Protein AF-A0A815VHN1-F1 (afdb_monomer)

Radius of gyration: 29.91 Å; Cα contacts (8 Å, |Δi|>4): 771; chains: 1; bounding box: 100×72×70 Å

Structure (mmCIF, N/CA/C/O backbone):
data_AF-A0A815VHN1-F1
#
_entry.id   AF-A0A815VHN1-F1
#
loop_
_atom_site.group_PDB
_atom_site.id
_atom_site.type_symbol
_atom_site.label_atom_id
_atom_site.label_alt_id
_atom_site.label_comp_id
_atom_site.label_asym_id
_atom_site.label_entity_id
_atom_site.label_seq_id
_atom_site.pdbx_PDB_ins_code
_atom_site.Cartn_x
_atom_site.Cartn_y
_atom_site.Cartn_z
_atom_site.occupancy
_atom_site.B_iso_or_equiv
_atom_site.auth_seq_id
_atom_site.auth_comp_id
_atom_site.auth_asym_id
_atom_site.auth_atom_id
_atom_site.pdbx_PDB_model_num
ATOM 1 N N . HIS A 1 1 ? -36.888 16.051 12.202 1.00 58.88 1 HIS A N 1
ATOM 2 C CA . HIS A 1 1 ? -35.631 15.634 12.868 1.00 58.88 1 HIS A CA 1
ATOM 3 C C . HIS A 1 1 ? -34.403 15.458 11.954 1.00 58.88 1 HIS A C 1
ATOM 5 O O . HIS A 1 1 ? -33.584 16.361 11.908 1.00 58.88 1 HIS A O 1
ATOM 11 N N . GLN A 1 2 ? -34.213 14.365 11.187 1.00 59.53 2 GLN A N 1
ATOM 12 C CA . GLN A 1 2 ? -32.977 14.200 10.370 1.00 59.53 2 GLN A CA 1
ATOM 13 C C . GLN A 1 2 ? -32.768 15.308 9.316 1.00 59.53 2 GLN A C 1
ATOM 15 O O . GLN A 1 2 ? -31.632 15.686 9.033 1.00 59.53 2 GLN A O 1
ATOM 20 N N . GLN A 1 3 ? -33.858 15.843 8.755 1.00 66.88 3 GLN A N 1
ATOM 21 C CA . GLN A 1 3 ? -33.819 16.989 7.839 1.00 66.88 3 GLN A CA 1
ATOM 22 C C . GLN A 1 3 ? -33.406 18.276 8.555 1.00 66.88 3 GLN A C 1
ATOM 24 O O . GLN A 1 3 ? -32.530 18.966 8.052 1.00 66.88 3 GLN A O 1
ATOM 29 N N . GLU A 1 4 ? -33.944 18.555 9.746 1.00 75.12 4 GLU A N 1
ATOM 30 C CA . GLU A 1 4 ? -33.524 19.701 10.568 1.00 75.12 4 GLU A CA 1
ATOM 31 C C . GLU A 1 4 ? -32.031 19.630 10.909 1.00 75.12 4 GLU A C 1
ATOM 33 O O . GLU A 1 4 ? -31.327 20.619 10.741 1.00 75.12 4 GLU A O 1
ATOM 38 N N . ILE A 1 5 ? -31.511 18.455 11.293 1.00 76.12 5 ILE A N 1
ATOM 39 C CA . ILE A 1 5 ? -30.071 18.265 11.555 1.00 76.12 5 ILE A CA 1
ATOM 40 C C . ILE A 1 5 ? -29.241 18.581 10.299 1.00 76.12 5 ILE A C 1
ATOM 42 O O . ILE A 1 5 ? -28.188 19.213 10.385 1.00 76.12 5 ILE A O 1
ATOM 46 N N . ALA A 1 6 ? -29.701 18.155 9.118 1.00 72.31 6 ALA A N 1
ATOM 47 C CA . ALA A 1 6 ? -29.016 18.433 7.857 1.00 72.31 6 ALA A CA 1
ATOM 48 C C . ALA A 1 6 ? -29.067 19.922 7.474 1.00 72.31 6 ALA A C 1
ATOM 50 O O . ALA A 1 6 ? -28.048 20.458 7.039 1.00 72.31 6 ALA A O 1
ATOM 51 N N . ILE A 1 7 ? -30.213 20.580 7.674 1.00 81.88 7 ILE A N 1
ATOM 52 C CA . ILE A 1 7 ? -30.399 22.020 7.458 1.00 81.88 7 ILE A CA 1
ATOM 53 C C . ILE A 1 7 ? -29.460 22.805 8.370 1.00 81.88 7 ILE A C 1
ATOM 55 O O . ILE A 1 7 ? -28.708 23.634 7.874 1.00 81.88 7 ILE A O 1
ATOM 59 N N . GLN A 1 8 ? -29.426 22.487 9.666 1.00 84.00 8 GLN A N 1
ATOM 60 C CA . GLN A 1 8 ? -28.540 23.133 10.639 1.00 84.00 8 GLN A CA 1
ATOM 61 C C . GLN A 1 8 ? -27.062 22.938 10.288 1.00 84.00 8 GLN A C 1
ATOM 63 O O . GLN A 1 8 ? -26.266 23.870 10.366 1.00 84.00 8 GLN A O 1
ATOM 68 N N . LYS A 1 9 ? -26.681 21.740 9.834 1.00 81.56 9 LYS A N 1
ATOM 69 C CA . LYS A 1 9 ? -25.306 21.455 9.409 1.00 81.56 9 LYS A CA 1
ATOM 70 C C . LYS A 1 9 ? -24.900 22.240 8.157 1.00 81.56 9 LYS A C 1
ATOM 72 O O . LYS A 1 9 ? -23.788 22.769 8.110 1.00 81.56 9 LYS A O 1
ATOM 77 N N . ASP A 1 10 ? -25.763 22.288 7.143 1.00 80.19 10 ASP A N 1
ATOM 78 C CA . ASP A 1 10 ? -25.504 23.037 5.909 1.00 80.19 10 ASP A CA 1
ATOM 79 C C . ASP A 1 10 ? -25.508 24.549 6.175 1.00 80.19 10 ASP A C 1
ATOM 81 O O . ASP A 1 10 ? -24.607 25.243 5.702 1.00 80.19 10 ASP A O 1
ATOM 85 N N . HIS A 1 11 ? -26.463 25.035 6.976 1.00 88.81 11 HIS A N 1
ATOM 86 C CA . HIS A 1 11 ? -26.541 26.421 7.435 1.00 88.81 11 HIS A CA 1
ATOM 87 C C . HIS A 1 11 ? -25.247 26.819 8.132 1.00 88.81 11 HIS A C 1
ATOM 89 O O . HIS A 1 11 ? -24.551 27.695 7.630 1.00 88.81 11 HIS A O 1
ATOM 95 N N . LYS A 1 12 ? -24.852 26.095 9.187 1.00 86.94 12 LYS A N 1
ATOM 96 C CA . LYS A 1 12 ? -23.610 26.343 9.926 1.00 86.94 12 LYS A CA 1
ATOM 97 C C . LYS A 1 12 ? -22.393 26.352 8.999 1.00 86.94 12 LYS A C 1
ATOM 99 O O . LYS A 1 12 ? -21.616 27.299 9.016 1.00 86.94 12 LYS A O 1
ATOM 104 N N . SER A 1 13 ? -22.265 25.356 8.116 1.00 83.81 13 SER A N 1
ATOM 105 C CA . SER A 1 13 ? -21.120 25.259 7.198 1.00 83.81 13 SER A CA 1
ATOM 106 C C . SER A 1 13 ? -21.028 26.404 6.184 1.00 83.81 13 SER A C 1
ATOM 108 O O . SER A 1 13 ? -19.924 26.669 5.700 1.00 83.81 13 SER A O 1
ATOM 110 N N . ILE A 1 14 ? -22.150 26.991 5.765 1.00 86.56 14 ILE A N 1
ATOM 111 C CA . ILE A 1 14 ? -22.176 28.110 4.815 1.00 86.56 14 ILE A CA 1
ATOM 112 C C . ILE A 1 14 ? -22.014 29.422 5.583 1.00 86.56 14 ILE A C 1
ATOM 114 O O . ILE A 1 14 ? -21.147 30.223 5.240 1.00 86.56 14 ILE A O 1
ATOM 118 N N . TYR A 1 15 ? -22.802 29.606 6.641 1.00 90.12 15 TYR A N 1
ATOM 119 C CA . TYR A 1 15 ? -22.818 30.799 7.475 1.00 90.12 15 TYR A CA 1
ATOM 120 C C . TYR A 1 15 ? -21.453 31.084 8.100 1.00 90.12 15 TYR A C 1
ATOM 122 O O . TYR A 1 15 ? -20.966 32.200 7.974 1.00 90.12 15 TYR A O 1
ATOM 130 N N . GLU A 1 16 ? -20.786 30.086 8.690 1.00 88.25 16 GLU A N 1
ATOM 131 C CA . GLU A 1 16 ? -19.471 30.286 9.316 1.00 88.25 16 GLU A CA 1
ATOM 132 C C . GLU A 1 16 ? -18.414 30.745 8.312 1.00 88.25 16 GLU A C 1
ATOM 134 O O . GLU A 1 16 ? -17.600 31.597 8.642 1.00 88.25 16 GLU A O 1
ATOM 139 N N . LYS A 1 17 ? -18.458 30.257 7.067 1.00 87.19 17 LYS A N 1
ATOM 140 C CA . LYS A 1 17 ? -17.520 30.687 6.020 1.00 87.19 17 LYS A CA 1
ATOM 141 C C . LYS A 1 17 ? -17.726 32.133 5.605 1.00 87.19 17 LYS A C 1
ATOM 143 O O . LYS A 1 17 ? -16.749 32.851 5.426 1.00 87.19 17 LYS A O 1
ATOM 148 N N . VAL A 1 18 ? -18.983 32.542 5.430 1.00 86.94 18 VAL A N 1
ATOM 149 C CA . VAL A 1 18 ? -19.309 33.941 5.130 1.00 86.94 18 VAL A CA 1
ATOM 150 C C . VAL A 1 18 ? -18.904 34.812 6.310 1.00 86.94 18 VAL A C 1
ATOM 152 O O . VAL A 1 18 ? -18.160 35.765 6.135 1.00 86.94 18 VAL A O 1
ATOM 155 N N . ARG A 1 19 ? -19.306 34.428 7.522 1.00 88.12 19 ARG A N 1
ATOM 156 C CA . ARG A 1 19 ? -19.002 35.148 8.756 1.00 88.12 19 ARG A CA 1
ATOM 157 C C . ARG A 1 19 ? -17.495 35.340 8.969 1.00 88.12 19 ARG A C 1
ATOM 159 O O . ARG A 1 19 ? -17.074 36.463 9.215 1.00 88.12 19 ARG A O 1
ATOM 166 N N . SER A 1 20 ? -16.689 34.283 8.846 1.00 86.31 20 SER A N 1
ATOM 167 C CA . SER A 1 20 ? -15.228 34.374 8.982 1.00 86.31 20 SER A CA 1
ATOM 168 C C . SER A 1 20 ? -14.611 35.262 7.905 1.00 86.31 20 SER A C 1
ATOM 170 O O . SER A 1 20 ? -13.836 36.149 8.235 1.00 86.31 20 SER A O 1
ATOM 172 N N . HIS A 1 21 ? -15.017 35.106 6.639 1.00 85.19 21 HIS A N 1
ATOM 173 C CA . HIS A 1 21 ? -14.498 35.935 5.550 1.00 85.19 21 HIS A CA 1
ATOM 174 C C . HIS A 1 21 ? -14.821 37.424 5.740 1.00 85.19 21 HIS A C 1
ATOM 176 O O . HIS A 1 21 ? -13.966 38.274 5.512 1.00 85.19 21 HIS A O 1
ATOM 182 N N . LEU A 1 22 ? -16.036 37.752 6.186 1.00 85.12 22 LEU A N 1
ATOM 183 C CA . LEU A 1 22 ? -16.437 39.140 6.422 1.00 85.12 22 LEU A CA 1
ATOM 184 C C . LEU A 1 22 ? -15.724 39.765 7.624 1.00 85.12 22 LEU A C 1
ATOM 186 O O . LEU A 1 22 ? -15.359 40.936 7.561 1.00 85.12 22 LEU A O 1
ATOM 190 N N . ASN A 1 23 ? -15.472 38.994 8.682 1.00 84.25 23 ASN A N 1
ATOM 191 C CA . ASN A 1 23 ? -14.666 39.467 9.804 1.00 84.25 23 ASN A CA 1
ATOM 192 C C . ASN A 1 23 ? -13.199 39.697 9.396 1.00 84.25 23 ASN A C 1
ATOM 194 O O . ASN A 1 23 ? -12.622 40.728 9.715 1.00 84.25 23 ASN A O 1
ATOM 198 N N . GLU A 1 24 ? -12.604 38.761 8.653 1.00 83.62 24 GLU A N 1
ATOM 199 C CA . GLU A 1 24 ? -11.186 38.808 8.268 1.00 83.62 24 GLU A CA 1
ATOM 200 C C . GLU A 1 24 ? -10.862 39.889 7.227 1.00 83.62 24 GLU A C 1
ATOM 202 O O . GLU A 1 24 ? -9.757 40.430 7.238 1.00 83.62 24 GLU A O 1
ATOM 207 N N . HIS A 1 25 ? -11.787 40.180 6.306 1.00 81.56 25 HIS A N 1
ATOM 208 C CA . HIS A 1 25 ? -11.520 41.053 5.154 1.00 81.56 25 HIS A CA 1
ATOM 209 C C . HIS A 1 25 ? -12.252 42.395 5.186 1.00 81.56 25 HIS A C 1
ATOM 211 O O . HIS A 1 25 ? -11.786 43.343 4.562 1.00 81.56 25 HIS A O 1
ATOM 217 N N . TYR A 1 26 ? -13.378 42.479 5.896 1.00 81.81 26 TYR A N 1
ATOM 218 C CA . TYR A 1 26 ? -14.218 43.679 5.956 1.00 81.81 26 TYR A CA 1
ATOM 219 C C . TYR A 1 26 ? -14.451 44.162 7.395 1.00 81.81 26 TYR A C 1
ATOM 221 O O . TYR A 1 26 ? -15.239 45.082 7.598 1.00 81.81 26 TYR A O 1
ATOM 229 N N . PHE A 1 27 ? -13.794 43.542 8.388 1.00 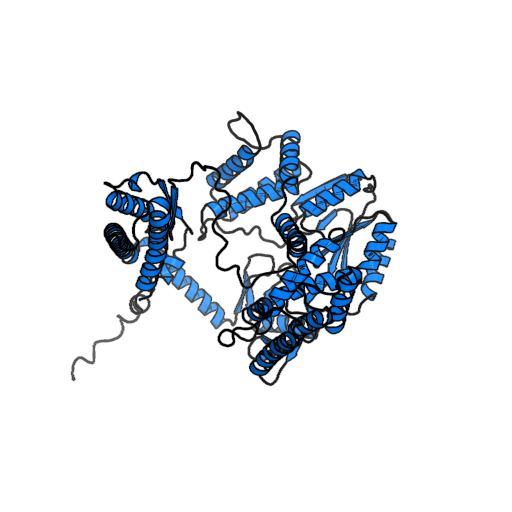82.88 27 PHE A N 1
ATOM 230 C CA . PHE A 1 27 ? -13.895 43.874 9.817 1.00 82.88 27 PHE A CA 1
ATOM 231 C C . PHE A 1 27 ? -15.341 43.958 10.334 1.00 82.88 27 PHE A C 1
ATOM 233 O O . PHE A 1 27 ? -15.645 44.706 11.263 1.00 82.88 27 PHE A O 1
ATOM 240 N N . VAL A 1 28 ? -16.255 43.192 9.727 1.00 80.62 28 VAL A N 1
ATOM 241 C CA . VAL A 1 28 ? -17.666 43.177 10.122 1.00 80.62 28 VAL A CA 1
ATOM 242 C C . VAL A 1 28 ? -17.780 42.520 11.501 1.00 80.62 28 VAL A C 1
ATOM 244 O O . VAL A 1 28 ? -17.425 41.343 11.627 1.00 80.62 28 VAL A O 1
ATOM 247 N N . PRO A 1 29 ? -18.318 43.212 12.528 1.00 80.25 29 PRO A N 1
ATOM 248 C CA . PRO A 1 29 ? -18.485 42.630 13.852 1.00 80.25 29 PRO A CA 1
ATOM 249 C C . PRO A 1 29 ? -19.324 41.353 13.800 1.00 80.25 29 PRO A C 1
ATOM 251 O O . PRO A 1 29 ? -20.357 41.300 13.133 1.00 80.25 29 PRO A O 1
ATOM 254 N N . MET A 1 30 ? -18.939 40.335 14.570 1.00 73.06 30 MET A N 1
ATOM 255 C CA . MET A 1 30 ? -19.634 39.036 14.596 1.00 73.06 30 MET A CA 1
ATOM 256 C C . MET A 1 30 ? -21.114 39.125 15.007 1.00 73.06 30 MET A C 1
ATOM 258 O O . MET A 1 30 ? -21.890 38.203 14.750 1.00 73.06 30 MET A O 1
ATOM 262 N N . THR A 1 31 ? -21.503 40.225 15.650 1.00 75.50 31 THR A N 1
ATOM 263 C CA . THR A 1 31 ? -22.861 40.530 16.110 1.00 75.50 31 THR A CA 1
ATOM 264 C C . THR A 1 31 ? -23.656 41.410 15.141 1.00 75.50 31 THR A C 1
ATOM 266 O O . THR A 1 31 ? -24.821 41.702 15.425 1.00 75.50 31 THR A O 1
ATOM 269 N N . ALA A 1 32 ? -23.066 41.811 14.008 1.00 83.94 32 ALA A N 1
ATOM 270 C CA . ALA A 1 32 ? -23.667 42.747 13.066 1.00 83.94 32 ALA A CA 1
ATOM 271 C C . ALA A 1 32 ? -25.039 42.271 12.566 1.00 83.94 32 ALA A C 1
ATOM 273 O O . ALA A 1 32 ? -25.232 41.110 12.191 1.00 83.94 32 ALA A O 1
ATOM 274 N N . THR A 1 33 ? -25.997 43.197 12.509 1.00 86.50 33 THR A N 1
ATOM 275 C CA . THR A 1 33 ? -27.381 42.930 12.087 1.00 86.50 33 THR A CA 1
ATOM 276 C C . THR A 1 33 ? -27.452 42.331 10.679 1.00 86.50 33 THR A C 1
ATOM 278 O O . THR A 1 33 ? -28.247 41.427 10.434 1.00 86.50 33 THR A O 1
ATOM 281 N N . ILE A 1 34 ? -26.545 42.737 9.786 1.00 84.31 34 ILE A N 1
ATOM 282 C CA . ILE A 1 34 ? -26.449 42.215 8.416 1.00 84.31 34 ILE A CA 1
ATOM 283 C C . ILE A 1 34 ? -26.103 40.713 8.366 1.00 84.31 34 ILE A C 1
ATOM 285 O O . ILE A 1 34 ? -26.635 39.976 7.537 1.00 84.31 34 ILE A O 1
ATOM 289 N N . LEU A 1 35 ? -25.292 40.209 9.309 1.00 86.44 35 LEU A N 1
ATOM 290 C CA . LEU A 1 35 ? -25.000 38.774 9.433 1.00 86.44 35 LEU A CA 1
ATOM 291 C C . LEU A 1 35 ? -26.220 37.996 9.941 1.00 86.44 35 LEU A C 1
ATOM 293 O O . LEU A 1 35 ? -26.473 36.879 9.484 1.00 86.44 35 LEU A O 1
ATOM 297 N N . LYS A 1 36 ? -27.012 38.587 10.847 1.00 86.94 36 LYS A N 1
ATOM 298 C CA . LYS A 1 36 ? -28.279 37.995 11.312 1.00 86.94 36 LYS A CA 1
ATOM 299 C C . LYS A 1 36 ? -29.303 37.908 10.177 1.00 86.94 36 LYS A C 1
ATOM 301 O O . LYS A 1 36 ? -29.982 36.886 10.053 1.00 86.94 36 LYS A O 1
ATOM 306 N N . GLN A 1 37 ? -29.369 38.930 9.323 1.00 89.50 37 GLN A N 1
ATOM 307 C CA . GLN A 1 37 ? -30.216 38.941 8.129 1.00 89.50 37 GLN A CA 1
ATOM 308 C C . GLN A 1 37 ? -29.797 37.850 7.135 1.00 89.50 37 GLN A C 1
ATOM 310 O O . GLN A 1 37 ? -30.628 37.014 6.775 1.00 89.50 37 GLN A O 1
ATOM 315 N N . TYR A 1 38 ? -28.504 37.777 6.792 1.00 90.25 38 TYR A N 1
ATOM 316 C CA . TYR A 1 38 ? -27.964 36.727 5.918 1.00 90.25 38 TYR A CA 1
ATOM 317 C C . TYR A 1 38 ? -28.259 35.323 6.468 1.00 90.25 38 TYR A C 1
ATOM 319 O O . TYR A 1 38 ? -28.728 34.442 5.748 1.00 90.25 38 TYR A O 1
ATOM 327 N N . SER A 1 39 ? -28.027 35.116 7.770 1.00 91.69 39 SER A N 1
ATOM 328 C CA . SER A 1 39 ? -28.299 33.849 8.459 1.00 91.69 39 SER A CA 1
ATOM 329 C C . SER A 1 39 ? -29.766 33.429 8.344 1.00 91.69 39 SER A C 1
ATOM 331 O O . SER A 1 39 ? -30.050 32.258 8.088 1.00 91.69 39 SER A O 1
ATOM 333 N N . SER A 1 40 ? -30.690 34.379 8.507 1.00 91.19 40 SER A N 1
ATOM 334 C CA . SER A 1 40 ? -32.134 34.127 8.483 1.00 91.19 40 SER A CA 1
ATOM 335 C C . SER A 1 40 ? -32.630 33.800 7.075 1.00 91.19 40 SER A C 1
ATOM 337 O O . SER A 1 40 ? -33.345 32.813 6.897 1.00 91.19 40 SER A O 1
ATOM 339 N N . GLN A 1 41 ? -32.194 34.561 6.065 1.00 91.00 41 GLN A N 1
ATOM 340 C CA . GLN A 1 41 ? -32.525 34.297 4.659 1.00 91.00 41 GLN A CA 1
ATOM 341 C C . GLN A 1 41 ? -31.961 32.950 4.195 1.00 91.00 41 GLN A C 1
ATOM 343 O O . GLN A 1 41 ? -32.683 32.139 3.616 1.00 91.00 41 GLN A O 1
ATOM 348 N N . LEU A 1 42 ? -30.704 32.651 4.539 1.00 89.44 42 LEU A N 1
ATOM 349 C CA . LEU A 1 42 ? -30.087 31.356 4.258 1.00 89.44 42 LEU A CA 1
ATOM 350 C C . LEU A 1 42 ? -30.865 30.201 4.901 1.00 89.44 42 LEU A C 1
ATOM 352 O O . LEU A 1 42 ? -31.078 29.169 4.267 1.00 89.44 42 LEU A O 1
ATOM 356 N N . LEU A 1 43 ? -31.284 30.349 6.161 1.00 90.19 43 LEU A N 1
ATOM 357 C CA . LEU A 1 43 ? -32.044 29.316 6.859 1.00 90.19 43 LEU A CA 1
ATOM 358 C C . LEU A 1 43 ? -33.428 29.113 6.228 1.00 90.19 43 LEU A C 1
ATOM 360 O O . LEU A 1 43 ? -33.858 27.970 6.070 1.00 90.19 43 LEU A O 1
ATOM 364 N N . HIS A 1 44 ? -34.112 30.192 5.846 1.00 88.88 44 HIS A N 1
ATOM 365 C CA . HIS A 1 44 ? -35.397 30.131 5.152 1.00 88.88 44 HIS A CA 1
ATOM 366 C C . HIS A 1 44 ? -35.284 29.363 3.828 1.00 88.88 44 HIS A C 1
ATOM 368 O O . HIS A 1 44 ? -36.018 28.402 3.595 1.00 88.88 44 HIS A O 1
ATOM 374 N N . ASP A 1 45 ? -34.293 29.710 3.013 1.00 86.12 45 ASP A N 1
ATOM 375 C CA . ASP A 1 45 ? -34.087 29.112 1.697 1.00 86.12 45 ASP A CA 1
ATOM 376 C C . ASP A 1 45 ? -33.662 27.634 1.783 1.00 86.12 45 ASP A C 1
ATOM 378 O O . ASP A 1 45 ? -34.133 26.766 1.033 1.00 86.12 45 ASP A O 1
ATOM 382 N N . LEU A 1 46 ? -32.834 27.300 2.784 1.00 83.19 46 LEU A N 1
ATOM 383 C CA . LEU A 1 46 ? -32.511 25.914 3.117 1.00 83.19 46 LEU A CA 1
ATOM 384 C C . LEU A 1 46 ? -33.760 25.137 3.539 1.00 83.19 46 LEU A C 1
ATOM 386 O O . LEU A 1 46 ? -33.934 24.013 3.070 1.00 83.19 46 LEU A O 1
ATOM 390 N N . ASN A 1 47 ? -34.642 25.707 4.362 1.00 84.12 47 ASN A N 1
ATOM 391 C CA . ASN A 1 47 ? -35.903 25.061 4.726 1.00 84.12 47 ASN A CA 1
ATOM 392 C C . ASN A 1 47 ? -36.773 24.805 3.486 1.00 84.12 47 ASN A C 1
ATOM 394 O O . ASN A 1 47 ? -37.144 23.655 3.244 1.00 84.12 47 ASN A O 1
ATOM 398 N N . LEU A 1 48 ? -37.028 25.816 2.651 1.00 82.56 48 LEU A N 1
ATOM 399 C CA . LEU A 1 48 ? -37.822 25.662 1.423 1.00 82.56 48 LEU A CA 1
ATOM 400 C C . LEU A 1 48 ? -37.265 24.563 0.514 1.00 82.56 48 LEU A C 1
ATOM 402 O O . LEU A 1 48 ? -37.979 23.645 0.098 1.00 82.56 48 LEU A O 1
ATOM 406 N N . SER A 1 49 ? -35.955 24.606 0.279 1.00 76.25 49 SER A N 1
ATOM 407 C CA . SER A 1 49 ? -35.240 23.586 -0.473 1.00 76.25 49 SER A CA 1
ATOM 408 C C . SER A 1 49 ? -35.445 22.191 0.132 1.00 76.25 49 SER A C 1
ATOM 410 O O . SER A 1 49 ? -35.906 21.262 -0.537 1.00 76.25 49 SER A O 1
ATOM 412 N N . TYR A 1 50 ? -35.098 22.011 1.408 1.00 75.06 50 TYR A N 1
ATOM 413 C CA . TYR A 1 50 ? -35.116 20.702 2.054 1.00 75.06 50 TYR A CA 1
ATOM 414 C C . TYR A 1 50 ? -36.526 20.145 2.223 1.00 75.06 50 TYR A C 1
ATOM 416 O O . TYR A 1 50 ? -36.674 18.925 2.165 1.00 75.06 50 TYR A O 1
ATOM 424 N N . PHE A 1 51 ? -37.558 20.972 2.372 1.00 77.75 51 PHE A N 1
ATOM 425 C CA . PHE A 1 51 ? -38.940 20.514 2.509 1.00 77.75 51 PHE A CA 1
ATOM 426 C C . PHE A 1 51 ? -39.663 20.322 1.170 1.00 77.75 51 PHE A C 1
ATOM 428 O O . PHE A 1 51 ? -40.613 19.541 1.131 1.00 77.75 51 PHE A O 1
ATOM 435 N N . SER A 1 52 ? -39.130 20.841 0.058 1.00 74.62 52 SER A N 1
ATOM 436 C CA . SER A 1 52 ? -39.660 20.586 -1.288 1.00 74.62 52 SER A CA 1
ATOM 437 C C . SER A 1 52 ? -39.822 19.075 -1.586 1.00 74.62 52 SER A C 1
ATOM 439 O O . SER A 1 52 ? -38.903 18.275 -1.305 1.00 74.62 52 SER A O 1
ATOM 441 N N . PRO A 1 53 ? -40.991 18.633 -2.092 1.00 70.00 53 PRO A N 1
ATOM 442 C CA . PRO A 1 53 ? -41.245 17.230 -2.409 1.00 70.00 53 PRO A CA 1
ATOM 443 C C . PRO A 1 53 ? -40.339 16.739 -3.549 1.00 70.00 53 PRO A C 1
ATOM 445 O O . PRO A 1 53 ? -39.878 17.507 -4.388 1.00 70.00 53 PRO A O 1
ATOM 448 N N . LEU A 1 54 ? -40.045 15.436 -3.568 1.00 68.38 54 LEU A N 1
ATOM 449 C CA . LEU A 1 54 ? -39.314 14.824 -4.685 1.00 68.38 54 LEU A CA 1
ATOM 450 C C . LEU A 1 54 ? -40.191 14.827 -5.946 1.00 68.38 54 LEU A C 1
ATOM 452 O O . LEU A 1 54 ? -41.411 14.711 -5.836 1.00 68.38 54 LEU A O 1
ATOM 456 N N . SER A 1 55 ? -39.589 14.891 -7.136 1.00 73.12 55 SER A N 1
ATOM 457 C CA . SER A 1 55 ? -40.349 14.731 -8.383 1.00 73.12 55 SER A CA 1
ATOM 458 C C . SER A 1 55 ? -40.976 13.333 -8.461 1.00 73.12 55 SER A C 1
ATOM 460 O O . SER A 1 55 ? -40.420 12.372 -7.923 1.00 73.12 55 SER A O 1
ATOM 462 N N . TYR A 1 56 ? -42.108 13.187 -9.155 1.00 75.62 56 TYR A N 1
ATOM 463 C CA . TYR A 1 56 ? -42.763 11.884 -9.340 1.00 75.62 56 TYR A CA 1
ATOM 464 C C . TYR A 1 56 ? -41.815 10.821 -9.932 1.00 75.62 56 TYR A C 1
ATOM 466 O O . TYR A 1 56 ? -41.795 9.668 -9.493 1.00 75.62 56 TYR A O 1
ATOM 474 N N . ASN A 1 57 ? -40.962 11.227 -10.876 1.00 71.12 57 ASN A N 1
ATOM 475 C CA . ASN A 1 57 ? -39.975 10.349 -11.506 1.00 71.12 57 ASN A CA 1
ATOM 476 C C . ASN A 1 57 ? -38.909 9.870 -10.512 1.00 71.12 57 ASN A C 1
ATOM 478 O O . ASN A 1 57 ? -38.602 8.676 -10.468 1.00 71.12 57 ASN A O 1
ATOM 482 N N . ASP A 1 58 ? -38.369 10.771 -9.685 1.00 68.44 58 ASP A N 1
ATOM 483 C CA . ASP A 1 58 ? -37.355 10.405 -8.690 1.00 68.44 58 ASP A CA 1
ATOM 484 C C . ASP A 1 58 ? -37.968 9.534 -7.574 1.00 68.44 58 ASP A C 1
ATOM 486 O O . ASP A 1 58 ? -37.339 8.570 -7.134 1.00 68.44 58 ASP A O 1
ATOM 490 N N . GLN A 1 59 ? -39.223 9.793 -7.175 1.00 71.50 59 GLN A N 1
ATOM 491 C CA . GLN A 1 59 ? -39.969 8.935 -6.242 1.00 71.50 59 GLN A CA 1
ATOM 492 C C . GLN A 1 59 ? -40.162 7.519 -6.801 1.00 71.50 59 GLN A C 1
ATOM 494 O O . GLN A 1 59 ? -39.906 6.529 -6.113 1.00 71.50 59 GLN A O 1
ATOM 499 N N . THR A 1 60 ? -40.572 7.406 -8.064 1.00 76.69 60 THR A N 1
ATOM 500 C CA . THR A 1 60 ? -40.792 6.113 -8.726 1.00 76.69 60 THR A CA 1
ATOM 501 C C . THR A 1 60 ? -39.488 5.326 -8.861 1.00 76.69 60 THR A C 1
ATOM 503 O O . THR A 1 60 ? -39.441 4.132 -8.545 1.00 76.69 60 THR A O 1
ATOM 506 N N . LEU A 1 61 ? -38.400 5.993 -9.263 1.00 73.19 61 LEU A N 1
ATOM 507 C CA . LEU A 1 61 ? -37.070 5.391 -9.348 1.00 73.19 61 LEU A CA 1
ATOM 508 C C . LEU A 1 61 ? -36.592 4.890 -7.981 1.00 73.19 61 LEU A C 1
ATOM 510 O O . LEU A 1 61 ? -36.140 3.748 -7.868 1.00 73.19 61 LEU A O 1
ATOM 514 N N . ALA A 1 62 ? -36.739 5.714 -6.945 1.00 70.56 62 ALA A N 1
ATOM 515 C CA . ALA A 1 62 ? -36.402 5.359 -5.575 1.00 70.56 62 ALA A CA 1
ATOM 516 C C . ALA A 1 62 ? -37.162 4.118 -5.090 1.00 70.56 62 ALA A C 1
ATOM 518 O O . ALA A 1 62 ? -36.557 3.189 -4.551 1.00 70.56 62 ALA A O 1
ATOM 519 N N . LEU A 1 63 ? -38.475 4.061 -5.328 1.00 77.75 63 LEU A N 1
ATOM 520 C CA . LEU A 1 63 ? -39.302 2.905 -4.977 1.00 77.75 63 LEU A CA 1
ATOM 521 C C . LEU A 1 63 ? -38.858 1.645 -5.728 1.00 77.75 63 LEU A C 1
ATOM 523 O O . LEU A 1 63 ? -38.766 0.572 -5.128 1.00 77.75 63 LEU A O 1
ATOM 527 N N . LYS A 1 64 ? -38.537 1.757 -7.022 1.00 78.94 64 LYS A N 1
ATOM 528 C CA . LYS A 1 64 ? -38.028 0.637 -7.829 1.00 78.94 64 LYS A CA 1
ATOM 529 C C . LYS A 1 64 ? -36.687 0.122 -7.296 1.00 78.94 64 LYS A C 1
ATOM 531 O O . LYS A 1 64 ? -36.514 -1.088 -7.144 1.00 78.94 64 LYS A O 1
ATOM 536 N N . GLN A 1 65 ? -35.761 1.023 -6.968 1.00 77.38 65 GLN A N 1
ATOM 537 C CA . GLN A 1 65 ? -34.465 0.676 -6.378 1.00 77.38 65 GLN A CA 1
ATOM 538 C C . GLN A 1 65 ? -34.632 0.019 -5.003 1.00 77.38 65 GLN A C 1
ATOM 540 O O . GLN A 1 65 ? -34.053 -1.039 -4.764 1.00 77.38 65 GLN A O 1
ATOM 545 N N . ALA A 1 66 ? -35.481 0.576 -4.136 1.00 78.94 66 ALA A N 1
ATOM 546 C CA . ALA A 1 66 ? -35.768 0.013 -2.820 1.00 78.94 66 ALA A CA 1
ATOM 547 C C . ALA A 1 66 ? -36.355 -1.404 -2.922 1.00 78.94 66 ALA A C 1
ATOM 549 O O . ALA A 1 66 ? -35.874 -2.318 -2.253 1.00 78.94 66 ALA A O 1
ATOM 550 N N . LYS A 1 67 ? -37.330 -1.623 -3.818 1.00 84.31 67 LYS A N 1
ATOM 551 C CA . LYS A 1 67 ? -37.888 -2.960 -4.091 1.00 84.31 67 LYS A CA 1
ATOM 552 C C . LYS A 1 67 ? -36.807 -3.945 -4.544 1.00 84.31 67 LYS A C 1
ATOM 554 O O . LYS A 1 67 ? -36.781 -5.077 -4.063 1.00 84.31 67 LYS A O 1
ATOM 559 N N . LYS A 1 68 ? -35.890 -3.516 -5.421 1.00 85.75 68 LYS A N 1
ATOM 560 C CA . LYS A 1 68 ? -34.773 -4.350 -5.893 1.00 85.75 68 LYS A CA 1
ATOM 561 C C . LYS A 1 68 ? -33.816 -4.715 -4.754 1.00 85.75 68 LYS A C 1
ATOM 563 O O . LYS A 1 68 ? -33.485 -5.888 -4.609 1.00 85.75 68 LYS A O 1
ATOM 568 N N . VAL A 1 69 ? -33.434 -3.753 -3.911 1.00 86.19 69 VAL A N 1
ATOM 569 C CA . VAL A 1 69 ? -32.569 -3.990 -2.740 1.00 86.19 69 VAL A CA 1
ATOM 570 C C . VAL A 1 69 ? -33.221 -4.968 -1.764 1.00 86.19 69 VAL A C 1
ATOM 572 O O . VAL A 1 69 ? -32.585 -5.941 -1.370 1.00 86.19 69 VAL A O 1
ATOM 575 N N . VAL A 1 70 ? -34.503 -4.777 -1.439 1.00 88.56 70 VAL A N 1
ATOM 576 C CA . VAL A 1 70 ? -35.251 -5.694 -0.564 1.00 88.56 70 VAL A CA 1
ATOM 577 C C . VAL A 1 70 ? -35.317 -7.097 -1.168 1.00 88.56 70 VAL A C 1
ATOM 579 O O . VAL A 1 70 ? -35.124 -8.082 -0.459 1.00 88.56 70 VAL A O 1
ATOM 582 N N . SER A 1 71 ? -35.547 -7.214 -2.479 1.00 92.88 71 SER A N 1
ATOM 583 C CA . SER A 1 71 ? -35.528 -8.512 -3.157 1.00 92.88 71 SER A CA 1
ATOM 584 C C . SER A 1 71 ? -34.159 -9.189 -3.075 1.00 92.88 71 SER A C 1
ATOM 586 O O . SER A 1 71 ? -34.113 -10.398 -2.856 1.00 92.88 71 SER A O 1
ATOM 588 N N . ILE A 1 72 ? -33.065 -8.444 -3.252 1.00 90.44 72 ILE A N 1
ATOM 589 C CA . ILE A 1 72 ? -31.699 -8.974 -3.140 1.00 90.44 72 ILE A CA 1
ATOM 590 C C . ILE A 1 72 ? -31.445 -9.448 -1.707 1.00 90.44 72 ILE A C 1
ATOM 592 O O . ILE A 1 72 ? -31.049 -10.590 -1.512 1.00 90.44 72 ILE A O 1
ATOM 596 N N . GLN A 1 73 ? -31.763 -8.629 -0.701 1.00 90.69 73 GLN A N 1
ATOM 597 C CA . GLN A 1 73 ? -31.606 -8.986 0.713 1.00 90.69 73 GLN A CA 1
ATOM 598 C C . GLN A 1 73 ? -32.408 -10.236 1.093 1.00 90.69 73 GLN A C 1
ATOM 600 O O . GLN A 1 73 ? -31.897 -11.106 1.796 1.00 90.69 73 GLN A O 1
ATOM 605 N N . ARG A 1 74 ? -33.646 -10.364 0.595 1.00 93.38 74 ARG A N 1
ATOM 606 C CA . ARG A 1 74 ? -34.461 -11.570 0.799 1.00 93.38 74 ARG A CA 1
ATOM 607 C C . ARG A 1 74 ? -33.813 -12.804 0.183 1.00 93.38 74 ARG A C 1
ATOM 609 O O . ARG A 1 74 ? -33.793 -13.835 0.841 1.00 93.38 74 ARG A O 1
ATOM 616 N N . LYS A 1 75 ? -33.282 -12.708 -1.041 1.00 93.50 75 LYS A N 1
ATOM 617 C CA . LYS A 1 75 ? -32.580 -13.826 -1.694 1.00 93.50 75 LYS A CA 1
ATOM 618 C C . LYS A 1 75 ? -31.313 -14.211 -0.932 1.00 93.50 75 LYS A C 1
ATOM 620 O O . LYS A 1 75 ? -31.131 -15.388 -0.655 1.00 93.50 75 LYS A O 1
ATOM 625 N N . ILE A 1 76 ? -30.504 -13.230 -0.531 1.00 93.19 76 ILE A N 1
ATOM 626 C CA . ILE A 1 76 ? -29.295 -13.441 0.277 1.00 93.19 76 ILE A CA 1
ATOM 627 C C . ILE A 1 76 ? -29.639 -14.201 1.561 1.00 93.19 76 ILE A C 1
ATOM 629 O O . ILE A 1 76 ? -29.047 -15.240 1.828 1.00 93.19 76 ILE A O 1
ATOM 633 N N . LYS A 1 77 ? -30.654 -13.741 2.305 1.00 91.88 77 LYS A N 1
ATOM 634 C CA . LYS A 1 77 ? -31.082 -14.387 3.552 1.00 91.88 77 LYS A CA 1
ATOM 635 C C . LYS A 1 77 ? -31.692 -15.774 3.323 1.00 91.88 77 LYS A C 1
ATOM 637 O O . LYS A 1 77 ? -31.378 -16.694 4.061 1.00 91.88 77 LYS A O 1
ATOM 642 N N . LYS A 1 78 ? -32.561 -15.929 2.316 1.00 94.00 78 LYS A N 1
ATOM 643 C CA . LYS A 1 78 ? -33.238 -17.202 2.004 1.00 94.00 78 LYS A CA 1
ATOM 644 C C . LYS A 1 78 ? -32.244 -18.300 1.623 1.00 94.00 78 LYS A C 1
ATOM 646 O O . LYS A 1 78 ? -32.472 -19.457 1.946 1.00 94.00 78 LYS A O 1
ATOM 651 N N . HIS A 1 79 ? -31.185 -17.935 0.908 1.00 93.19 79 HIS A N 1
ATOM 652 C CA . HIS A 1 79 ? -30.212 -18.878 0.365 1.00 93.19 79 HIS A CA 1
ATOM 653 C C . HIS A 1 79 ? -28.893 -18.910 1.148 1.00 93.19 79 HIS A C 1
ATOM 655 O O . HIS A 1 79 ? -27.950 -19.531 0.671 1.00 93.19 79 HIS A O 1
ATOM 661 N N . HIS A 1 80 ? -28.816 -18.259 2.318 1.00 93.69 80 HIS A N 1
ATOM 662 C CA . HIS A 1 80 ? -27.600 -18.195 3.140 1.00 93.69 80 HIS A CA 1
ATOM 663 C C . HIS A 1 80 ? -26.363 -17.803 2.320 1.00 93.69 80 HIS A C 1
ATOM 665 O O . HIS A 1 80 ? -25.351 -18.506 2.300 1.00 93.69 80 HIS A O 1
ATOM 671 N N . LEU A 1 81 ? -26.483 -16.711 1.558 1.00 93.88 81 LEU A N 1
ATOM 672 C CA . LEU A 1 81 ? -25.421 -16.223 0.682 1.00 93.88 81 LEU A CA 1
ATOM 673 C C . LEU A 1 81 ? -24.607 -15.128 1.368 1.00 93.88 81 LEU A C 1
ATOM 675 O O . LEU A 1 81 ? -25.142 -14.282 2.081 1.00 93.88 81 LEU A O 1
ATOM 679 N N . ILE A 1 82 ? -23.320 -15.072 1.052 1.00 90.25 82 ILE A N 1
ATOM 680 C CA . ILE A 1 82 ? -22.418 -13.986 1.411 1.00 90.25 82 ILE A CA 1
ATOM 681 C C . ILE A 1 82 ? -22.134 -13.149 0.170 1.00 90.25 82 ILE A C 1
ATOM 683 O O . ILE A 1 82 ? -21.687 -13.663 -0.852 1.00 90.25 82 ILE A O 1
ATOM 687 N N . LEU A 1 83 ? -22.365 -11.840 0.291 1.00 90.38 83 LEU A N 1
ATOM 688 C CA . LEU A 1 83 ? -21.987 -10.832 -0.695 1.00 90.38 83 LEU A CA 1
ATOM 689 C C . LEU A 1 83 ? -20.770 -10.058 -0.173 1.00 90.38 83 LEU A C 1
ATOM 691 O O . LEU A 1 83 ? -20.857 -9.388 0.860 1.00 90.38 83 LEU A O 1
ATOM 695 N N . ARG A 1 84 ? -19.639 -10.124 -0.881 1.00 89.19 84 ARG A N 1
ATOM 696 C CA . ARG A 1 84 ? -18.398 -9.414 -0.517 1.00 89.19 84 ARG A CA 1
ATOM 697 C C . ARG A 1 84 ? -17.814 -8.661 -1.696 1.00 89.19 84 ARG A C 1
ATOM 699 O O . ARG A 1 84 ? -17.986 -9.065 -2.838 1.00 89.19 84 ARG A O 1
ATOM 706 N N . VAL A 1 85 ? -17.096 -7.581 -1.406 1.00 86.56 85 VAL A N 1
ATOM 707 C CA . VAL A 1 85 ? -16.236 -6.933 -2.400 1.00 86.56 85 VAL A CA 1
ATOM 708 C C . VAL A 1 85 ? -14.980 -7.788 -2.571 1.00 86.56 85 VAL A C 1
ATOM 710 O O . VAL A 1 85 ? -14.456 -8.339 -1.603 1.00 86.56 85 VAL A O 1
ATOM 713 N N . THR A 1 86 ? -14.533 -7.941 -3.810 1.00 87.06 86 THR A N 1
ATOM 714 C CA . THR A 1 86 ? -13.325 -8.699 -4.162 1.00 87.06 86 THR A CA 1
ATOM 715 C C . THR A 1 86 ? -12.051 -7.893 -3.892 1.00 87.06 86 THR A C 1
ATOM 717 O O . THR A 1 86 ? -12.067 -6.666 -3.928 1.00 87.06 86 THR A O 1
ATOM 720 N N . ASP A 1 87 ? -10.929 -8.579 -3.652 1.00 81.81 87 ASP A N 1
ATOM 721 C CA . ASP A 1 87 ? -9.646 -7.959 -3.272 1.00 81.81 87 ASP A CA 1
ATOM 722 C C . ASP A 1 87 ? -9.074 -7.010 -4.346 1.00 81.81 87 ASP A C 1
ATOM 724 O O . ASP A 1 87 ? -8.609 -5.920 -4.029 1.00 81.81 87 ASP A O 1
ATOM 728 N N . LYS A 1 88 ? -9.108 -7.415 -5.627 1.00 74.81 88 LYS A N 1
ATOM 729 C CA . LYS A 1 88 ? -8.441 -6.687 -6.732 1.00 74.81 88 LYS A CA 1
ATOM 730 C C . LYS A 1 88 ? -9.332 -6.392 -7.948 1.00 74.81 88 LYS A C 1
ATOM 732 O O . LYS A 1 88 ? -8.828 -5.864 -8.931 1.00 74.81 88 LYS A O 1
ATOM 737 N N . GLY A 1 89 ? -10.616 -6.754 -7.913 1.00 64.06 89 GLY A N 1
ATOM 738 C CA . GLY A 1 89 ? -11.498 -6.682 -9.086 1.00 64.06 89 GLY A CA 1
ATOM 739 C C . GLY A 1 89 ? -12.547 -5.573 -9.055 1.00 64.06 89 GLY A C 1
ATOM 740 O O . GLY A 1 89 ? -13.277 -5.442 -10.022 1.00 64.06 89 GLY A O 1
ATOM 741 N N . TYR A 1 90 ? -12.703 -4.838 -7.944 1.00 67.06 90 TYR A N 1
ATOM 742 C CA . TYR A 1 90 ? -13.854 -3.942 -7.686 1.00 67.06 90 TYR A CA 1
ATOM 743 C C . TYR A 1 90 ? -15.243 -4.585 -7.911 1.00 67.06 90 TYR A C 1
ATOM 745 O O . TYR A 1 90 ? -16.268 -3.907 -7.857 1.00 67.06 90 TYR A O 1
ATOM 753 N N . ASN A 1 91 ? -15.266 -5.906 -8.078 1.00 74.44 91 ASN A N 1
ATOM 754 C CA . ASN A 1 91 ? -16.427 -6.737 -8.329 1.00 74.44 91 ASN A CA 1
ATOM 755 C C . ASN A 1 91 ? -16.960 -7.326 -7.030 1.00 74.44 91 ASN A C 1
ATOM 757 O O . ASN A 1 91 ? -16.306 -7.268 -5.979 1.00 74.44 91 ASN A O 1
ATOM 761 N N . PHE A 1 92 ? -18.137 -7.938 -7.123 1.00 84.75 92 PHE A N 1
ATOM 762 C CA . PHE A 1 92 ? -18.769 -8.637 -6.016 1.00 84.75 92 PHE A CA 1
ATOM 763 C C . PHE A 1 92 ? -18.581 -10.149 -6.135 1.00 84.75 92 PHE A C 1
ATOM 765 O O . PHE A 1 92 ? -18.817 -10.740 -7.182 1.00 84.75 92 PHE A O 1
ATOM 772 N N . TYR A 1 93 ? -18.205 -10.771 -5.027 1.00 88.31 93 TYR A N 1
ATOM 773 C CA . TYR A 1 93 ? -18.284 -12.207 -4.819 1.00 88.31 93 TYR A CA 1
ATOM 774 C C . TYR A 1 93 ? -19.643 -12.552 -4.211 1.00 88.31 93 TYR A C 1
ATOM 776 O O . TYR A 1 93 ? -20.069 -11.901 -3.250 1.00 88.31 93 TYR A O 1
ATOM 784 N N . ILE A 1 94 ? -20.285 -13.590 -4.747 1.00 91.12 94 ILE A N 1
ATOM 785 C CA . ILE A 1 94 ? -21.471 -14.226 -4.172 1.00 91.12 94 ILE A CA 1
ATOM 786 C C . ILE A 1 94 ? -21.154 -15.710 -4.011 1.00 91.12 94 ILE A C 1
ATOM 788 O O . ILE A 1 94 ? -20.828 -16.374 -4.989 1.00 91.12 94 ILE A O 1
ATOM 792 N N . GLY A 1 95 ? -21.268 -16.222 -2.792 1.00 91.88 95 GLY A N 1
ATOM 793 C CA . GLY A 1 95 ? -21.129 -17.648 -2.489 1.00 91.88 95 GLY A CA 1
ATOM 794 C C . GLY A 1 95 ? -21.939 -18.013 -1.253 1.00 91.88 95 GLY A C 1
ATOM 795 O O . GLY A 1 95 ? -22.518 -17.128 -0.621 1.00 91.88 95 GLY A O 1
ATOM 796 N N . THR A 1 96 ? -22.009 -19.293 -0.902 1.00 93.56 96 THR A N 1
ATOM 797 C CA . THR A 1 96 ? -22.719 -19.708 0.319 1.00 93.56 96 THR A CA 1
ATOM 798 C C . THR A 1 96 ? -21.925 -19.345 1.580 1.00 93.56 96 THR A C 1
ATOM 800 O O . THR A 1 96 ? -20.694 -19.269 1.549 1.00 93.56 96 THR A O 1
ATOM 803 N N . GLU A 1 97 ? -22.618 -19.138 2.704 1.00 90.50 97 GLU A N 1
ATOM 804 C CA . GLU A 1 97 ? -21.996 -18.942 4.025 1.00 90.50 97 GLU A CA 1
ATOM 805 C C . GLU A 1 97 ? -21.031 -20.094 4.353 1.00 90.50 97 GLU A C 1
ATOM 807 O O . GLU A 1 97 ? -19.879 -19.852 4.702 1.00 90.50 97 GLU A O 1
ATOM 812 N N . LYS A 1 98 ? -21.449 -21.344 4.108 1.00 92.06 98 LYS A N 1
ATOM 813 C CA . LYS A 1 98 ? -20.642 -22.548 4.370 1.00 92.06 98 LYS A CA 1
ATOM 814 C C . LYS A 1 98 ? -19.327 -22.583 3.585 1.00 92.06 98 LYS A C 1
ATOM 816 O O . LYS A 1 98 ? -18.282 -22.889 4.153 1.00 92.06 98 LYS A O 1
ATOM 821 N N . GLU A 1 99 ? -19.357 -22.292 2.285 1.00 91.88 99 GLU A N 1
ATOM 822 C CA . GLU A 1 99 ? -18.138 -22.281 1.461 1.00 91.88 99 GLU A CA 1
ATOM 823 C C . GLU A 1 99 ? -17.180 -21.171 1.879 1.00 91.88 99 GLU A C 1
ATOM 825 O O . GLU A 1 99 ? -15.963 -21.361 1.887 1.00 91.88 99 GLU A O 1
ATOM 830 N N . PHE A 1 100 ? -17.721 -20.002 2.214 1.00 92.06 100 PHE A N 1
ATOM 831 C CA . PHE A 1 100 ? -16.915 -18.873 2.645 1.00 92.06 100 PHE A CA 1
ATOM 832 C C . PHE A 1 100 ? -16.270 -19.129 4.012 1.00 92.06 100 PHE A C 1
ATOM 834 O O . PHE A 1 100 ? -15.079 -18.866 4.178 1.00 92.06 100 PHE A O 1
ATOM 841 N N . ASP A 1 101 ? -17.015 -19.711 4.954 1.00 91.12 101 ASP A N 1
ATOM 842 C CA . ASP A 1 101 ? -16.492 -20.102 6.263 1.00 91.12 101 ASP A CA 1
ATOM 843 C C . ASP A 1 101 ? -15.398 -21.164 6.132 1.00 91.12 101 ASP A C 1
ATOM 845 O O . ASP A 1 101 ? -14.356 -21.041 6.772 1.00 91.12 101 ASP A O 1
ATOM 849 N N . LYS A 1 102 ? -15.563 -22.143 5.230 1.00 93.25 102 LYS A N 1
ATOM 850 C CA . LYS A 1 102 ? -14.512 -23.124 4.922 1.00 93.25 102 LYS A CA 1
ATOM 851 C C . LYS A 1 102 ? -13.237 -22.448 4.409 1.00 93.25 102 LYS A C 1
ATOM 853 O O . LYS A 1 102 ? -12.146 -22.794 4.844 1.00 93.25 102 LYS A O 1
ATOM 858 N N . LYS A 1 103 ? -13.348 -21.447 3.526 1.00 93.94 103 LYS A N 1
ATOM 859 C CA . LYS A 1 103 ? -12.180 -20.684 3.042 1.00 93.94 103 LYS A CA 1
ATOM 860 C C . LYS A 1 103 ? -11.473 -19.930 4.172 1.00 93.94 103 LYS A C 1
ATOM 862 O O . LYS A 1 103 ? -10.246 -19.889 4.188 1.00 93.94 103 LYS A O 1
ATOM 867 N N . ALA A 1 104 ? -12.227 -19.342 5.099 1.00 92.56 104 ALA A N 1
ATOM 868 C CA . ALA A 1 104 ? -11.666 -18.665 6.266 1.00 92.56 104 ALA A CA 1
ATOM 869 C C . ALA A 1 104 ? -10.984 -19.646 7.235 1.00 92.56 104 ALA A C 1
ATOM 871 O O . ALA A 1 104 ? -9.893 -19.366 7.724 1.00 92.56 104 ALA A O 1
ATOM 872 N N . GLN A 1 105 ? -11.587 -20.814 7.470 1.00 91.94 105 GLN A N 1
ATOM 873 C CA . GLN A 1 105 ? -11.004 -21.869 8.303 1.00 91.94 105 GLN A CA 1
ATOM 874 C C . GLN A 1 105 ? -9.722 -22.436 7.696 1.00 91.94 105 GLN A C 1
ATOM 876 O O . GLN A 1 105 ? -8.731 -22.554 8.411 1.00 91.94 105 GLN A O 1
ATOM 881 N N . ASN A 1 106 ? -9.709 -22.704 6.387 1.00 92.69 106 ASN A N 1
ATOM 882 C CA . ASN A 1 106 ? -8.494 -23.111 5.682 1.00 92.69 106 ASN A CA 1
ATOM 883 C C . ASN A 1 106 ? -7.387 -22.067 5.876 1.00 92.69 106 ASN A C 1
ATOM 885 O O . ASN A 1 106 ? -6.271 -22.424 6.213 1.00 92.69 106 ASN A O 1
ATOM 889 N N . PHE A 1 107 ? -7.703 -20.770 5.774 1.00 91.75 107 PHE A N 1
ATOM 890 C CA . PHE A 1 107 ? -6.717 -19.716 6.022 1.00 91.75 107 PHE A CA 1
ATOM 891 C C . PHE A 1 107 ? -6.147 -19.749 7.454 1.00 91.75 107 PHE A C 1
ATOM 893 O O . PHE A 1 107 ? -4.942 -19.576 7.644 1.00 91.75 107 PHE A O 1
ATOM 900 N N . PHE A 1 108 ? -6.987 -19.984 8.466 1.00 92.44 108 PHE A N 1
ATOM 901 C CA . PHE A 1 108 ? -6.526 -20.128 9.851 1.00 92.44 108 PHE A CA 1
ATOM 902 C C . PHE A 1 108 ? -5.636 -21.359 10.039 1.00 92.44 108 PHE A C 1
ATOM 904 O O . PHE A 1 108 ? -4.616 -21.261 10.714 1.00 92.44 108 PHE A O 1
ATOM 911 N N . GLN A 1 109 ? -5.984 -22.483 9.413 1.00 91.38 109 GLN A N 1
ATOM 912 C CA . GLN A 1 109 ? -5.205 -23.721 9.481 1.00 91.38 109 GLN A CA 1
ATOM 913 C C . GLN A 1 109 ? -3.865 -23.596 8.747 1.00 91.38 109 GLN A C 1
ATOM 915 O O . GLN A 1 109 ? -2.833 -23.944 9.311 1.00 91.38 109 GLN A O 1
ATOM 920 N N . ASP A 1 110 ? -3.869 -23.034 7.536 1.00 87.75 110 ASP A N 1
ATOM 921 C CA . ASP A 1 110 ? -2.679 -22.881 6.689 1.00 87.75 110 ASP A CA 1
ATOM 922 C C . ASP A 1 110 ? -1.625 -21.960 7.317 1.00 87.75 110 ASP A C 1
ATOM 924 O O . ASP A 1 110 ? -0.429 -22.123 7.081 1.00 87.75 110 ASP A O 1
ATOM 928 N N . THR A 1 111 ? -2.062 -20.959 8.086 1.00 87.44 111 THR A N 1
ATOM 929 C CA . THR A 1 111 ? -1.158 -19.985 8.718 1.00 87.44 111 THR A CA 1
ATOM 930 C C . THR A 1 111 ? -0.805 -20.333 10.160 1.00 87.44 111 THR A C 1
ATOM 932 O O . THR A 1 111 ? 0.255 -19.924 10.627 1.00 87.44 111 THR A O 1
ATOM 935 N N . ASN A 1 112 ? -1.689 -21.040 10.877 1.00 91.12 112 ASN A N 1
ATOM 936 C CA . ASN A 1 112 ? -1.604 -21.283 12.322 1.00 91.12 112 ASN A CA 1
ATOM 937 C C . ASN A 1 112 ? -1.289 -20.006 13.135 1.00 91.12 112 ASN A C 1
ATOM 939 O O . ASN A 1 112 ? -0.643 -20.049 14.180 1.00 91.12 112 ASN A O 1
ATOM 943 N N . ALA A 1 113 ? -1.716 -18.846 12.622 1.00 92.44 113 ALA A N 1
ATOM 944 C CA . ALA A 1 113 ? -1.324 -17.537 13.137 1.00 92.44 113 ALA A CA 1
ATOM 945 C C . ALA A 1 113 ? -2.241 -17.013 14.249 1.00 92.44 113 ALA A C 1
ATOM 947 O O . ALA A 1 113 ? -1.948 -15.980 14.858 1.00 92.44 113 ALA A O 1
ATOM 948 N N . PHE A 1 114 ? -3.351 -17.706 14.512 1.00 94.44 114 PHE A N 1
ATOM 949 C CA . PHE A 1 114 ? -4.414 -17.239 15.394 1.00 94.44 114 PHE A CA 1
ATOM 950 C C . PHE A 1 114 ? -4.815 -18.309 16.400 1.00 94.44 114 PHE A C 1
ATOM 952 O O . PHE A 1 114 ? -5.006 -19.470 16.041 1.00 94.44 114 PHE A O 1
ATOM 959 N N . ILE A 1 115 ? -5.022 -17.890 17.646 1.00 95.38 115 ILE A N 1
ATOM 960 C CA . ILE A 1 115 ? -5.515 -18.746 18.727 1.00 95.38 115 ILE A CA 1
ATOM 961 C C . ILE A 1 115 ? -6.871 -18.222 19.188 1.00 95.38 115 ILE A C 1
ATOM 963 O O . ILE A 1 115 ? -7.039 -17.023 19.407 1.00 95.38 115 ILE A O 1
ATOM 967 N N . GLU A 1 116 ? -7.847 -19.118 19.325 1.00 96.50 116 GLU A N 1
ATOM 968 C CA . GLU A 1 116 ? -9.163 -18.788 19.875 1.00 96.50 116 GLU A CA 1
ATOM 969 C C . GLU A 1 116 ? -9.068 -18.548 21.387 1.00 96.50 116 GLU A C 1
ATOM 971 O O . GLU A 1 116 ? -8.527 -19.370 22.129 1.00 96.50 116 GLU A O 1
ATOM 976 N N . LEU A 1 117 ? -9.624 -17.429 21.850 1.00 96.81 117 LEU A N 1
ATOM 977 C CA . LEU A 1 117 ? -9.701 -17.082 23.264 1.00 96.81 117 LEU A CA 1
ATOM 978 C C . LEU A 1 117 ? -11.071 -17.454 23.836 1.00 96.81 117 LEU A C 1
ATOM 980 O O . LEU A 1 117 ? -12.106 -17.213 23.214 1.00 96.81 117 LEU A O 1
ATOM 984 N N . LYS A 1 118 ? -11.073 -18.007 25.055 1.0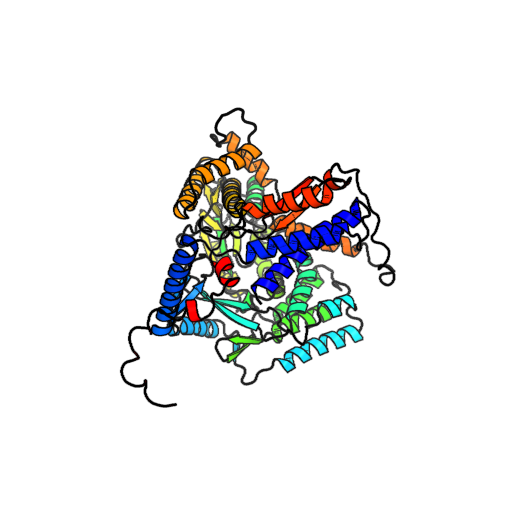0 95.38 118 LYS A N 1
ATOM 985 C CA . LYS A 1 118 ? -12.305 -18.375 25.777 1.00 95.38 118 LYS A CA 1
ATOM 986 C C . LYS A 1 118 ? -13.029 -17.168 26.369 1.00 95.38 118 LYS A C 1
ATOM 988 O O . LYS A 1 118 ? -14.251 -17.168 26.465 1.00 95.38 118 LYS A O 1
ATOM 993 N N . GLU A 1 119 ? -12.271 -16.155 26.767 1.00 94.56 119 GLU A N 1
ATOM 994 C CA . GLU A 1 119 ? -12.771 -14.961 27.442 1.00 94.56 119 GLU A CA 1
ATOM 995 C C . GLU A 1 119 ? -12.443 -13.715 26.629 1.00 94.56 119 GLU A C 1
ATOM 997 O O . GLU A 1 119 ? -11.538 -13.726 25.797 1.00 94.56 119 GLU A O 1
ATOM 1002 N N . ASN A 1 120 ? -13.184 -12.632 26.869 1.00 95.00 120 ASN A N 1
ATOM 1003 C CA . ASN A 1 120 ? -12.936 -11.351 26.222 1.00 95.00 120 ASN A CA 1
ATOM 1004 C C . ASN A 1 120 ? -11.843 -10.571 26.982 1.00 95.00 120 ASN A C 1
ATOM 1006 O O . ASN A 1 120 ? -12.131 -10.034 28.054 1.00 95.00 120 ASN A O 1
ATOM 1010 N N . PRO A 1 121 ? -10.620 -10.428 26.433 1.00 95.19 121 PRO A N 1
ATOM 1011 C CA . PRO A 1 121 ? -9.518 -9.759 27.119 1.00 95.19 121 PRO A CA 1
ATOM 1012 C C . PRO A 1 121 ? -9.532 -8.231 26.946 1.00 95.19 121 PRO A C 1
ATOM 1014 O O . PRO A 1 121 ? -8.558 -7.580 27.306 1.00 95.19 121 PRO A O 1
ATOM 1017 N N . PHE A 1 122 ? -10.583 -7.636 26.367 1.00 95.00 122 PHE A N 1
ATOM 1018 C CA . PHE A 1 122 ? -10.582 -6.234 25.937 1.00 95.00 122 PHE A CA 1
ATOM 1019 C C . PHE A 1 122 ? -10.140 -5.246 27.028 1.00 95.00 122 PHE A C 1
ATOM 1021 O O . PHE A 1 122 ? -9.247 -4.435 26.783 1.00 95.00 122 PHE A O 1
ATOM 1028 N N . ASN A 1 123 ? -10.707 -5.348 28.235 1.00 94.62 123 ASN A N 1
ATOM 1029 C CA . ASN A 1 123 ? -10.339 -4.464 29.346 1.00 94.62 123 ASN A CA 1
ATOM 1030 C C . ASN A 1 123 ? -8.873 -4.661 29.753 1.00 94.62 123 ASN A C 1
ATOM 1032 O O . ASN A 1 123 ? -8.143 -3.689 29.907 1.00 94.62 123 ASN A O 1
ATOM 1036 N N . LYS A 1 124 ? -8.414 -5.919 29.820 1.00 95.44 124 LYS A N 1
ATOM 1037 C CA . LYS A 1 124 ? -7.019 -6.258 30.129 1.00 95.44 124 LYS A CA 1
ATOM 1038 C C . LYS A 1 124 ? -6.054 -5.658 29.106 1.00 95.44 124 LYS A C 1
ATOM 1040 O O . LYS A 1 124 ? -5.067 -5.048 29.493 1.00 95.44 124 LYS A O 1
ATOM 1045 N N . ILE A 1 125 ? -6.352 -5.779 27.813 1.00 95.50 125 ILE A N 1
ATOM 1046 C CA . ILE A 1 125 ? -5.539 -5.189 26.738 1.00 95.50 125 ILE A CA 1
ATOM 1047 C C . ILE A 1 125 ? -5.481 -3.669 26.881 1.00 95.50 125 ILE A C 1
ATOM 1049 O O . ILE A 1 125 ? -4.416 -3.059 26.785 1.00 95.50 125 ILE A O 1
ATOM 1053 N N . GLN A 1 126 ? -6.637 -3.045 27.103 1.00 95.06 126 GLN A N 1
ATOM 1054 C CA . GLN A 1 126 ? -6.727 -1.603 27.267 1.00 95.06 126 GLN A CA 1
ATOM 1055 C C . GLN A 1 126 ? -5.908 -1.120 28.469 1.00 95.06 126 GLN A C 1
ATOM 1057 O O . GLN A 1 126 ? -5.170 -0.141 28.346 1.00 95.06 126 GLN A O 1
ATOM 1062 N N . ASP A 1 127 ? -5.992 -1.817 29.600 1.00 96.19 127 ASP A N 1
ATOM 1063 C CA . ASP A 1 127 ? -5.212 -1.489 30.788 1.00 96.19 127 ASP A CA 1
ATOM 1064 C C . ASP A 1 127 ? -3.716 -1.757 30.581 1.00 96.19 127 ASP A C 1
ATOM 1066 O O . ASP A 1 127 ? -2.915 -0.909 30.963 1.00 96.19 127 ASP A O 1
ATOM 1070 N N . ASN A 1 128 ? -3.324 -2.832 29.886 1.00 97.19 128 ASN A N 1
ATOM 1071 C CA . ASN A 1 128 ? -1.927 -3.100 29.520 1.00 97.19 128 ASN A CA 1
ATOM 1072 C C . ASN A 1 128 ? -1.326 -1.954 28.692 1.00 97.19 128 ASN A C 1
ATOM 1074 O O . ASN A 1 128 ? -0.221 -1.490 28.981 1.00 97.19 128 ASN A O 1
ATOM 1078 N N . VAL A 1 129 ? -2.063 -1.459 27.690 1.00 97.44 129 VAL A N 1
ATOM 1079 C CA . VAL A 1 129 ? -1.635 -0.324 26.858 1.00 97.44 129 VAL A CA 1
ATOM 1080 C C . VAL A 1 129 ? -1.448 0.935 27.694 1.00 97.44 129 VAL A C 1
ATOM 1082 O O . VAL A 1 129 ? -0.419 1.605 27.598 1.00 97.44 129 VAL A O 1
ATOM 1085 N N . ILE A 1 130 ? -2.427 1.258 28.534 1.00 97.38 130 ILE A N 1
ATOM 1086 C CA . ILE A 1 130 ? -2.398 2.477 29.345 1.00 97.38 130 ILE A CA 1
ATOM 1087 C C . ILE A 1 130 ? -1.299 2.395 30.402 1.00 97.38 130 ILE A C 1
ATOM 1089 O O . ILE A 1 130 ? -0.571 3.364 30.611 1.00 97.38 130 ILE A O 1
ATOM 1093 N N . HIS A 1 131 ? -1.139 1.232 31.026 1.00 97.94 131 HIS A N 1
ATOM 1094 C CA . HIS A 1 131 ? -0.084 0.971 31.988 1.00 97.94 131 HIS A CA 1
ATOM 1095 C C . HIS A 1 131 ? 1.300 1.132 31.352 1.00 97.94 131 HIS A C 1
ATOM 1097 O O . HIS A 1 131 ? 2.116 1.870 31.899 1.00 97.94 131 HIS A O 1
ATOM 1103 N N . LEU A 1 132 ? 1.543 0.549 30.170 1.00 98.25 132 LEU A N 1
ATOM 1104 C CA . LEU A 1 132 ? 2.805 0.736 29.448 1.00 98.25 132 LEU A CA 1
ATOM 1105 C C . LEU A 1 132 ? 3.079 2.222 29.187 1.00 98.25 132 LEU A C 1
ATOM 1107 O O . LEU A 1 132 ? 4.166 2.702 29.505 1.00 98.25 132 LEU A O 1
ATOM 1111 N N . LEU A 1 133 ? 2.100 2.956 28.645 1.00 98.25 133 LEU A N 1
ATOM 1112 C CA . LEU A 1 133 ? 2.248 4.383 28.343 1.00 98.25 133 LEU A CA 1
ATOM 1113 C C . LEU A 1 133 ? 2.532 5.216 29.600 1.00 98.25 133 LEU A C 1
ATOM 1115 O O . LEU A 1 133 ? 3.397 6.091 29.567 1.00 98.25 133 LEU A O 1
ATOM 1119 N N . ASN A 1 134 ? 1.855 4.926 30.714 1.00 98.06 134 ASN A N 1
ATOM 1120 C CA . ASN A 1 134 ? 2.110 5.574 32.001 1.00 98.06 134 ASN A CA 1
ATOM 1121 C C . ASN A 1 134 ? 3.528 5.275 32.496 1.00 98.06 134 ASN A C 1
ATOM 1123 O O . ASN A 1 134 ? 4.261 6.194 32.846 1.00 98.06 134 ASN A O 1
ATOM 1127 N N . GLN A 1 135 ? 3.948 4.009 32.467 1.00 98.00 135 GLN A N 1
ATOM 1128 C CA . GLN A 1 135 ? 5.276 3.598 32.920 1.00 98.00 135 GLN A CA 1
ATOM 1129 C C . GLN A 1 135 ? 6.400 4.288 32.139 1.00 98.00 135 GLN A C 1
ATOM 1131 O O . GLN A 1 135 ? 7.330 4.823 32.744 1.00 98.00 135 GLN A O 1
ATOM 1136 N N . ILE A 1 136 ? 6.327 4.303 30.804 1.00 97.69 136 ILE A N 1
ATOM 1137 C CA . ILE A 1 136 ? 7.367 4.935 29.976 1.00 97.69 136 ILE A CA 1
ATOM 1138 C C . ILE A 1 136 ? 7.337 6.466 30.088 1.00 97.69 136 ILE A C 1
ATOM 1140 O O . ILE A 1 136 ? 8.385 7.103 29.982 1.00 97.69 136 ILE A O 1
ATOM 1144 N N . ARG A 1 137 ? 6.168 7.065 30.365 1.00 97.31 137 ARG A N 1
ATOM 1145 C CA . ARG A 1 137 ? 6.029 8.502 30.636 1.00 97.31 137 ARG A CA 1
ATOM 1146 C C . ARG A 1 137 ? 6.645 8.897 31.976 1.00 97.31 137 ARG A C 1
ATOM 1148 O O . ARG A 1 137 ? 7.362 9.894 32.012 1.00 97.31 137 ARG A O 1
ATOM 1155 N N . THR A 1 138 ? 6.418 8.121 33.038 1.00 96.94 138 THR A N 1
ATOM 1156 C CA . THR A 1 138 ? 7.008 8.350 34.372 1.00 96.94 138 THR A CA 1
ATOM 1157 C C . THR A 1 138 ? 8.530 8.226 34.346 1.00 96.94 138 THR A C 1
ATOM 1159 O O . THR A 1 138 ? 9.223 8.978 35.020 1.00 96.94 138 THR A O 1
ATOM 1162 N N . LYS A 1 139 ? 9.069 7.326 33.513 1.00 96.06 139 LYS A N 1
ATOM 1163 C CA . LYS A 1 139 ? 10.517 7.198 33.273 1.00 96.06 139 LYS A CA 1
ATOM 1164 C C . LYS A 1 139 ? 11.097 8.280 32.348 1.00 96.06 139 LYS A C 1
ATOM 1166 O O . LYS A 1 139 ? 12.280 8.220 32.032 1.00 96.06 139 LYS A O 1
ATOM 1171 N N . ASN A 1 140 ? 10.289 9.241 31.891 1.00 95.00 140 ASN A N 1
ATOM 1172 C CA . ASN A 1 140 ? 10.675 10.284 30.932 1.00 95.00 140 ASN A CA 1
ATOM 1173 C C . ASN A 1 140 ? 11.269 9.736 29.616 1.00 95.00 140 ASN A C 1
ATOM 1175 O O . ASN A 1 140 ? 12.114 10.373 28.993 1.00 95.00 140 ASN A O 1
ATOM 1179 N N . PHE A 1 141 ? 10.821 8.557 29.166 1.00 97.00 141 PHE A N 1
ATOM 1180 C CA . PHE A 1 141 ? 11.232 7.987 27.874 1.00 97.00 141 PHE A CA 1
ATOM 1181 C C . PHE A 1 141 ? 10.427 8.531 26.690 1.00 97.00 141 PHE A C 1
ATOM 1183 O O . PHE A 1 141 ? 10.811 8.308 25.544 1.00 97.00 141 PHE A O 1
ATOM 1190 N N . ILE A 1 142 ? 9.314 9.214 26.968 1.00 96.75 142 ILE A N 1
ATOM 1191 C CA . ILE A 1 142 ? 8.473 9.901 25.986 1.00 96.75 142 ILE A CA 1
ATOM 1192 C C . ILE A 1 142 ? 8.029 11.264 26.533 1.00 96.75 142 ILE A C 1
ATOM 1194 O O . ILE A 1 142 ? 7.855 11.434 27.743 1.00 96.75 142 ILE A O 1
ATOM 1198 N N . PHE A 1 143 ? 7.781 12.215 25.636 1.00 96.00 143 PHE A N 1
ATOM 1199 C CA . PHE A 1 143 ? 7.227 13.529 25.958 1.00 96.00 143 PHE A CA 1
ATOM 1200 C C . PHE A 1 143 ? 5.707 13.487 26.170 1.00 96.00 143 PHE A C 1
ATOM 1202 O O . PHE A 1 143 ? 5.013 12.578 25.705 1.00 96.00 143 PHE A O 1
ATOM 1209 N N . GLN A 1 144 ? 5.158 14.522 26.817 1.00 96.19 144 GLN A N 1
ATOM 1210 C CA . GLN A 1 144 ? 3.720 14.617 27.093 1.00 96.19 144 GLN A CA 1
ATOM 1211 C C . GLN A 1 144 ? 2.866 14.575 25.819 1.00 96.19 144 GLN A C 1
ATOM 1213 O O . GLN A 1 144 ? 1.843 13.895 25.778 1.00 96.19 144 GLN A O 1
ATOM 1218 N N . TRP A 1 145 ? 3.290 15.260 24.757 1.00 95.69 145 TRP A N 1
ATOM 1219 C CA . TRP A 1 145 ? 2.553 15.266 23.494 1.00 95.69 145 TRP A CA 1
ATOM 1220 C C . TRP A 1 145 ? 2.555 13.883 22.817 1.00 95.69 145 TRP A C 1
ATOM 1222 O O . TRP A 1 145 ? 1.540 13.486 22.247 1.00 95.69 145 TRP A O 1
ATOM 1232 N N . GLN A 1 146 ? 3.648 13.115 22.936 1.00 97.25 146 GLN A N 1
ATOM 1233 C CA . GLN A 1 146 ? 3.749 11.740 22.422 1.00 97.25 146 GLN A CA 1
ATOM 1234 C C . GLN A 1 146 ? 2.815 10.811 23.196 1.00 97.25 146 GLN A C 1
ATOM 1236 O O . GLN A 1 146 ? 2.077 10.031 22.598 1.00 97.25 146 GLN A O 1
ATOM 1241 N N . TYR A 1 147 ? 2.803 10.944 24.525 1.00 97.75 147 TYR A N 1
ATOM 1242 C CA . TYR A 1 147 ? 1.878 10.236 25.405 1.00 97.75 147 TYR A CA 1
ATOM 1243 C C . TYR A 1 147 ? 0.420 10.523 25.022 1.00 97.75 147 TYR A C 1
ATOM 1245 O O . TYR A 1 147 ? -0.333 9.589 24.756 1.00 97.75 147 TYR A O 1
ATOM 1253 N N . ASN A 1 148 ? 0.043 11.799 24.890 1.00 97.31 148 ASN A N 1
ATOM 1254 C CA . ASN A 1 148 ? -1.313 12.205 24.506 1.00 97.31 148 ASN A CA 1
ATOM 1255 C C . ASN A 1 148 ? -1.707 11.661 23.122 1.00 97.31 148 ASN A C 1
ATOM 1257 O O . ASN A 1 148 ? -2.845 11.239 22.925 1.00 97.31 148 ASN A O 1
ATOM 1261 N N . LYS A 1 149 ? -0.766 11.648 22.168 1.00 96.94 149 LYS A N 1
ATOM 1262 C CA . LYS A 1 149 ? -0.978 11.141 20.806 1.00 96.94 149 LYS A CA 1
ATOM 1263 C C . LYS A 1 149 ? -1.170 9.623 20.762 1.00 96.94 149 LYS A C 1
ATOM 1265 O O . LYS A 1 149 ? -1.984 9.142 19.978 1.00 96.94 149 LYS A O 1
ATOM 1270 N N . MET A 1 150 ? -0.444 8.879 21.596 1.00 97.69 150 MET A N 1
ATOM 1271 C CA . MET A 1 150 ? -0.519 7.416 21.674 1.00 97.69 150 MET A CA 1
ATOM 1272 C C . MET A 1 150 ? -1.639 6.900 22.584 1.00 97.69 150 MET A C 1
ATOM 1274 O O . MET A 1 150 ? -2.058 5.754 22.430 1.00 97.69 150 MET A O 1
ATOM 1278 N N . MET A 1 151 ? -2.132 7.716 23.518 1.00 97.31 151 MET A N 1
ATOM 1279 C CA . MET A 1 151 ? -3.141 7.306 24.491 1.00 97.31 151 MET A CA 1
ATOM 1280 C C . MET A 1 151 ? -4.449 6.877 23.802 1.00 97.31 151 MET A C 1
ATOM 1282 O O . MET A 1 151 ? -5.016 7.647 23.016 1.00 97.31 151 MET A O 1
ATOM 1286 N N . PRO A 1 152 ? -4.972 5.667 24.070 1.00 95.19 152 PRO A N 1
ATOM 1287 C CA . PRO A 1 152 ? -6.277 5.260 23.566 1.00 95.19 152 PRO A CA 1
ATOM 1288 C C . PRO A 1 152 ? -7.425 6.040 24.224 1.00 95.19 152 PRO A C 1
ATOM 1290 O O . PRO A 1 152 ? -7.411 6.341 25.417 1.00 95.19 152 PRO A O 1
ATOM 1293 N N . ASN A 1 153 ? -8.488 6.310 23.461 1.00 92.19 153 ASN A N 1
ATOM 1294 C CA . ASN A 1 153 ? -9.716 6.879 24.016 1.00 92.19 153 ASN A CA 1
ATOM 1295 C C . ASN A 1 153 ? -10.563 5.767 24.649 1.00 92.19 153 ASN A C 1
ATOM 1297 O O . ASN A 1 153 ? -11.207 5.006 23.925 1.00 92.19 153 ASN A O 1
ATOM 1301 N N . ARG A 1 154 ? -10.611 5.713 25.989 1.00 89.44 154 ARG A N 1
ATOM 1302 C CA . ARG A 1 154 ? -11.284 4.623 26.716 1.00 89.44 154 ARG A CA 1
ATOM 1303 C C . ARG A 1 154 ? -12.739 4.384 26.297 1.00 89.44 154 ARG A C 1
ATOM 1305 O O . ARG A 1 154 ? -13.166 3.239 26.248 1.00 89.44 154 ARG A O 1
ATOM 1312 N N . ILE A 1 155 ? -13.461 5.447 25.941 1.00 90.38 155 ILE A N 1
ATOM 1313 C CA . ILE A 1 155 ? -14.888 5.408 25.584 1.00 90.38 155 ILE A CA 1
ATOM 1314 C C . ILE A 1 155 ? -15.101 4.888 24.156 1.00 90.38 155 ILE A C 1
ATOM 1316 O O . ILE A 1 155 ? -16.119 4.269 23.863 1.00 90.38 155 ILE A O 1
ATOM 1320 N N . LYS A 1 156 ? -14.162 5.169 23.245 1.00 92.12 156 LYS A N 1
ATOM 1321 C CA . LYS A 1 156 ? -14.282 4.807 21.823 1.00 92.12 156 LYS A CA 1
ATOM 1322 C C . LYS A 1 156 ? -13.612 3.484 21.473 1.00 92.12 156 LYS A C 1
ATOM 1324 O O . LYS A 1 156 ? -13.839 2.994 20.367 1.00 92.12 156 LYS A O 1
ATOM 1329 N N . CYS A 1 157 ? -12.759 2.956 22.350 1.00 93.06 157 CYS A N 1
ATOM 1330 C CA . CYS A 1 157 ? -12.038 1.726 22.073 1.00 93.06 157 CYS A CA 1
ATOM 1331 C C . CYS A 1 157 ? -12.983 0.536 21.892 1.00 93.06 157 CYS A C 1
ATOM 1333 O O . CYS A 1 157 ? -13.998 0.417 22.573 1.00 93.06 157 CYS A O 1
ATOM 1335 N N . GLN A 1 158 ? -12.605 -0.367 20.996 1.00 93.69 158 GLN A N 1
ATOM 1336 C CA . GLN A 1 158 ? -13.302 -1.626 20.742 1.00 93.69 158 GLN A CA 1
ATOM 1337 C C . GLN A 1 158 ? -12.300 -2.676 20.253 1.00 93.69 158 GLN A C 1
ATOM 1339 O O . GLN A 1 158 ? -11.204 -2.329 19.814 1.00 93.69 158 GLN A O 1
ATOM 1344 N N . LEU A 1 159 ? -12.666 -3.956 20.318 1.00 94.06 159 LEU A N 1
ATOM 1345 C CA . LEU A 1 159 ? -11.868 -5.002 19.677 1.00 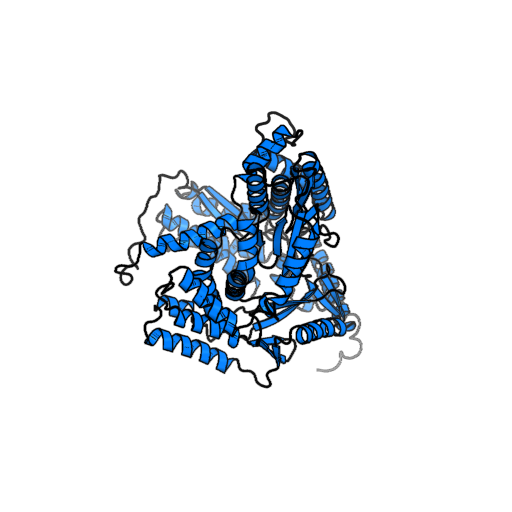94.06 159 LEU A CA 1
ATOM 1346 C C . LEU A 1 159 ? -11.824 -4.790 18.162 1.00 94.06 159 LEU A C 1
ATOM 1348 O O . LEU A 1 159 ? -12.787 -4.309 17.558 1.00 94.06 159 LEU A O 1
ATOM 1352 N N . ALA A 1 160 ? -10.711 -5.182 17.546 1.00 94.19 160 ALA A N 1
ATOM 1353 C CA . ALA A 1 160 ? -10.612 -5.1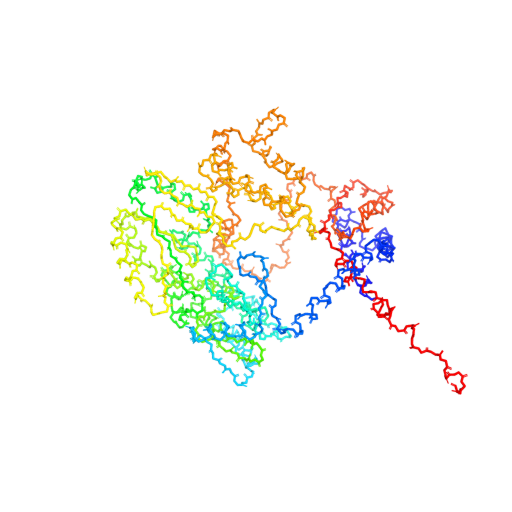85 16.098 1.00 94.19 160 ALA A CA 1
ATOM 1354 C C . ALA A 1 160 ? -11.599 -6.198 15.491 1.00 94.19 160 ALA A C 1
ATOM 1356 O O . ALA A 1 160 ? -12.051 -7.139 16.147 1.00 94.19 160 ALA A O 1
ATOM 1357 N N . HIS A 1 161 ? -11.940 -6.020 14.217 1.00 94.00 161 HIS A N 1
ATOM 1358 C CA . HIS A 1 161 ? -12.812 -6.947 13.495 1.00 94.00 161 HIS A CA 1
ATOM 1359 C C . HIS A 1 161 ? -12.095 -7.515 12.282 1.00 94.00 161 HIS A C 1
ATOM 1361 O O . HIS A 1 161 ? -11.742 -6.767 11.370 1.00 94.00 161 HIS A O 1
ATOM 1367 N N . LEU A 1 162 ? -11.941 -8.834 12.236 1.00 94.12 162 LEU A N 1
ATOM 1368 C CA . LEU A 1 162 ? -11.414 -9.506 11.059 1.00 94.12 162 LEU A CA 1
ATOM 1369 C C . LEU A 1 162 ? -12.543 -9.750 10.054 1.00 94.12 162 LEU A C 1
ATOM 1371 O O . LEU A 1 162 ? -13.635 -10.207 10.396 1.00 94.12 162 LEU A O 1
ATOM 1375 N N . TYR A 1 163 ? -12.271 -9.472 8.788 1.00 91.94 163 TYR A N 1
ATOM 1376 C CA . TYR A 1 163 ? -13.103 -9.898 7.673 1.00 91.94 163 TYR A CA 1
ATOM 1377 C C . TYR A 1 163 ? -12.230 -10.338 6.504 1.00 91.94 163 TYR A C 1
ATOM 1379 O O . TYR A 1 163 ? -11.030 -10.090 6.472 1.00 91.94 163 TYR A O 1
ATOM 1387 N N . PHE A 1 164 ? -12.843 -11.006 5.533 1.00 92.44 164 PHE A N 1
ATOM 1388 C CA . PHE A 1 164 ? -12.131 -11.592 4.409 1.00 92.44 164 PHE A CA 1
ATOM 1389 C C . PHE A 1 164 ? -12.603 -11.016 3.075 1.00 92.44 164 PHE A C 1
ATOM 1391 O O . PHE A 1 164 ? -13.809 -10.918 2.825 1.00 92.44 164 PHE A O 1
ATOM 1398 N N . ASN A 1 165 ? -11.648 -10.695 2.201 1.00 91.81 165 ASN A N 1
ATOM 1399 C CA . ASN A 1 165 ? -11.899 -10.301 0.815 1.00 91.81 165 ASN A CA 1
ATOM 1400 C C . ASN A 1 165 ? -11.518 -11.449 -0.140 1.00 91.81 165 ASN A C 1
ATOM 1402 O O . ASN A 1 165 ? -10.368 -11.895 -0.126 1.00 91.81 165 ASN A O 1
ATOM 1406 N N . PRO A 1 166 ? -12.439 -11.937 -0.989 1.00 91.56 166 PRO A N 1
ATOM 1407 C CA . PRO A 1 166 ? -12.145 -12.981 -1.972 1.00 91.56 166 PRO A CA 1
ATOM 1408 C C . PRO A 1 166 ? -11.146 -12.539 -3.047 1.00 91.56 166 PRO A C 1
ATOM 1410 O O . PRO A 1 166 ? -11.306 -11.487 -3.675 1.00 91.56 166 PRO A O 1
ATOM 1413 N N . LYS A 1 167 ? -10.145 -13.381 -3.314 1.00 88.31 167 LYS A N 1
ATOM 1414 C CA . LYS A 1 167 ? -9.155 -13.214 -4.385 1.00 88.31 167 LYS A CA 1
ATOM 1415 C C . LYS A 1 167 ? -9.633 -13.940 -5.650 1.00 88.31 167 LYS A C 1
ATOM 1417 O O . LYS A 1 167 ? -9.089 -14.970 -6.021 1.00 88.31 167 LYS A O 1
ATOM 1422 N N . THR A 1 168 ? -10.639 -13.391 -6.332 1.00 85.56 168 THR A N 1
ATOM 1423 C CA . THR A 1 168 ? -11.256 -13.989 -7.543 1.00 85.56 168 THR A CA 1
ATOM 1424 C C . THR A 1 168 ? -10.323 -14.143 -8.745 1.00 85.56 168 THR A C 1
ATOM 1426 O O . THR A 1 168 ? -10.665 -14.823 -9.699 1.00 85.56 168 THR A O 1
ATOM 1429 N N . HIS A 1 169 ? -9.142 -13.530 -8.695 1.00 79.94 169 HIS A N 1
ATOM 1430 C CA . HIS A 1 169 ? -8.098 -13.626 -9.715 1.00 79.94 169 HIS A CA 1
ATOM 1431 C C . HIS A 1 169 ? -7.091 -14.762 -9.453 1.00 79.94 169 HIS A C 1
ATOM 1433 O O . HIS A 1 169 ? -6.083 -14.839 -10.152 1.00 79.94 169 HIS A O 1
ATOM 1439 N N . LYS A 1 170 ? -7.301 -15.576 -8.409 1.00 82.81 170 LYS A N 1
ATOM 1440 C CA . LYS A 1 170 ? -6.499 -16.766 -8.096 1.00 82.81 170 LYS A CA 1
ATOM 1441 C C . LYS A 1 170 ? -7.394 -18.007 -8.133 1.00 82.81 170 LYS A C 1
ATOM 1443 O O . LYS A 1 170 ? -8.557 -17.942 -7.720 1.00 82.81 170 LYS A O 1
ATOM 1448 N N . ASP A 1 171 ? -6.827 -19.128 -8.565 1.00 83.75 171 ASP A N 1
ATOM 1449 C CA . ASP A 1 171 ? -7.520 -20.416 -8.602 1.00 83.75 171 ASP A CA 1
ATOM 1450 C C . ASP A 1 171 ? -8.024 -20.817 -7.216 1.00 83.75 171 ASP A C 1
ATOM 1452 O O . ASP A 1 171 ? -7.407 -20.525 -6.190 1.00 83.75 171 ASP A O 1
ATOM 1456 N N . GLY A 1 172 ? -9.207 -21.428 -7.174 1.00 86.81 172 GLY A N 1
ATOM 1457 C CA . GLY A 1 172 ? -9.873 -21.782 -5.922 1.00 86.81 172 GLY A CA 1
ATOM 1458 C C . GLY A 1 172 ? -10.399 -20.590 -5.113 1.00 86.81 172 GLY A C 1
ATOM 1459 O O . GLY A 1 172 ? -11.017 -20.816 -4.076 1.00 86.81 172 GLY A O 1
ATOM 1460 N N . ILE A 1 173 ? -10.223 -19.338 -5.563 1.00 88.44 173 ILE A N 1
ATOM 1461 C CA . ILE A 1 173 ? -10.710 -18.102 -4.919 1.00 88.44 173 ILE A CA 1
ATOM 1462 C C . ILE A 1 173 ? -10.367 -18.083 -3.413 1.00 88.44 173 ILE A C 1
ATOM 1464 O O . ILE A 1 173 ? -11.273 -18.163 -2.570 1.00 88.44 173 ILE A O 1
ATOM 1468 N N . PRO A 1 174 ? -9.075 -18.043 -3.038 1.00 90.88 174 PRO A N 1
ATOM 1469 C CA . PRO A 1 174 ? -8.664 -17.913 -1.646 1.00 90.88 174 PRO A CA 1
ATOM 1470 C C . PRO A 1 174 ? -9.095 -16.558 -1.075 1.00 90.88 174 PRO A C 1
ATOM 1472 O O . PRO A 1 174 ? -9.495 -15.645 -1.801 1.00 90.88 174 PRO A O 1
ATOM 1475 N N . VAL A 1 175 ? -8.999 -16.407 0.242 1.00 91.81 175 VAL A N 1
ATOM 1476 C CA . VAL A 1 175 ? -9.389 -15.177 0.938 1.00 91.81 175 VAL A CA 1
ATOM 1477 C C . VAL A 1 175 ? -8.177 -14.357 1.381 1.00 91.81 175 VAL A C 1
ATOM 1479 O O . VAL A 1 175 ? -7.089 -14.884 1.600 1.00 91.81 175 VAL A O 1
ATOM 1482 N N . ARG A 1 176 ? -8.352 -13.036 1.481 1.00 90.62 176 ARG A N 1
ATOM 1483 C CA . ARG A 1 176 ? -7.401 -12.114 2.109 1.00 90.62 176 ARG A CA 1
ATOM 1484 C C . ARG A 1 176 ? -7.960 -11.646 3.451 1.00 90.62 176 ARG A C 1
ATOM 1486 O O . ARG A 1 176 ? -9.046 -11.065 3.421 1.00 90.62 176 ARG A O 1
ATOM 1493 N N . PRO A 1 177 ? -7.273 -11.868 4.582 1.00 91.81 177 PRO A N 1
ATOM 1494 C CA . PRO A 1 177 ? -7.696 -11.292 5.853 1.00 91.81 177 PRO A CA 1
ATOM 1495 C C . PRO A 1 177 ? -7.507 -9.775 5.819 1.00 91.81 177 PRO A C 1
ATOM 1497 O O . PRO A 1 177 ? -6.495 -9.281 5.329 1.00 91.81 177 PRO A O 1
ATOM 1500 N N . ILE A 1 178 ? -8.474 -9.035 6.342 1.00 90.81 178 ILE A N 1
ATOM 1501 C CA . ILE A 1 178 ? -8.359 -7.609 6.620 1.00 90.81 178 ILE A CA 1
ATOM 1502 C C . ILE A 1 178 ? -8.880 -7.376 8.027 1.00 90.81 178 ILE A C 1
ATOM 1504 O O . ILE A 1 178 ? -10.032 -7.675 8.341 1.00 90.81 178 ILE A O 1
ATOM 1508 N N . GLU A 1 179 ? -8.024 -6.819 8.870 1.00 92.06 179 GLU A N 1
ATOM 1509 C CA . GLU A 1 179 ? -8.374 -6.476 10.239 1.00 92.06 179 GLU A CA 1
ATOM 1510 C C . GLU A 1 179 ? -8.739 -5.002 10.313 1.00 92.06 179 GLU A C 1
ATOM 1512 O O . GLU A 1 179 ? -7.928 -4.118 10.052 1.00 92.06 179 GLU A O 1
ATOM 1517 N N . ASN A 1 180 ? -9.987 -4.720 10.664 1.00 92.50 180 ASN A N 1
ATOM 1518 C CA . ASN A 1 180 ? -10.405 -3.376 11.002 1.00 92.50 180 ASN A CA 1
ATOM 1519 C C . ASN A 1 180 ? -9.954 -3.059 12.429 1.00 92.50 180 ASN A C 1
ATOM 1521 O O . ASN A 1 180 ? -10.652 -3.372 13.391 1.00 92.50 180 ASN A O 1
ATOM 1525 N N . THR A 1 181 ? -8.800 -2.414 12.537 1.00 90.50 181 THR A N 1
ATOM 1526 C CA . THR A 1 181 ? -8.206 -1.954 13.795 1.00 90.50 181 THR A CA 1
ATOM 1527 C C . THR A 1 181 ? -8.665 -0.541 14.166 1.00 90.50 181 THR A C 1
ATOM 1529 O O . THR A 1 181 ? -8.094 0.084 15.055 1.00 90.50 181 THR A O 1
ATOM 1532 N N . ILE A 1 182 ? -9.691 0.021 13.510 1.00 86.75 182 ILE A N 1
ATOM 1533 C CA . ILE A 1 182 ? -10.185 1.359 13.856 1.00 86.75 182 ILE A CA 1
ATOM 1534 C C . ILE A 1 182 ? -10.699 1.338 15.302 1.00 86.75 182 ILE A C 1
ATOM 1536 O O . ILE A 1 182 ? -11.658 0.636 15.628 1.00 86.75 182 ILE A O 1
ATOM 1540 N N . ASN A 1 183 ? -10.060 2.156 16.143 1.00 90.81 183 ASN A N 1
ATOM 1541 C CA . ASN A 1 183 ? -10.269 2.253 17.589 1.00 90.81 183 ASN A CA 1
ATOM 1542 C C . ASN A 1 183 ? -9.848 1.014 18.406 1.00 90.81 183 ASN A C 1
ATOM 1544 O O . ASN A 1 183 ? -10.316 0.856 19.531 1.00 90.81 183 ASN A O 1
ATOM 1548 N N . ALA A 1 184 ? -8.969 0.146 17.903 1.00 93.75 184 ALA A N 1
ATOM 1549 C CA . ALA A 1 184 ? -8.328 -0.831 18.780 1.00 93.75 184 ALA A CA 1
ATOM 1550 C C . ALA A 1 184 ? -7.425 -0.115 19.811 1.00 93.75 184 ALA A C 1
ATOM 1552 O O . ALA A 1 184 ? -6.896 0.965 19.518 1.00 93.75 184 ALA A O 1
ATOM 1553 N N . PRO A 1 185 ? -7.215 -0.680 21.016 1.00 95.06 185 PRO A N 1
ATOM 1554 C CA . PRO A 1 185 ? -6.380 -0.048 22.042 1.00 95.06 185 PRO A CA 1
ATOM 1555 C C . PRO A 1 185 ? -4.957 0.296 21.572 1.00 95.06 185 PRO A C 1
ATOM 1557 O O . PRO A 1 185 ? -4.388 1.288 22.016 1.00 95.06 185 PRO A O 1
ATOM 1560 N N . THR A 1 186 ? -4.401 -0.476 20.636 1.00 95.75 186 THR A N 1
ATOM 1561 C CA . THR A 1 186 ? -3.033 -0.322 20.114 1.00 95.75 186 THR A CA 1
ATOM 1562 C C . THR A 1 186 ? -2.929 0.582 18.879 1.00 95.75 186 THR A C 1
ATOM 1564 O O . THR A 1 186 ? -1.822 0.895 18.437 1.00 95.75 186 THR A O 1
ATOM 1567 N N . THR A 1 187 ? -4.046 1.052 18.312 1.00 95.94 187 THR A N 1
ATOM 1568 C CA . THR A 1 187 ? -4.073 1.753 17.012 1.00 95.94 187 THR A CA 1
ATOM 1569 C C . THR A 1 187 ? -3.284 3.051 17.013 1.00 95.94 187 THR A C 1
ATOM 1571 O O . THR A 1 187 ? -2.565 3.340 16.058 1.00 95.94 187 THR A O 1
ATOM 1574 N N . ASN A 1 188 ? -3.384 3.828 18.090 1.00 97.19 188 ASN A N 1
ATOM 1575 C CA . ASN A 1 188 ? -2.674 5.099 18.201 1.00 97.19 188 ASN A CA 1
ATOM 1576 C C . ASN A 1 188 ? -1.156 4.889 18.316 1.00 97.19 188 ASN A C 1
ATOM 1578 O O . ASN A 1 188 ? -0.397 5.613 17.675 1.00 97.19 188 ASN A O 1
ATOM 1582 N N . ILE A 1 189 ? -0.719 3.855 19.046 1.00 97.94 189 ILE A N 1
ATOM 1583 C CA . ILE A 1 189 ? 0.695 3.454 19.113 1.00 97.94 189 ILE A CA 1
ATOM 1584 C C . ILE A 1 189 ? 1.181 2.993 17.736 1.00 97.94 189 ILE A C 1
ATOM 1586 O O . ILE A 1 189 ? 2.211 3.467 17.270 1.00 97.94 189 ILE A O 1
ATOM 1590 N N . SER A 1 190 ? 0.419 2.134 17.049 1.00 97.56 190 SER A N 1
ATOM 1591 C CA . SER A 1 190 ? 0.736 1.688 15.684 1.00 97.56 190 SER A CA 1
ATOM 1592 C C . SER A 1 190 ? 0.915 2.873 14.731 1.00 97.56 190 SER A C 1
ATOM 1594 O O . SER A 1 190 ? 1.911 2.953 14.021 1.00 97.56 190 SER A O 1
ATOM 1596 N N . ASN A 1 191 ? -0.021 3.824 14.726 1.00 97.38 191 ASN A N 1
ATOM 1597 C CA . ASN A 1 191 ? 0.070 5.001 13.858 1.00 97.38 191 ASN A CA 1
ATOM 1598 C C . ASN A 1 191 ? 1.298 5.854 14.176 1.00 97.38 191 ASN A C 1
ATOM 1600 O O . ASN A 1 191 ? 1.966 6.323 13.261 1.00 97.38 191 ASN A O 1
ATOM 1604 N N . TYR A 1 192 ? 1.602 6.032 15.460 1.00 97.75 192 TYR A N 1
ATOM 1605 C CA . TYR A 1 192 ? 2.748 6.822 15.881 1.00 97.75 192 TYR A CA 1
ATOM 1606 C C . TYR A 1 192 ? 4.089 6.151 15.543 1.00 97.75 192 TYR A C 1
ATOM 1608 O O . TYR A 1 192 ? 5.002 6.818 15.065 1.00 97.75 192 TYR A O 1
ATOM 1616 N N . LEU A 1 193 ? 4.203 4.832 15.728 1.00 98.25 193 LEU A N 1
ATOM 1617 C CA . LEU A 1 193 ? 5.390 4.076 15.323 1.00 98.25 193 LEU A CA 1
ATOM 1618 C C . LEU A 1 193 ? 5.605 4.129 13.809 1.00 98.25 193 LEU A C 1
ATOM 1620 O O . LEU A 1 193 ? 6.726 4.356 13.364 1.00 98.25 193 LEU A O 1
ATOM 1624 N N . ASP A 1 194 ? 4.546 3.958 13.014 1.00 97.31 194 ASP A N 1
ATOM 1625 C CA . ASP A 1 194 ? 4.640 4.101 11.558 1.00 97.31 194 ASP A CA 1
ATOM 1626 C C . ASP A 1 194 ? 5.123 5.504 11.169 1.00 97.31 194 ASP A C 1
ATOM 1628 O O . ASP A 1 194 ? 6.066 5.641 10.397 1.00 97.31 194 ASP A O 1
ATOM 1632 N N . GLU A 1 195 ? 4.551 6.546 11.774 1.00 96.06 195 GLU A N 1
ATOM 1633 C CA . GLU A 1 195 ? 4.904 7.940 11.503 1.00 96.06 195 GLU A CA 1
ATOM 1634 C C . GLU A 1 195 ? 6.387 8.248 11.745 1.00 96.06 195 GLU A C 1
ATOM 1636 O O . GLU A 1 195 ? 6.996 8.943 10.933 1.00 96.06 195 GLU A O 1
ATOM 1641 N N . ILE A 1 196 ? 6.982 7.736 12.827 1.00 96.12 196 ILE A N 1
ATOM 1642 C CA . ILE A 1 196 ? 8.378 8.053 13.171 1.00 96.12 196 ILE A CA 1
ATOM 1643 C C . ILE A 1 196 ? 9.396 7.106 12.520 1.00 96.12 196 ILE A C 1
ATOM 1645 O O . ILE A 1 196 ? 10.534 7.514 12.293 1.00 96.12 196 ILE A O 1
ATOM 1649 N N . ILE A 1 197 ? 9.016 5.859 12.212 1.00 97.88 197 ILE A N 1
ATOM 1650 C CA . ILE A 1 197 ? 9.941 4.833 11.695 1.00 97.88 197 ILE A CA 1
ATOM 1651 C C . ILE A 1 197 ? 9.886 4.742 10.168 1.00 97.88 197 ILE A C 1
ATOM 1653 O O . ILE A 1 197 ? 10.919 4.535 9.529 1.00 97.88 197 ILE A O 1
ATOM 1657 N N . ARG A 1 198 ? 8.715 4.941 9.548 1.00 96.38 198 ARG A N 1
ATOM 1658 C CA . ARG A 1 198 ? 8.574 4.849 8.090 1.00 96.38 198 ARG A CA 1
ATOM 1659 C C . ARG A 1 198 ? 9.481 5.824 7.332 1.00 96.38 198 ARG A C 1
ATOM 1661 O O . ARG A 1 198 ? 10.085 5.383 6.357 1.00 96.38 198 ARG A O 1
ATOM 1668 N N . PRO A 1 199 ? 9.643 7.094 7.749 1.00 96.19 199 PRO A N 1
ATOM 1669 C CA . PRO A 1 199 ? 10.616 7.993 7.136 1.00 96.19 199 PRO A CA 1
ATOM 1670 C C . PRO A 1 199 ? 12.048 7.453 7.134 1.00 96.19 199 PRO A C 1
ATOM 1672 O O . PRO A 1 199 ? 12.760 7.629 6.150 1.00 96.19 199 PRO A O 1
ATOM 1675 N N . ILE A 1 200 ? 12.466 6.794 8.223 1.00 97.31 200 ILE A N 1
ATOM 1676 C CA . ILE A 1 200 ? 13.815 6.228 8.353 1.00 97.31 200 ILE A CA 1
ATOM 1677 C C . ILE A 1 200 ? 13.973 5.087 7.352 1.00 97.31 200 ILE A C 1
ATOM 1679 O O . ILE A 1 200 ? 14.918 5.082 6.571 1.00 97.31 200 ILE A O 1
ATOM 1683 N N . PHE A 1 201 ? 13.003 4.171 7.295 1.00 96.75 201 PHE A N 1
ATOM 1684 C CA . PHE A 1 201 ? 12.996 3.111 6.286 1.00 96.75 201 PHE A CA 1
ATOM 1685 C C . PHE A 1 201 ? 13.048 3.676 4.858 1.00 96.75 201 PHE A C 1
ATOM 1687 O O . PHE A 1 201 ? 13.885 3.265 4.057 1.00 96.75 201 PHE A O 1
ATOM 1694 N N . ASP A 1 202 ? 12.185 4.647 4.551 1.00 95.25 202 ASP A N 1
ATOM 1695 C CA . ASP A 1 202 ? 12.113 5.278 3.233 1.00 95.25 202 ASP A CA 1
ATOM 1696 C C . ASP A 1 202 ? 13.410 6.004 2.857 1.00 95.25 202 ASP A C 1
ATOM 1698 O O . ASP A 1 202 ? 13.698 6.117 1.672 1.00 95.25 202 ASP A O 1
ATOM 1702 N N . LYS A 1 203 ? 14.188 6.503 3.824 1.00 95.38 203 LYS A N 1
ATOM 1703 C CA . LYS A 1 203 ? 15.497 7.127 3.591 1.00 95.38 203 LYS A CA 1
ATOM 1704 C C . LYS A 1 203 ? 16.589 6.084 3.357 1.00 95.38 203 LYS A C 1
ATOM 1706 O O . LYS A 1 203 ? 17.313 6.160 2.370 1.00 95.38 203 LYS A O 1
ATOM 1711 N N . GLU A 1 204 ? 16.700 5.112 4.252 1.00 95.62 204 GLU A N 1
ATOM 1712 C CA . GLU A 1 204 ? 17.829 4.181 4.276 1.00 95.62 204 GLU A CA 1
ATOM 1713 C C . GLU A 1 204 ? 17.696 3.057 3.228 1.00 95.62 204 GLU A C 1
ATOM 1715 O O . GLU A 1 204 ? 18.692 2.500 2.773 1.00 95.62 204 GLU A O 1
ATOM 1720 N N . CYS A 1 205 ? 16.472 2.732 2.792 1.00 95.38 205 CYS A N 1
ATOM 1721 C CA . CYS A 1 205 ? 16.202 1.619 1.870 1.00 95.38 205 CYS A CA 1
ATOM 1722 C C . CYS A 1 205 ? 15.844 2.046 0.433 1.00 95.38 205 CYS A C 1
ATOM 1724 O O . CYS A 1 205 ? 15.357 1.210 -0.336 1.00 95.38 205 CYS A O 1
ATOM 1726 N N . GLN A 1 206 ? 16.094 3.301 0.035 1.00 92.00 206 GLN A N 1
ATOM 1727 C CA . GLN A 1 206 ? 15.717 3.835 -1.291 1.00 92.00 206 GLN A CA 1
ATOM 1728 C C . GLN A 1 206 ? 16.232 2.987 -2.453 1.00 92.00 206 GLN A C 1
ATOM 1730 O O . GLN A 1 206 ? 15.486 2.687 -3.380 1.00 92.00 206 GLN A O 1
ATOM 1735 N N . ASN A 1 207 ? 17.485 2.536 -2.372 1.00 91.94 207 ASN A N 1
ATOM 1736 C CA . ASN A 1 207 ? 18.146 1.812 -3.461 1.00 91.94 207 ASN A CA 1
ATOM 1737 C C . ASN A 1 207 ? 17.585 0.405 -3.699 1.00 91.94 207 ASN A C 1
ATOM 1739 O O . ASN A 1 207 ? 17.826 -0.177 -4.749 1.00 91.94 207 ASN A O 1
ATOM 1743 N N . THR A 1 208 ? 16.842 -0.146 -2.736 1.00 94.75 208 THR A N 1
ATOM 1744 C CA . THR A 1 208 ? 16.252 -1.492 -2.836 1.00 94.75 208 THR A CA 1
ATOM 1745 C C . THR A 1 208 ? 14.727 -1.464 -2.894 1.00 94.75 208 THR A C 1
ATOM 1747 O O . THR A 1 208 ? 14.098 -2.517 -3.009 1.00 94.75 208 THR A O 1
ATOM 1750 N N . THR A 1 209 ? 14.120 -0.276 -2.831 1.00 95.38 209 THR A N 1
ATOM 1751 C CA . THR A 1 209 ? 12.668 -0.099 -2.771 1.00 95.38 209 THR A CA 1
ATOM 1752 C C . THR A 1 209 ? 12.154 0.506 -4.068 1.00 95.38 209 THR A C 1
ATOM 1754 O O . THR A 1 209 ? 12.557 1.589 -4.481 1.00 95.38 209 THR A O 1
ATOM 1757 N N . ILE A 1 210 ? 11.202 -0.176 -4.695 1.00 95.25 210 ILE A N 1
ATOM 1758 C CA . ILE A 1 210 ? 10.434 0.365 -5.813 1.00 95.25 210 ILE A CA 1
ATOM 1759 C C . ILE A 1 210 ? 9.291 1.184 -5.222 1.00 95.25 210 ILE A C 1
ATOM 1761 O O . ILE A 1 210 ? 8.528 0.684 -4.397 1.00 95.25 210 ILE A O 1
ATOM 1765 N N . ILE A 1 211 ? 9.158 2.440 -5.647 1.00 92.19 211 ILE A N 1
ATOM 1766 C CA . ILE A 1 211 ? 8.075 3.318 -5.184 1.00 92.19 211 ILE A CA 1
ATOM 1767 C C . ILE A 1 211 ? 6.819 3.064 -6.005 1.00 92.19 211 ILE A C 1
ATOM 1769 O O . ILE A 1 211 ? 5.734 2.935 -5.460 1.00 92.19 211 ILE A O 1
ATOM 1773 N N . ASP A 1 212 ? 6.971 3.004 -7.323 1.00 91.38 212 ASP A N 1
ATOM 1774 C CA . ASP A 1 212 ? 5.904 2.713 -8.270 1.00 91.38 212 ASP A CA 1
ATOM 1775 C C . ASP A 1 212 ? 6.473 2.235 -9.615 1.00 91.38 212 ASP A C 1
ATOM 1777 O O . ASP A 1 212 ? 7.688 2.192 -9.833 1.00 91.38 212 ASP A O 1
ATOM 1781 N N . GLY A 1 213 ? 5.587 1.930 -10.563 1.00 91.81 213 GLY A N 1
ATOM 1782 C CA . GLY A 1 213 ? 6.001 1.503 -11.893 1.00 91.81 213 GLY A CA 1
ATOM 1783 C C . GLY A 1 213 ? 6.834 2.533 -12.677 1.00 91.81 213 GLY A C 1
ATOM 1784 O O . GLY A 1 213 ? 7.687 2.150 -13.471 1.00 91.81 213 GLY A O 1
ATOM 1785 N N . THR A 1 214 ? 6.650 3.836 -12.442 1.00 90.88 214 THR A N 1
ATOM 1786 C CA . THR A 1 214 ? 7.451 4.877 -13.114 1.00 90.88 214 THR A CA 1
ATOM 1787 C C . THR A 1 214 ? 8.891 4.841 -12.611 1.00 90.88 214 THR A C 1
ATOM 1789 O O . THR A 1 214 ? 9.817 4.882 -13.419 1.00 90.88 214 THR A O 1
ATOM 1792 N N . SER A 1 215 ? 9.076 4.710 -11.292 1.00 91.44 215 SER A N 1
ATOM 1793 C CA . SER A 1 215 ? 10.398 4.594 -10.669 1.00 91.44 215 SER A CA 1
ATOM 1794 C C . SER A 1 215 ? 11.158 3.359 -11.160 1.00 91.44 215 SER A C 1
ATOM 1796 O O . SER A 1 215 ? 12.344 3.454 -11.470 1.00 91.44 215 SER A O 1
ATOM 1798 N N . LEU A 1 216 ? 10.461 2.232 -11.351 1.00 94.88 216 LEU A N 1
ATOM 1799 C CA . LEU A 1 216 ? 11.051 1.023 -11.923 1.00 94.88 216 LEU A CA 1
ATOM 1800 C C . LEU A 1 216 ? 11.505 1.241 -13.373 1.00 94.88 216 LEU A C 1
ATOM 1802 O O . LEU A 1 216 ? 12.637 0.922 -13.720 1.00 94.88 216 LEU A O 1
ATOM 1806 N N . ILE A 1 217 ? 10.650 1.822 -14.221 1.00 94.19 217 ILE A N 1
ATOM 1807 C CA . ILE A 1 217 ? 10.994 2.109 -15.624 1.00 94.19 217 ILE A CA 1
ATOM 1808 C C . ILE A 1 217 ? 12.221 3.028 -15.709 1.00 94.19 217 ILE A C 1
ATOM 1810 O O . ILE A 1 217 ? 13.112 2.796 -16.527 1.00 94.19 217 ILE A O 1
ATOM 1814 N N . GLN A 1 218 ? 12.293 4.056 -14.860 1.00 91.88 218 GLN A N 1
ATOM 1815 C CA . GLN A 1 218 ? 13.445 4.958 -14.791 1.00 91.88 218 GLN A CA 1
ATOM 1816 C C . GLN A 1 218 ? 14.726 4.213 -14.392 1.00 91.88 218 GLN A C 1
ATOM 1818 O O . GLN A 1 218 ? 15.752 4.378 -15.057 1.00 91.88 218 GLN A O 1
ATOM 1823 N N . ALA A 1 219 ? 14.656 3.353 -13.372 1.00 93.69 219 ALA A N 1
ATOM 1824 C CA . ALA A 1 219 ? 15.790 2.547 -12.932 1.00 93.69 219 ALA A CA 1
ATOM 1825 C C . ALA A 1 219 ? 16.271 1.574 -14.023 1.00 93.69 219 ALA A C 1
ATOM 1827 O O . ALA A 1 219 ? 17.470 1.483 -14.287 1.00 93.69 219 ALA A O 1
ATOM 1828 N N . LEU A 1 220 ? 15.352 0.916 -14.738 1.00 95.19 220 LEU A N 1
ATOM 1829 C CA . LEU A 1 220 ? 15.703 0.014 -15.840 1.00 95.19 220 LEU A CA 1
ATOM 1830 C C . LEU A 1 220 ? 16.275 0.756 -17.054 1.00 95.19 220 LEU A C 1
ATOM 1832 O O . LEU A 1 220 ? 17.205 0.265 -17.691 1.00 95.19 220 LEU A O 1
ATOM 1836 N N . HIS A 1 221 ? 15.793 1.965 -17.359 1.00 93.25 221 HIS A N 1
ATOM 1837 C CA . HIS A 1 221 ? 16.427 2.810 -18.373 1.00 93.25 221 HIS A CA 1
ATOM 1838 C C . HIS A 1 221 ? 17.846 3.230 -17.963 1.00 93.25 221 HIS A C 1
ATOM 1840 O O . HIS A 1 221 ? 18.732 3.275 -18.817 1.00 93.25 221 HIS A O 1
ATOM 1846 N N . GLN A 1 222 ? 18.097 3.511 -16.681 1.00 93.00 222 GLN A N 1
ATOM 1847 C CA . GLN A 1 222 ? 19.449 3.787 -16.188 1.00 93.00 222 GLN A CA 1
ATOM 1848 C C . GLN A 1 222 ? 20.350 2.550 -16.296 1.00 93.00 222 GLN A C 1
ATOM 1850 O O . GLN A 1 222 ? 21.484 2.658 -16.757 1.00 93.00 222 GLN A O 1
ATOM 1855 N N . TYR A 1 223 ? 19.838 1.380 -15.924 1.00 93.62 223 TYR A N 1
ATOM 1856 C CA . TYR A 1 223 ? 20.517 0.096 -16.082 1.00 93.62 223 TYR A CA 1
ATOM 1857 C C . TYR A 1 223 ? 20.871 -0.190 -17.557 1.00 93.62 223 TYR A C 1
ATOM 1859 O O . TYR A 1 223 ? 22.003 -0.558 -17.867 1.00 93.62 223 TYR A O 1
ATOM 1867 N N . MET A 1 224 ? 19.959 0.106 -18.489 1.00 93.44 224 MET A N 1
ATOM 1868 C CA . MET A 1 224 ? 20.202 0.022 -19.934 1.00 93.44 224 MET A CA 1
ATOM 1869 C C . MET A 1 224 ? 21.286 1.004 -20.408 1.00 93.44 224 MET A C 1
ATOM 1871 O O . MET A 1 224 ? 22.180 0.607 -21.148 1.00 93.44 224 MET A O 1
ATOM 1875 N N . ARG A 1 225 ? 21.272 2.263 -19.942 1.00 92.75 225 ARG A N 1
ATOM 1876 C CA . ARG A 1 225 ? 22.304 3.270 -20.278 1.00 92.75 225 ARG A CA 1
ATOM 1877 C C . ARG A 1 225 ? 23.708 2.884 -19.807 1.00 92.75 225 ARG A C 1
ATOM 1879 O O . ARG A 1 225 ? 24.678 3.322 -20.411 1.00 92.75 225 ARG A O 1
ATOM 1886 N N . LYS A 1 226 ? 23.817 2.067 -18.757 1.00 92.81 226 LYS A N 1
ATOM 1887 C CA . LYS A 1 226 ? 25.089 1.507 -18.272 1.00 92.81 226 LYS A CA 1
ATOM 1888 C C . LYS A 1 226 ? 25.600 0.328 -19.119 1.00 92.81 226 LYS A C 1
ATOM 1890 O O . LYS A 1 226 ? 26.629 -0.243 -18.783 1.00 92.81 226 LYS A O 1
ATOM 1895 N N . GLY A 1 227 ? 24.887 -0.071 -20.178 1.00 92.62 227 GLY A N 1
ATOM 1896 C CA . GLY A 1 227 ? 25.259 -1.209 -21.030 1.00 92.62 227 GLY A CA 1
ATOM 1897 C C . GLY A 1 227 ? 25.013 -2.581 -20.391 1.00 92.62 227 GLY A C 1
ATOM 1898 O O . GLY A 1 227 ? 25.515 -3.590 -20.881 1.00 92.62 227 GLY A O 1
ATOM 1899 N N . LEU A 1 228 ? 24.251 -2.633 -19.293 1.00 93.25 228 LEU A N 1
ATOM 1900 C CA . LEU A 1 228 ? 24.006 -3.863 -18.530 1.00 93.25 228 LEU A CA 1
ATOM 1901 C C . LEU A 1 228 ? 22.819 -4.669 -19.084 1.00 93.25 228 LEU A C 1
ATOM 1903 O O . LEU A 1 228 ? 22.742 -5.879 -18.884 1.00 93.25 228 LEU A O 1
ATOM 1907 N N . PHE A 1 229 ? 21.916 -4.016 -19.820 1.00 95.06 229 PHE A N 1
ATOM 1908 C CA . PHE A 1 229 ? 20.744 -4.644 -20.429 1.00 95.06 229 PHE A CA 1
ATOM 1909 C C . PHE A 1 229 ? 21.107 -5.286 -21.777 1.00 95.06 229 PHE A C 1
ATOM 1911 O O . PHE A 1 229 ? 21.311 -4.605 -22.779 1.00 95.06 229 PHE A O 1
ATOM 1918 N N . LYS A 1 230 ? 21.195 -6.615 -21.794 1.00 95.38 230 LYS A N 1
ATOM 1919 C CA . LYS A 1 230 ? 21.600 -7.459 -22.926 1.00 95.38 230 LYS A CA 1
ATOM 1920 C C . LYS A 1 230 ? 20.392 -8.140 -23.567 1.00 95.38 230 LYS A C 1
ATOM 1922 O O . LYS A 1 230 ? 19.338 -8.298 -22.958 1.00 95.38 230 LYS A O 1
ATOM 1927 N N . SER A 1 231 ? 20.560 -8.669 -24.777 1.00 95.31 231 SER A N 1
ATOM 1928 C CA . SER A 1 231 ? 19.547 -9.519 -25.431 1.00 95.31 231 SER A CA 1
ATOM 1929 C C . SER A 1 231 ? 19.239 -10.815 -24.664 1.00 95.31 231 SER A C 1
ATOM 1931 O O . SER A 1 231 ? 18.181 -11.428 -24.850 1.00 95.31 231 SER A O 1
ATOM 1933 N N . THR A 1 232 ? 20.149 -11.225 -23.779 1.00 94.88 232 THR A N 1
ATOM 1934 C CA . THR A 1 232 ? 20.015 -12.380 -22.888 1.00 94.88 232 THR A CA 1
ATOM 1935 C C . THR A 1 232 ? 19.457 -12.031 -21.510 1.00 94.88 232 THR A C 1
ATOM 1937 O O . THR A 1 232 ? 19.176 -12.960 -20.761 1.00 94.88 232 THR A O 1
ATOM 1940 N N . THR A 1 233 ? 19.268 -10.747 -21.168 1.00 96.94 233 THR A N 1
ATOM 1941 C CA . THR A 1 233 ? 18.756 -10.350 -19.847 1.00 96.94 233 THR A CA 1
ATOM 1942 C C . THR A 1 233 ? 17.395 -10.985 -19.592 1.00 96.94 233 THR A C 1
ATOM 1944 O O . THR A 1 233 ? 16.443 -10.779 -20.352 1.00 96.94 233 THR A O 1
ATOM 1947 N N . LEU A 1 234 ? 17.319 -11.742 -18.504 1.00 97.31 234 LEU A N 1
ATOM 1948 C CA . LEU A 1 234 ? 16.101 -12.307 -17.956 1.00 97.31 234 LEU A CA 1
ATOM 1949 C C . LEU A 1 234 ? 15.542 -11.370 -16.890 1.00 97.31 234 LEU A C 1
ATOM 1951 O O . LEU A 1 234 ? 16.286 -10.722 -16.151 1.00 97.31 234 LEU A O 1
ATOM 1955 N N . PHE A 1 235 ? 14.222 -11.339 -16.794 1.00 97.81 235 PHE A N 1
ATOM 1956 C CA . PHE A 1 235 ? 13.511 -10.758 -15.672 1.00 97.81 235 PHE A CA 1
ATOM 1957 C C . PHE A 1 235 ? 13.106 -11.860 -14.711 1.00 97.81 235 PHE A C 1
ATOM 1959 O O . PHE A 1 235 ? 12.743 -12.963 -15.124 1.00 97.81 235 PHE A O 1
ATOM 1966 N N . CYS A 1 236 ? 13.138 -11.529 -13.429 1.00 97.06 236 CYS A N 1
ATOM 1967 C CA . CYS A 1 236 ? 12.604 -12.350 -12.366 1.00 97.06 236 CYS A CA 1
ATOM 1968 C C . CYS A 1 236 ? 11.628 -11.517 -11.551 1.00 97.06 236 CYS A C 1
ATOM 1970 O O . CYS A 1 236 ? 11.965 -10.421 -11.103 1.00 97.06 236 CYS A O 1
ATOM 1972 N N . THR A 1 237 ? 10.431 -12.047 -11.349 1.00 96.75 237 THR A N 1
ATOM 1973 C CA . THR A 1 237 ? 9.452 -11.476 -10.427 1.00 96.75 237 THR A CA 1
ATOM 1974 C C . THR A 1 237 ? 9.088 -12.517 -9.396 1.00 96.75 237 THR A C 1
ATOM 1976 O O . THR A 1 237 ? 8.812 -13.654 -9.788 1.00 96.75 237 THR A O 1
ATOM 1979 N N . PHE A 1 238 ? 9.012 -12.154 -8.121 1.00 93.81 238 PHE A N 1
ATOM 1980 C CA . PHE A 1 238 ? 8.467 -13.061 -7.117 1.00 93.81 238 PHE A CA 1
ATOM 1981 C C . PHE A 1 238 ? 7.638 -12.364 -6.046 1.00 93.81 238 PHE A C 1
ATOM 1983 O O . PHE A 1 238 ? 7.948 -11.246 -5.647 1.00 93.81 238 PHE A O 1
ATOM 1990 N N . ASP A 1 239 ? 6.581 -13.053 -5.616 1.00 91.94 239 ASP A N 1
ATOM 1991 C CA . ASP A 1 239 ? 5.675 -12.655 -4.532 1.00 91.94 239 ASP A CA 1
ATOM 1992 C C . ASP A 1 239 ? 6.060 -13.407 -3.256 1.00 91.94 239 ASP A C 1
ATOM 1994 O O . ASP A 1 239 ? 6.349 -14.612 -3.290 1.00 91.94 239 ASP A O 1
ATOM 1998 N N . ILE A 1 240 ? 6.044 -12.706 -2.125 1.00 91.12 240 ILE A N 1
ATOM 1999 C CA . ILE A 1 240 ? 6.258 -13.307 -0.809 1.00 91.12 240 ILE A CA 1
ATOM 2000 C C . ILE A 1 240 ? 4.901 -13.687 -0.223 1.00 91.12 240 ILE A C 1
ATOM 2002 O O . ILE A 1 240 ? 4.064 -12.841 0.102 1.00 91.12 240 ILE A O 1
ATOM 2006 N N . ARG A 1 241 ? 4.675 -14.990 -0.043 1.00 87.88 241 ARG A N 1
ATOM 2007 C CA . ARG A 1 241 ? 3.392 -15.499 0.449 1.00 87.88 241 ARG A CA 1
ATOM 2008 C C . ARG A 1 241 ? 3.090 -14.970 1.850 1.00 87.88 241 ARG A C 1
ATOM 2010 O O . ARG A 1 241 ? 3.808 -15.265 2.798 1.00 87.88 241 ARG A O 1
ATOM 2017 N N . ASN A 1 242 ? 1.944 -14.297 1.986 1.00 85.00 242 ASN A N 1
ATOM 2018 C CA . ASN A 1 242 ? 1.336 -13.952 3.275 1.00 85.00 242 ASN A CA 1
ATOM 2019 C C . ASN A 1 242 ? 2.278 -13.181 4.232 1.00 85.00 242 ASN A C 1
ATOM 2021 O O . ASN A 1 242 ? 2.183 -13.375 5.446 1.00 85.00 242 ASN A O 1
ATOM 2025 N N . LEU A 1 243 ? 3.143 -12.299 3.704 1.00 90.75 243 LEU A N 1
ATOM 2026 C CA . LEU A 1 243 ? 4.229 -11.642 4.451 1.00 90.75 243 LEU A CA 1
ATOM 2027 C C . LEU A 1 243 ? 3.802 -11.127 5.837 1.00 90.75 243 LEU A C 1
ATOM 2029 O O . LEU A 1 243 ? 4.405 -11.492 6.843 1.00 90.75 243 LEU A O 1
ATOM 2033 N N . TYR A 1 244 ? 2.732 -10.331 5.913 1.00 91.00 244 TYR A N 1
ATOM 2034 C CA . TYR A 1 244 ? 2.294 -9.735 7.183 1.00 91.00 244 TYR A CA 1
ATOM 2035 C C . TYR A 1 244 ? 1.859 -10.759 8.230 1.00 91.00 244 TYR A C 1
ATOM 2037 O O . TYR A 1 244 ? 2.159 -10.593 9.406 1.00 91.00 244 TYR A O 1
ATOM 2045 N N . THR A 1 245 ? 1.145 -11.807 7.818 1.00 88.56 245 THR A N 1
ATOM 2046 C CA . THR A 1 245 ? 0.598 -12.825 8.731 1.00 88.56 245 THR A CA 1
ATOM 2047 C C . THR A 1 245 ? 1.620 -13.885 9.120 1.00 88.56 245 THR A C 1
ATOM 2049 O O . THR A 1 245 ? 1.414 -14.577 10.107 1.00 88.56 245 THR A O 1
ATOM 2052 N N . MET A 1 246 ? 2.718 -14.006 8.372 1.00 92.12 246 MET A N 1
ATOM 2053 C CA . MET A 1 246 ? 3.766 -15.000 8.626 1.00 92.12 246 MET A CA 1
ATOM 2054 C C . MET A 1 246 ? 4.995 -14.422 9.338 1.00 92.12 246 MET A C 1
ATOM 2056 O O . MET A 1 246 ? 5.927 -15.164 9.645 1.00 92.12 246 MET A O 1
ATOM 2060 N N . LEU A 1 247 ? 5.002 -13.118 9.627 1.00 93.06 247 LEU A N 1
ATOM 2061 C CA . LEU A 1 247 ? 6.119 -12.438 10.271 1.00 93.06 247 LEU A CA 1
ATOM 2062 C C . LEU A 1 247 ? 6.362 -12.982 11.702 1.00 93.06 247 LEU A C 1
ATOM 2064 O O . LEU A 1 247 ? 5.480 -12.846 12.555 1.00 93.06 247 LEU A O 1
ATOM 2068 N N . PRO A 1 248 ? 7.528 -13.578 12.010 1.00 95.12 248 PRO A N 1
ATOM 2069 C CA . PRO A 1 248 ? 7.853 -14.012 13.371 1.00 95.12 248 PRO A CA 1
ATOM 2070 C C . PRO A 1 248 ? 7.963 -12.798 14.303 1.00 95.12 248 PRO A C 1
ATOM 2072 O O . PRO A 1 248 ? 8.841 -11.958 14.126 1.00 95.12 248 PRO A O 1
ATOM 2075 N N . GLN A 1 249 ? 7.062 -12.683 15.286 1.00 96.06 249 GLN A N 1
ATOM 2076 C CA . GLN A 1 249 ? 6.897 -11.450 16.069 1.00 96.06 249 GLN A CA 1
ATOM 2077 C C . GLN A 1 249 ? 8.171 -11.053 16.836 1.00 96.06 249 GLN A C 1
ATOM 2079 O O . GLN A 1 249 ? 8.642 -9.931 16.672 1.00 96.06 249 GLN A O 1
ATOM 2084 N N . GLU A 1 250 ? 8.762 -11.957 17.627 1.00 96.81 250 GLU A N 1
ATOM 2085 C CA . GLU A 1 250 ? 9.989 -11.662 18.394 1.00 96.81 250 GLU A CA 1
ATOM 2086 C C . GLU A 1 250 ? 11.173 -11.315 17.497 1.00 96.81 250 GLU A C 1
ATOM 2088 O O . GLU A 1 250 ? 11.878 -10.333 17.723 1.00 96.81 250 GLU A O 1
ATOM 2093 N N . GLU A 1 251 ? 11.380 -12.103 16.445 1.00 97.75 251 GLU A N 1
ATOM 2094 C CA . GLU A 1 251 ? 12.473 -11.857 15.516 1.00 97.75 251 GLU A CA 1
ATOM 2095 C C . GLU A 1 251 ? 12.286 -10.516 14.806 1.00 97.75 251 GLU A C 1
ATOM 2097 O O . GLU A 1 251 ? 13.225 -9.731 14.748 1.00 97.75 251 GLU A O 1
ATOM 2102 N N . ALA A 1 252 ? 11.077 -10.184 14.352 1.00 97.81 252 ALA A N 1
ATOM 2103 C CA . ALA A 1 252 ? 10.803 -8.897 13.723 1.00 97.81 252 ALA A CA 1
ATOM 2104 C C . ALA A 1 252 ? 11.057 -7.707 14.657 1.00 97.81 252 ALA A C 1
ATOM 2106 O O . ALA A 1 252 ? 11.592 -6.692 14.210 1.00 97.81 252 ALA A O 1
ATOM 2107 N N . LEU A 1 253 ? 10.738 -7.832 15.948 1.00 98.44 253 LEU A N 1
ATOM 2108 C CA . LEU A 1 253 ? 11.070 -6.819 16.955 1.00 98.44 253 LEU A CA 1
ATOM 2109 C C . LEU A 1 253 ? 12.586 -6.658 17.128 1.00 98.44 253 LEU A C 1
ATOM 2111 O O . LEU A 1 253 ? 13.068 -5.535 17.270 1.00 98.44 253 LEU A O 1
ATOM 2115 N N . ASN A 1 254 ? 13.344 -7.752 17.070 1.00 98.31 254 ASN A N 1
ATOM 2116 C CA . ASN A 1 254 ? 14.805 -7.701 17.127 1.00 98.31 254 ASN A CA 1
ATOM 2117 C C . ASN A 1 254 ? 15.394 -7.083 15.851 1.00 98.31 254 ASN A C 1
ATOM 2119 O O . ASN A 1 254 ? 16.279 -6.234 15.935 1.00 98.31 254 ASN A O 1
ATOM 2123 N N . VAL A 1 255 ? 14.867 -7.442 14.675 1.00 98.44 255 VAL A N 1
ATOM 2124 C CA . VAL A 1 255 ? 15.289 -6.862 13.390 1.00 98.44 255 VAL A CA 1
ATOM 2125 C C . VAL A 1 255 ? 14.975 -5.369 13.320 1.00 98.44 255 VAL A C 1
ATOM 2127 O O . VAL A 1 255 ? 15.767 -4.613 12.768 1.00 98.44 255 VAL A O 1
ATOM 2130 N N . LEU A 1 256 ? 13.868 -4.917 13.917 1.00 98.69 256 LEU A N 1
ATOM 2131 C CA . LEU A 1 256 ? 13.557 -3.493 14.045 1.00 98.69 256 LEU A CA 1
ATOM 2132 C C . LEU A 1 256 ? 14.659 -2.732 14.788 1.00 98.69 256 LEU A C 1
ATOM 2134 O O . LEU A 1 256 ? 15.105 -1.683 14.323 1.00 98.69 256 LEU A O 1
ATOM 2138 N N . VAL A 1 257 ? 15.093 -3.253 15.937 1.00 98.50 257 VAL A N 1
ATOM 2139 C CA . VAL A 1 257 ? 16.154 -2.629 16.738 1.00 98.50 257 VAL A CA 1
ATOM 2140 C C . VAL A 1 257 ? 17.501 -2.715 16.025 1.00 98.50 257 VAL A C 1
ATOM 2142 O O . VAL A 1 257 ? 18.208 -1.712 15.970 1.00 98.50 257 VAL A O 1
ATOM 2145 N N . GLU A 1 258 ? 17.828 -3.860 15.415 1.00 98.38 258 GLU A N 1
ATOM 2146 C CA . GLU A 1 258 ? 19.037 -4.032 14.597 1.00 98.38 258 GLU A CA 1
ATOM 2147 C C . GLU A 1 258 ? 19.087 -3.009 13.460 1.00 98.38 258 GLU A C 1
ATOM 2149 O O . GLU A 1 258 ? 20.106 -2.350 13.276 1.00 98.38 258 GLU A O 1
ATOM 2154 N N . PHE A 1 259 ? 17.988 -2.844 12.721 1.00 98.50 259 PHE A N 1
ATOM 2155 C CA . PHE A 1 259 ? 17.884 -1.878 11.633 1.00 98.50 259 PHE A CA 1
ATOM 2156 C C . PHE A 1 259 ? 18.182 -0.459 12.124 1.00 98.50 259 PHE A C 1
ATOM 2158 O O . PHE A 1 259 ? 19.060 0.210 11.585 1.00 98.50 259 PHE A O 1
ATOM 2165 N N . LEU A 1 260 ? 17.510 -0.014 13.188 1.00 98.12 260 LEU A N 1
ATOM 2166 C CA . LEU A 1 260 ? 17.736 1.321 13.746 1.00 98.12 260 LEU A CA 1
ATOM 2167 C C . LEU A 1 260 ? 19.188 1.499 14.219 1.00 98.12 260 LEU A C 1
ATOM 2169 O O . LEU A 1 260 ? 19.802 2.526 13.935 1.00 98.12 260 LEU A O 1
ATOM 2173 N N . HIS A 1 261 ? 19.758 0.486 14.871 1.00 97.19 261 HIS A N 1
ATOM 2174 C CA . HIS A 1 261 ? 21.133 0.522 15.359 1.00 97.19 261 HIS A CA 1
ATOM 2175 C C . HIS A 1 261 ? 22.171 0.590 14.227 1.00 97.19 261 HIS A C 1
ATOM 2177 O O . HIS A 1 261 ? 23.079 1.416 14.280 1.00 97.19 261 HIS A O 1
ATOM 2183 N N . VAL A 1 262 ? 22.015 -0.226 13.176 1.00 96.94 262 VAL A N 1
ATOM 2184 C CA . VAL A 1 262 ? 22.907 -0.243 11.998 1.00 96.94 262 VAL A CA 1
ATOM 2185 C C . VAL A 1 262 ? 22.921 1.109 11.282 1.00 96.94 262 VAL A C 1
ATOM 2187 O O . VAL A 1 262 ? 23.960 1.518 10.772 1.00 96.94 262 VAL A O 1
ATOM 2190 N N . HIS A 1 263 ? 21.800 1.832 11.299 1.00 96.00 263 HIS A N 1
ATOM 2191 C CA . HIS A 1 263 ? 21.690 3.187 10.752 1.00 96.00 263 HIS A CA 1
ATOM 2192 C C . HIS A 1 263 ? 21.986 4.288 11.793 1.00 96.00 263 HIS A C 1
ATOM 2194 O O . HIS A 1 263 ? 21.553 5.427 11.637 1.00 96.00 263 HIS A O 1
ATOM 2200 N N . ALA A 1 264 ? 22.743 3.955 12.846 1.00 95.62 264 ALA A N 1
ATOM 2201 C CA . ALA A 1 264 ? 23.259 4.861 13.876 1.00 95.62 264 ALA A CA 1
ATOM 2202 C C . ALA A 1 264 ? 22.201 5.581 14.738 1.00 95.62 264 ALA A C 1
ATOM 2204 O O . ALA A 1 264 ? 22.499 6.589 15.384 1.00 95.62 264 ALA A O 1
ATOM 2205 N N . TYR A 1 265 ? 20.975 5.057 14.823 1.00 95.44 265 TYR A N 1
ATOM 2206 C CA . TYR A 1 265 ? 19.976 5.572 15.756 1.00 95.44 265 TYR A CA 1
ATOM 2207 C C . TYR A 1 265 ? 20.169 4.950 17.141 1.00 95.44 265 TYR A C 1
ATOM 2209 O O . TYR A 1 265 ? 20.134 3.737 17.308 1.00 95.44 265 TYR A O 1
ATOM 2217 N N . THR A 1 266 ? 20.306 5.790 18.166 1.00 94.12 266 THR A N 1
ATOM 2218 C CA . THR A 1 266 ? 20.210 5.382 19.585 1.00 94.12 266 THR A CA 1
ATOM 2219 C C . THR A 1 266 ? 18.859 5.762 20.196 1.00 94.12 266 THR A C 1
ATOM 2221 O O . THR A 1 266 ? 18.396 5.154 21.164 1.00 94.12 266 THR A O 1
ATOM 2224 N N . LYS A 1 267 ? 18.204 6.765 19.602 1.00 95.19 267 LYS A N 1
ATOM 2225 C CA . LYS A 1 267 ? 16.850 7.223 19.906 1.00 95.19 267 LYS A CA 1
ATOM 2226 C C . LYS A 1 267 ? 16.160 7.654 18.611 1.00 95.19 267 LYS A C 1
ATOM 2228 O O . LYS A 1 267 ? 16.810 8.166 17.704 1.00 95.19 267 LYS A O 1
ATOM 2233 N N . VAL A 1 268 ? 14.838 7.526 18.552 1.00 95.12 268 VAL A N 1
ATOM 2234 C CA . VAL A 1 268 ? 13.995 8.100 17.486 1.00 95.12 268 VAL A CA 1
ATOM 2235 C C . VAL A 1 268 ? 12.929 8.935 18.166 1.00 95.12 268 VAL A C 1
ATOM 2237 O O . VAL A 1 268 ? 12.243 8.425 19.044 1.00 95.12 268 VAL A O 1
ATOM 2240 N N . LYS A 1 269 ? 12.766 10.222 17.842 1.00 93.31 269 LYS A N 1
ATOM 2241 C CA . LYS A 1 269 ? 11.746 10.997 18.577 1.00 93.31 269 LYS A CA 1
ATOM 2242 C C . LYS A 1 269 ? 12.152 11.367 20.000 1.00 93.31 269 LYS A C 1
ATOM 2244 O O . LYS A 1 269 ? 11.267 11.652 20.796 1.00 93.31 269 LYS A O 1
ATOM 2249 N N . GLY A 1 270 ? 13.431 11.251 20.361 1.00 93.19 270 GLY A N 1
ATOM 2250 C CA . GLY A 1 270 ? 13.856 11.230 21.767 1.00 93.19 270 GLY A CA 1
ATOM 2251 C C . GLY A 1 270 ? 13.515 9.924 22.506 1.00 93.19 270 GLY A C 1
ATOM 2252 O O . GLY A 1 270 ? 13.875 9.784 23.671 1.00 93.19 270 GLY A O 1
ATOM 2253 N N . ILE A 1 271 ? 12.891 8.948 21.834 1.00 97.12 271 ILE A N 1
ATOM 2254 C CA . ILE A 1 271 ? 12.477 7.664 22.407 1.00 97.12 271 ILE A CA 1
ATOM 2255 C C . ILE A 1 271 ? 13.620 6.649 22.265 1.00 97.12 271 ILE A C 1
ATOM 2257 O O . ILE A 1 271 ? 14.062 6.407 21.138 1.00 97.12 271 ILE A O 1
ATOM 2261 N N . PRO A 1 272 ? 14.106 6.035 23.360 1.00 97.56 272 PRO A N 1
ATOM 2262 C CA . PRO A 1 272 ? 15.111 4.971 23.305 1.00 97.56 272 PRO A CA 1
ATOM 2263 C C . PRO A 1 272 ? 14.660 3.760 22.481 1.00 97.56 272 PRO A C 1
ATOM 2265 O O . PRO A 1 272 ? 13.477 3.415 22.491 1.00 97.56 272 PRO A O 1
ATOM 2268 N N . LEU A 1 273 ? 15.603 3.067 21.830 1.00 97.69 273 LEU A N 1
ATOM 2269 C CA . LEU A 1 273 ? 15.287 1.899 20.992 1.00 97.69 273 LEU A CA 1
ATOM 2270 C C . LEU A 1 273 ? 14.560 0.781 21.756 1.00 97.69 273 LEU A C 1
ATOM 2272 O O . LEU A 1 273 ? 13.611 0.208 21.228 1.00 97.69 273 LEU A O 1
ATOM 2276 N N . GLU A 1 274 ? 14.920 0.522 23.016 1.00 97.19 274 GLU A N 1
ATOM 2277 C CA . GLU A 1 274 ? 14.200 -0.461 23.840 1.00 97.19 274 GLU A CA 1
ATOM 2278 C C . GLU A 1 274 ? 12.742 -0.057 24.087 1.00 97.19 274 GLU A C 1
ATOM 2280 O O . GLU A 1 274 ? 11.845 -0.896 24.054 1.00 97.19 274 GLU A O 1
ATOM 2285 N N . THR A 1 275 ? 12.468 1.237 24.259 1.00 98.19 275 THR A N 1
ATOM 2286 C CA . THR A 1 275 ? 11.096 1.740 24.392 1.00 98.19 275 THR A CA 1
ATOM 2287 C C . THR A 1 275 ? 10.330 1.608 23.074 1.00 98.19 275 THR A C 1
ATOM 2289 O O . THR A 1 275 ? 9.157 1.238 23.088 1.00 98.19 275 THR A O 1
ATOM 2292 N N . ILE A 1 276 ? 10.984 1.833 21.928 1.00 98.50 276 ILE A N 1
ATOM 2293 C CA . ILE A 1 276 ? 10.403 1.560 20.602 1.00 98.50 276 ILE A CA 1
ATOM 2294 C C . ILE A 1 276 ? 10.057 0.076 20.470 1.00 98.50 276 ILE A C 1
ATOM 2296 O O . ILE A 1 276 ? 8.952 -0.252 20.041 1.00 98.50 276 ILE A O 1
ATOM 2300 N N . ARG A 1 277 ? 10.956 -0.822 20.892 1.00 98.44 277 ARG A N 1
ATOM 2301 C CA . ARG A 1 277 ? 10.721 -2.270 20.888 1.00 98.44 277 ARG A CA 1
ATOM 2302 C C . ARG A 1 277 ? 9.536 -2.657 21.772 1.00 98.44 277 ARG A C 1
ATOM 2304 O O . ARG A 1 277 ? 8.714 -3.462 21.345 1.00 98.44 277 ARG A O 1
ATOM 2311 N N . LEU A 1 278 ? 9.394 -2.061 22.960 1.00 98.25 278 LEU A N 1
ATOM 2312 C CA . LEU A 1 278 ? 8.246 -2.290 23.851 1.00 98.25 278 LEU A CA 1
ATOM 2313 C C . LEU A 1 278 ? 6.922 -1.822 23.229 1.00 98.25 278 LEU A C 1
ATOM 2315 O O . LEU A 1 278 ? 5.937 -2.561 23.244 1.00 98.25 278 LEU A O 1
ATOM 2319 N N . LEU A 1 279 ? 6.902 -0.621 22.643 1.00 98.56 279 LEU A N 1
ATOM 2320 C CA . LEU A 1 279 ? 5.734 -0.092 21.933 1.00 98.56 279 LEU A CA 1
ATOM 2321 C C . LEU A 1 279 ? 5.379 -0.954 20.711 1.00 98.56 279 LEU A C 1
ATOM 2323 O O . LEU A 1 279 ? 4.210 -1.233 20.464 1.00 98.56 279 LEU A O 1
ATOM 2327 N N . ALA A 1 280 ? 6.369 -1.420 19.955 1.00 98.38 280 ALA A N 1
ATOM 2328 C CA . ALA A 1 280 ? 6.146 -2.337 18.843 1.00 98.38 280 ALA A CA 1
ATOM 2329 C C . ALA A 1 280 ? 5.621 -3.697 19.338 1.00 98.38 280 ALA A C 1
ATOM 2331 O O . ALA A 1 280 ? 4.690 -4.256 18.758 1.00 98.38 280 ALA A O 1
ATOM 2332 N N . SER A 1 281 ? 6.160 -4.200 20.453 1.00 98.12 281 SER A N 1
ATOM 2333 C CA . SER A 1 281 ? 5.748 -5.467 21.057 1.00 98.12 281 SER A CA 1
ATOM 2334 C C . SER A 1 281 ? 4.287 -5.443 21.486 1.00 98.12 281 SER A C 1
ATOM 2336 O O . SER A 1 281 ? 3.590 -6.427 21.254 1.00 98.12 281 SER A O 1
ATOM 2338 N N . ILE A 1 282 ? 3.806 -4.356 22.102 1.00 97.62 282 ILE A N 1
ATOM 2339 C CA . ILE A 1 282 ? 2.401 -4.289 22.527 1.00 97.62 282 ILE A CA 1
ATOM 2340 C C . ILE A 1 282 ? 1.455 -4.244 21.321 1.00 97.62 282 ILE A C 1
ATOM 2342 O O . ILE A 1 282 ? 0.398 -4.863 21.357 1.00 97.62 282 ILE A O 1
ATOM 2346 N N . VAL A 1 283 ? 1.855 -3.583 20.225 1.00 97.19 283 VAL A N 1
ATOM 2347 C CA . VAL A 1 283 ? 1.065 -3.531 18.983 1.00 97.19 283 VAL A CA 1
ATOM 2348 C C . VAL A 1 283 ? 0.883 -4.920 18.368 1.00 97.19 283 VAL A C 1
ATOM 2350 O O . VAL A 1 283 ? -0.211 -5.219 17.896 1.00 97.19 283 VAL A O 1
ATOM 2353 N N . LEU A 1 284 ? 1.921 -5.762 18.382 1.00 96.19 284 LEU A N 1
ATOM 2354 C CA . LEU A 1 284 ? 1.855 -7.117 17.824 1.00 96.19 284 LEU A CA 1
ATOM 2355 C C . LEU A 1 284 ? 1.159 -8.110 18.761 1.00 96.19 284 LEU A C 1
ATOM 2357 O O . LEU A 1 284 ? 0.281 -8.850 18.328 1.00 96.19 284 LEU A O 1
ATOM 2361 N N . LYS A 1 285 ? 1.548 -8.128 20.041 1.00 95.62 285 LYS A N 1
ATOM 2362 C CA . LYS A 1 285 ? 1.133 -9.178 20.985 1.00 95.62 285 LYS A CA 1
ATOM 2363 C C . LYS A 1 285 ? -0.267 -8.977 21.545 1.00 95.62 285 LYS A C 1
ATOM 2365 O O . LYS A 1 285 ? -0.949 -9.959 21.816 1.00 95.62 285 LYS A O 1
ATOM 2370 N N . GLU A 1 286 ? -0.706 -7.730 21.700 1.00 95.06 286 GLU A N 1
ATOM 2371 C CA . GLU A 1 286 ? -2.058 -7.413 22.178 1.00 95.06 286 GLU A CA 1
ATOM 2372 C C . GLU A 1 286 ? -3.057 -7.251 21.019 1.00 95.06 286 GLU A C 1
ATOM 2374 O O . GLU A 1 286 ? -4.114 -6.631 21.172 1.00 95.06 286 GLU A O 1
ATOM 2379 N N . ASN A 1 287 ? -2.736 -7.789 19.834 1.00 94.19 287 ASN A N 1
ATOM 2380 C CA . ASN A 1 287 ? -3.666 -7.797 18.715 1.00 94.19 287 ASN A CA 1
ATOM 2381 C C . ASN A 1 287 ? -4.727 -8.892 18.893 1.00 94.19 287 ASN A C 1
ATOM 2383 O O . ASN A 1 287 ? -4.489 -10.078 18.641 1.00 94.19 287 ASN A O 1
ATOM 2387 N N . VAL A 1 288 ? -5.916 -8.467 19.318 1.00 95.44 288 VAL A N 1
ATOM 2388 C CA . VAL A 1 288 ? -7.091 -9.324 19.489 1.00 95.44 288 VAL A CA 1
ATOM 2389 C C . VAL A 1 288 ? -8.246 -8.788 18.660 1.00 95.44 288 VAL A C 1
ATOM 2391 O O . VAL A 1 288 ? -8.569 -7.595 18.685 1.00 95.44 288 VAL A O 1
ATOM 2394 N N . PHE A 1 289 ? -8.906 -9.695 17.949 1.00 95.44 289 PHE A N 1
ATOM 2395 C CA . PHE A 1 289 ? -10.004 -9.365 17.058 1.00 95.44 289 PHE A CA 1
ATOM 2396 C C . PHE A 1 289 ? -11.176 -10.338 17.188 1.00 95.44 289 PHE A C 1
ATOM 2398 O O . PHE A 1 289 ? -11.061 -11.466 17.666 1.00 95.44 289 PHE A O 1
ATOM 2405 N N . VAL A 1 290 ? -12.332 -9.885 16.715 1.00 96.00 290 VAL A N 1
ATOM 2406 C CA . VAL A 1 290 ? -13.550 -10.682 16.595 1.00 96.00 290 VAL A CA 1
ATOM 2407 C C . VAL A 1 290 ? -13.672 -11.188 15.160 1.00 96.00 290 VAL A C 1
ATOM 2409 O O . VAL A 1 290 ? -13.623 -10.397 14.212 1.00 96.00 290 VAL A O 1
ATOM 2412 N N . TYR A 1 291 ? -13.895 -12.493 15.001 1.00 93.56 291 TYR A N 1
ATOM 2413 C CA . TYR A 1 291 ? -14.320 -13.103 13.742 1.00 93.56 291 TYR A CA 1
ATOM 2414 C C . TYR A 1 291 ? -15.540 -13.998 13.983 1.00 93.56 291 TYR A C 1
ATOM 2416 O O . TYR A 1 291 ? -15.535 -14.882 14.841 1.00 93.56 291 TYR A O 1
ATOM 2424 N N . GLY A 1 292 ? -16.623 -13.750 13.242 1.00 88.25 292 GLY A N 1
ATOM 2425 C CA . GLY A 1 292 ? -17.904 -14.408 13.492 1.00 88.25 292 GLY A CA 1
ATOM 2426 C C . GLY A 1 292 ? -18.426 -14.095 14.898 1.00 88.25 292 GLY A C 1
ATOM 2427 O O . GLY A 1 292 ? -18.727 -12.944 15.206 1.00 88.25 292 GLY A O 1
ATOM 2428 N N . LYS A 1 293 ? -18.542 -15.123 15.745 1.00 90.06 293 LYS A N 1
ATOM 2429 C CA . LYS A 1 293 ? -18.968 -15.009 17.155 1.00 90.06 293 LYS A CA 1
ATOM 2430 C C . LYS A 1 293 ? -17.848 -15.342 18.148 1.00 90.06 293 LYS A C 1
ATOM 2432 O O . LYS A 1 293 ? -18.127 -15.588 19.315 1.00 90.06 293 LYS A O 1
ATOM 2437 N N . LYS A 1 294 ? -16.606 -15.407 17.671 1.00 94.94 294 LYS A N 1
ATOM 2438 C CA . LYS A 1 294 ? -15.443 -15.863 18.430 1.00 94.94 294 LYS A CA 1
ATOM 2439 C C . LYS A 1 294 ? -14.385 -14.768 18.496 1.00 94.94 294 LYS A C 1
ATOM 2441 O O . LYS A 1 294 ? -14.336 -13.886 17.633 1.00 94.94 294 LYS A O 1
ATOM 2446 N N . ILE A 1 295 ? -13.565 -14.836 19.536 1.00 96.81 295 ILE A N 1
ATOM 2447 C CA . ILE A 1 295 ? -12.469 -13.905 19.793 1.00 96.81 295 ILE A CA 1
ATOM 2448 C C . ILE A 1 295 ? -11.166 -14.649 19.536 1.00 96.81 295 ILE A C 1
ATOM 2450 O O . ILE A 1 295 ? -11.007 -15.787 19.974 1.00 96.81 295 ILE A O 1
ATOM 2454 N N . TYR A 1 296 ? -10.248 -14.007 18.827 1.00 96.56 296 TYR A N 1
ATOM 2455 C CA . TYR A 1 296 ? -8.962 -14.584 18.470 1.00 96.56 296 TYR A CA 1
ATOM 2456 C C . TYR A 1 296 ? -7.834 -13.620 18.805 1.00 96.56 296 TYR A C 1
ATOM 2458 O O . TYR A 1 296 ? -7.983 -12.408 18.644 1.00 96.56 296 TYR A O 1
ATOM 2466 N N . GLN A 1 297 ? -6.701 -14.171 19.224 1.00 95.94 297 GLN A N 1
ATOM 2467 C CA . GLN A 1 297 ? -5.439 -13.455 19.345 1.00 95.94 297 GLN A CA 1
ATOM 2468 C C . GLN A 1 297 ? -4.517 -13.849 18.200 1.00 95.94 297 GLN A C 1
ATOM 2470 O O . GLN A 1 297 ? -4.375 -15.036 17.893 1.00 95.94 297 GLN A O 1
ATOM 2475 N N . GLN A 1 298 ? -3.874 -12.858 17.587 1.00 95.06 298 GLN A N 1
ATOM 2476 C CA . GLN A 1 298 ? -2.822 -13.106 16.614 1.00 95.06 298 GLN A CA 1
ATOM 2477 C C . GLN A 1 298 ? -1.496 -13.368 17.333 1.00 95.06 298 GLN A C 1
ATOM 2479 O O . GLN A 1 298 ? -0.974 -12.501 18.030 1.00 95.06 298 GLN A O 1
ATOM 2484 N N . VAL A 1 299 ? -0.948 -14.566 17.145 1.00 94.94 299 VAL A N 1
ATOM 2485 C CA . VAL A 1 299 ? 0.314 -15.012 17.766 1.00 94.94 299 VAL A CA 1
ATOM 2486 C C . VAL A 1 299 ? 1.473 -15.093 16.775 1.00 94.94 299 VAL A C 1
ATOM 2488 O O . VAL A 1 299 ? 2.629 -15.198 17.175 1.00 94.94 299 VAL A O 1
ATOM 2491 N N . LEU A 1 300 ? 1.173 -15.019 15.477 1.00 94.44 300 LEU A N 1
ATOM 2492 C CA . LEU A 1 300 ? 2.153 -14.918 14.405 1.00 94.44 300 LEU A CA 1
ATOM 2493 C C . LEU A 1 300 ? 1.743 -13.807 13.440 1.00 94.44 300 LEU A C 1
ATOM 2495 O O . LEU A 1 300 ? 0.566 -13.650 13.110 1.00 94.44 300 LEU A O 1
ATOM 2499 N N . GLY A 1 301 ? 2.714 -13.033 12.972 1.00 93.06 301 GLY A N 1
ATOM 2500 C CA . GLY A 1 301 ? 2.461 -11.897 12.106 1.00 93.06 301 GLY A CA 1
ATOM 2501 C C . GLY A 1 301 ? 2.014 -10.638 12.846 1.00 93.06 301 GLY A C 1
ATOM 2502 O O . GLY A 1 301 ? 1.999 -10.577 14.076 1.00 93.06 301 GLY A O 1
ATOM 2503 N N . GLY A 1 302 ? 1.623 -9.631 12.070 1.00 92.88 302 GLY A N 1
ATOM 2504 C CA . GLY A 1 302 ? 0.895 -8.456 12.544 1.00 92.88 302 GLY A CA 1
ATOM 2505 C C . GLY A 1 302 ? -0.419 -8.260 11.788 1.00 92.88 302 GLY A C 1
ATOM 2506 O O . GLY A 1 302 ? -0.650 -8.874 10.738 1.00 92.88 302 GLY A O 1
ATOM 2507 N N . ALA A 1 303 ? -1.276 -7.386 12.315 1.00 90.88 303 ALA A N 1
ATOM 2508 C CA . ALA A 1 303 ? -2.569 -7.086 11.716 1.00 90.88 303 ALA A CA 1
ATOM 2509 C C . ALA A 1 303 ? -2.383 -6.435 10.338 1.00 90.88 303 ALA A C 1
ATOM 2511 O O . ALA A 1 303 ? -1.781 -5.365 10.233 1.00 90.88 303 ALA A O 1
ATOM 2512 N N . MET A 1 304 ? -2.986 -6.986 9.277 1.00 85.62 304 MET A N 1
ATOM 2513 C CA . MET A 1 304 ? -2.909 -6.373 7.933 1.00 85.62 304 MET A CA 1
ATOM 2514 C C . MET A 1 304 ? -3.521 -4.957 7.865 1.00 85.62 304 MET A C 1
ATOM 2516 O O . MET A 1 304 ? -3.256 -4.220 6.920 1.00 85.62 304 MET A O 1
ATOM 2520 N N . GLY A 1 305 ? -4.348 -4.570 8.844 1.00 83.31 305 GLY A N 1
ATOM 2521 C CA . GLY A 1 305 ? -4.888 -3.212 8.969 1.00 83.31 305 GLY A CA 1
ATOM 2522 C C . GLY A 1 305 ? -4.135 -2.300 9.941 1.00 83.31 305 GLY A C 1
ATOM 2523 O O . GLY A 1 305 ? -4.547 -1.158 10.133 1.00 83.31 305 GLY A O 1
ATOM 2524 N N . SER A 1 306 ? -3.060 -2.771 10.578 1.00 89.75 306 SER A N 1
ATOM 2525 C CA . SER A 1 306 ? -2.175 -1.931 11.392 1.00 89.75 306 SER A CA 1
ATOM 2526 C C . SER A 1 306 ? -1.190 -1.188 10.487 1.00 89.75 306 SER A C 1
ATOM 2528 O O . SER A 1 306 ? -0.480 -1.793 9.687 1.00 89.75 306 SER A O 1
ATOM 2530 N N . SER A 1 307 ? -1.123 0.133 10.651 1.00 91.56 307 SER A N 1
ATOM 2531 C CA . SER A 1 307 ? -0.176 1.015 9.955 1.00 91.56 307 SER A CA 1
ATOM 2532 C C . SER A 1 307 ? 1.277 0.569 10.133 1.00 91.56 307 SER A C 1
ATOM 2534 O O . SER A 1 307 ? 1.997 0.407 9.151 1.00 91.56 307 SER A O 1
ATOM 2536 N N . PHE A 1 308 ? 1.683 0.273 11.370 1.00 95.88 308 PHE A N 1
ATOM 2537 C CA . PHE A 1 308 ? 3.055 -0.105 11.692 1.00 95.88 308 PHE A CA 1
ATOM 2538 C C . PHE A 1 308 ? 3.459 -1.470 11.129 1.00 95.88 308 PHE A C 1
ATOM 2540 O O . PHE A 1 308 ? 4.618 -1.661 10.764 1.00 95.88 308 PHE A O 1
ATOM 2547 N N . THR A 1 309 ? 2.515 -2.409 11.007 1.00 94.81 309 THR A N 1
ATOM 2548 C CA . THR A 1 309 ? 2.799 -3.767 10.511 1.00 94.81 309 THR A CA 1
ATOM 2549 C C . THR A 1 309 ? 3.424 -3.742 9.113 1.00 94.81 309 THR A C 1
ATOM 2551 O O . THR A 1 309 ? 4.341 -4.516 8.837 1.00 94.81 309 THR A O 1
ATOM 2554 N N . LEU A 1 310 ? 3.002 -2.811 8.248 1.00 93.31 310 LEU A N 1
ATOM 2555 C CA . LEU A 1 310 ? 3.604 -2.620 6.926 1.00 93.31 310 LEU A CA 1
ATOM 2556 C C . LEU A 1 310 ? 5.084 -2.227 7.019 1.00 93.31 310 LEU A C 1
ATOM 2558 O O . LEU A 1 310 ? 5.930 -2.789 6.322 1.00 93.31 310 LEU A O 1
ATOM 2562 N N . THR A 1 311 ? 5.389 -1.244 7.859 1.00 96.12 311 THR A N 1
ATOM 2563 C CA . THR A 1 311 ? 6.751 -0.736 8.045 1.00 96.12 311 THR A CA 1
ATOM 2564 C C . THR A 1 311 ? 7.646 -1.787 8.687 1.00 96.12 311 THR A C 1
ATOM 2566 O O . THR A 1 311 ? 8.759 -2.009 8.215 1.00 96.12 311 THR A O 1
ATOM 2569 N N . LEU A 1 312 ? 7.133 -2.522 9.673 1.00 97.69 312 LEU A N 1
ATOM 2570 C CA . LEU A 1 312 ? 7.856 -3.618 10.306 1.00 97.69 312 LEU A CA 1
ATOM 2571 C C . LEU A 1 312 ? 8.163 -4.758 9.326 1.00 97.69 312 LEU A C 1
ATOM 2573 O O . LEU A 1 312 ? 9.299 -5.221 9.270 1.00 97.69 312 LEU A O 1
ATOM 2577 N N . ALA A 1 313 ? 7.189 -5.181 8.515 1.00 96.31 313 ALA A N 1
ATOM 2578 C CA . ALA A 1 313 ? 7.407 -6.207 7.496 1.00 96.31 313 ALA A CA 1
ATOM 2579 C C . ALA A 1 313 ? 8.463 -5.768 6.469 1.00 96.31 313 ALA A C 1
ATOM 2581 O O . ALA A 1 313 ? 9.336 -6.546 6.094 1.00 96.31 313 ALA A O 1
ATOM 2582 N N . ASN A 1 314 ? 8.443 -4.496 6.062 1.00 95.94 314 ASN A N 1
ATOM 2583 C CA . ASN A 1 314 ? 9.461 -3.942 5.175 1.00 95.94 314 ASN A CA 1
ATOM 2584 C C . ASN A 1 314 ? 10.870 -3.964 5.791 1.00 95.94 314 ASN A C 1
ATOM 2586 O O . ASN A 1 314 ? 11.821 -4.288 5.081 1.00 95.94 314 ASN A O 1
ATOM 2590 N N . ILE A 1 315 ? 10.999 -3.662 7.084 1.00 97.69 315 ILE A N 1
ATOM 2591 C CA . ILE A 1 315 ? 12.270 -3.718 7.823 1.00 97.69 315 ILE A CA 1
ATOM 2592 C C . ILE A 1 315 ? 12.746 -5.165 8.007 1.00 97.69 315 ILE A C 1
ATOM 2594 O O . ILE A 1 315 ? 13.925 -5.461 7.826 1.00 97.69 315 ILE A O 1
ATOM 2598 N N . PHE A 1 316 ? 11.839 -6.100 8.283 1.00 97.44 316 PHE A N 1
ATOM 2599 C CA . PHE A 1 316 ? 12.184 -7.520 8.324 1.00 97.44 316 PHE A CA 1
ATOM 2600 C C . PHE A 1 316 ? 12.749 -7.995 6.982 1.00 97.44 316 PHE A C 1
ATOM 2602 O O . PHE A 1 316 ? 13.807 -8.626 6.918 1.00 97.44 316 PHE A O 1
ATOM 2609 N N . MET A 1 317 ? 12.090 -7.603 5.890 1.00 96.31 317 MET A N 1
ATOM 2610 C CA . MET A 1 317 ? 12.539 -7.926 4.542 1.00 96.31 317 MET A CA 1
ATOM 2611 C C . MET A 1 317 ? 13.861 -7.254 4.173 1.00 96.31 317 MET A C 1
ATOM 2613 O O . MET A 1 317 ? 14.620 -7.852 3.416 1.00 96.31 317 MET A O 1
ATOM 2617 N N . TRP A 1 318 ? 14.183 -6.077 4.725 1.00 96.31 318 TRP A N 1
ATOM 2618 C CA . TRP A 1 318 ? 15.513 -5.473 4.578 1.00 96.31 318 TRP A CA 1
ATOM 2619 C C . TRP A 1 318 ? 16.619 -6.411 5.073 1.00 96.31 318 TRP A C 1
ATOM 2621 O O . TRP A 1 318 ? 17.633 -6.544 4.392 1.00 96.31 318 TRP A O 1
ATOM 2631 N N . LYS A 1 319 ? 16.415 -7.120 6.195 1.00 96.88 319 LYS A N 1
ATOM 2632 C CA . LYS A 1 319 ? 17.387 -8.104 6.693 1.00 96.88 319 LYS A CA 1
ATOM 2633 C C . LYS A 1 319 ? 17.394 -9.377 5.851 1.00 96.88 319 LYS A C 1
ATOM 2635 O O . LYS A 1 319 ? 18.466 -9.815 5.440 1.00 96.88 319 LYS A O 1
ATOM 2640 N N . TRP A 1 320 ? 16.221 -9.946 5.572 1.00 95.75 320 TRP A N 1
ATOM 2641 C CA . TRP A 1 320 ? 16.110 -11.199 4.815 1.00 95.75 320 TRP A CA 1
ATOM 2642 C C . TRP A 1 320 ? 16.717 -11.089 3.406 1.00 95.75 320 TRP A C 1
ATOM 2644 O O . TRP A 1 320 ? 17.396 -12.004 2.947 1.00 95.75 320 TRP A O 1
ATOM 2654 N N . GLN A 1 321 ? 16.539 -9.951 2.725 1.00 95.44 321 GLN A N 1
ATOM 2655 C CA . GLN A 1 321 ? 16.982 -9.784 1.337 1.00 95.44 321 GLN A CA 1
ATOM 2656 C C . GLN A 1 321 ? 18.484 -9.487 1.176 1.00 95.44 321 GLN A C 1
ATOM 2658 O O . GLN A 1 321 ? 18.951 -9.417 0.037 1.00 95.44 321 GLN A O 1
ATOM 2663 N N . LYS A 1 322 ? 19.245 -9.297 2.271 1.00 94.81 322 LYS A N 1
ATOM 2664 C CA . LYS A 1 322 ? 20.649 -8.825 2.243 1.00 94.81 322 LYS A CA 1
ATOM 2665 C C . LYS A 1 322 ? 21.519 -9.608 1.256 1.00 94.81 322 LYS A C 1
ATOM 2667 O O . LYS A 1 322 ? 22.238 -9.005 0.467 1.00 94.81 322 LYS A O 1
ATOM 2672 N N . GLU A 1 323 ? 21.421 -10.936 1.256 1.00 93.69 323 GLU A N 1
ATOM 2673 C CA . GLU A 1 323 ? 22.248 -11.782 0.388 1.00 93.69 323 GLU A CA 1
ATOM 2674 C C . GLU A 1 323 ? 21.830 -11.719 -1.092 1.00 93.69 323 GLU A C 1
ATOM 2676 O O . GLU A 1 323 ? 22.694 -11.769 -1.970 1.00 93.69 323 GLU A O 1
ATOM 2681 N N . LEU A 1 324 ? 20.535 -11.552 -1.398 1.00 94.88 324 LEU A N 1
ATOM 2682 C CA . LEU A 1 324 ? 20.080 -11.331 -2.779 1.00 94.88 324 LEU A CA 1
ATOM 2683 C C . LEU A 1 324 ? 20.585 -9.989 -3.308 1.00 94.88 324 LEU A C 1
ATOM 2685 O O . LEU A 1 324 ? 21.134 -9.943 -4.407 1.00 94.88 324 LEU A O 1
ATOM 2689 N N . VAL A 1 325 ? 20.448 -8.925 -2.513 1.00 95.69 325 VAL A N 1
ATOM 2690 C CA . VAL A 1 325 ? 20.916 -7.578 -2.873 1.00 95.69 325 VAL A CA 1
ATOM 2691 C C . VAL A 1 325 ? 22.427 -7.581 -3.092 1.00 95.69 325 VAL A C 1
ATOM 2693 O O . VAL A 1 325 ? 22.887 -7.192 -4.160 1.00 95.69 325 VAL A O 1
ATOM 2696 N N . ARG A 1 326 ? 23.198 -8.147 -2.155 1.00 95.38 326 ARG A N 1
ATOM 2697 C CA . ARG A 1 326 ? 24.660 -8.249 -2.266 1.00 95.38 326 ARG A CA 1
ATOM 2698 C C . ARG A 1 326 ? 25.099 -8.959 -3.549 1.00 95.38 326 ARG A C 1
ATOM 2700 O O . ARG A 1 326 ? 26.042 -8.529 -4.208 1.00 95.38 326 ARG A O 1
ATOM 2707 N N . ARG A 1 327 ? 24.425 -10.054 -3.922 1.00 92.75 327 ARG A N 1
ATOM 2708 C CA . ARG A 1 327 ? 24.712 -10.774 -5.175 1.00 92.75 327 ARG A CA 1
ATOM 2709 C C . ARG A 1 327 ? 24.431 -9.916 -6.397 1.00 92.75 327 ARG A C 1
ATOM 2711 O O . ARG A 1 327 ? 25.237 -9.928 -7.321 1.00 92.75 327 ARG A O 1
ATOM 2718 N N . GLN A 1 328 ? 23.309 -9.204 -6.391 1.00 92.62 328 GLN A N 1
ATOM 2719 C CA . GLN A 1 328 ? 22.905 -8.324 -7.482 1.00 92.62 328 GLN A CA 1
ATOM 2720 C C . GLN A 1 328 ? 23.911 -7.188 -7.661 1.00 92.62 328 GLN A C 1
ATOM 2722 O O . GLN A 1 328 ? 24.381 -6.993 -8.779 1.00 92.62 328 GLN A O 1
ATOM 2727 N N . ASP A 1 329 ? 24.354 -6.563 -6.568 1.00 92.00 329 ASP A N 1
ATOM 2728 C CA . ASP A 1 329 ? 25.392 -5.528 -6.584 1.00 92.00 329 ASP A CA 1
ATOM 2729 C C . ASP A 1 329 ? 26.706 -6.050 -7.186 1.00 92.00 329 ASP A C 1
ATOM 2731 O O . ASP A 1 329 ? 27.262 -5.437 -8.099 1.00 92.00 329 ASP A O 1
ATOM 2735 N N . MET A 1 330 ? 27.165 -7.234 -6.757 1.00 91.44 330 MET A N 1
ATOM 2736 C CA . MET A 1 330 ? 28.378 -7.866 -7.298 1.00 91.44 330 MET A CA 1
ATOM 2737 C C . MET A 1 330 ? 28.290 -8.172 -8.794 1.00 91.44 330 MET A C 1
ATOM 2739 O O . MET A 1 330 ? 29.301 -8.140 -9.492 1.00 91.44 330 MET A O 1
ATOM 2743 N N . THR A 1 331 ? 27.102 -8.520 -9.290 1.00 89.75 331 THR A N 1
ATOM 2744 C CA . THR A 1 331 ? 26.877 -8.795 -10.715 1.00 89.75 331 THR A CA 1
ATOM 2745 C C . THR A 1 331 ? 26.420 -7.568 -11.499 1.00 89.75 331 THR A C 1
ATOM 2747 O O . THR A 1 331 ? 26.161 -7.693 -12.694 1.00 89.75 331 THR A O 1
ATOM 2750 N N . CYS A 1 332 ? 26.332 -6.402 -10.849 1.00 92.06 332 CYS A N 1
ATOM 2751 C CA . CYS A 1 332 ? 25.760 -5.177 -11.405 1.00 92.06 332 CYS A CA 1
ATOM 2752 C C . CYS A 1 332 ? 24.366 -5.404 -12.011 1.00 92.06 332 CYS A C 1
ATOM 2754 O O . CYS A 1 332 ? 24.047 -4.846 -13.053 1.00 92.06 332 CYS A O 1
ATOM 2756 N N . GLU A 1 333 ? 23.553 -6.246 -11.381 1.00 95.12 333 GLU A N 1
ATOM 2757 C CA . GLU A 1 333 ? 22.171 -6.524 -11.762 1.00 95.12 333 GLU A CA 1
ATOM 2758 C C . GLU A 1 333 ? 21.210 -5.636 -10.960 1.00 95.12 333 GLU A C 1
ATOM 2760 O O . GLU A 1 333 ? 21.557 -5.122 -9.897 1.00 95.12 333 GLU A O 1
ATOM 2765 N N . TYR A 1 334 ? 20.007 -5.405 -11.479 1.00 96.31 334 TYR A N 1
ATOM 2766 C CA . TYR A 1 334 ? 19.005 -4.601 -10.793 1.00 96.31 334 TYR A CA 1
ATOM 2767 C C . TYR A 1 334 ? 18.200 -5.448 -9.807 1.00 96.31 334 TYR A C 1
ATOM 2769 O O . TYR A 1 334 ? 17.633 -6.468 -10.191 1.00 96.31 334 TYR A O 1
ATOM 2777 N N . TYR A 1 335 ? 18.053 -4.951 -8.578 1.00 97.25 335 TYR A N 1
ATOM 2778 C CA . TYR A 1 335 ? 17.125 -5.456 -7.568 1.00 97.25 335 TYR A CA 1
ATOM 2779 C C . TYR A 1 335 ? 16.192 -4.334 -7.114 1.00 97.25 335 TYR A C 1
ATOM 2781 O O . TYR A 1 335 ? 16.641 -3.230 -6.807 1.00 97.25 335 TYR A O 1
ATOM 2789 N N . GLY A 1 336 ? 14.901 -4.627 -6.985 1.00 96.75 336 GLY A N 1
ATOM 2790 C CA . GLY A 1 336 ? 13.962 -3.710 -6.354 1.00 96.75 336 GLY A CA 1
ATOM 2791 C C . GLY A 1 336 ? 12.734 -4.422 -5.803 1.00 96.75 336 GLY A C 1
ATOM 2792 O O . GLY A 1 336 ? 12.205 -5.342 -6.422 1.00 96.75 336 GLY A O 1
ATOM 2793 N N . ARG A 1 337 ? 12.253 -3.977 -4.641 1.00 96.25 337 ARG A N 1
ATOM 2794 C CA . ARG A 1 337 ? 11.071 -4.532 -3.972 1.00 96.25 337 ARG A CA 1
ATOM 2795 C C . ARG A 1 337 ? 9.969 -3.491 -3.822 1.00 96.25 337 ARG A C 1
ATOM 2797 O O . ARG A 1 337 ? 10.198 -2.413 -3.281 1.00 96.25 337 ARG A O 1
ATOM 2804 N N . TYR A 1 338 ? 8.762 -3.836 -4.249 1.00 94.06 338 TYR A N 1
ATOM 2805 C CA . TYR A 1 338 ? 7.525 -3.134 -3.931 1.00 94.06 338 TYR A CA 1
ATOM 2806 C C . TYR A 1 338 ? 6.737 -3.957 -2.908 1.00 94.06 338 TYR A C 1
ATOM 2808 O O . TYR A 1 338 ? 5.960 -4.834 -3.270 1.00 94.06 338 TYR A O 1
ATOM 2816 N N . ILE A 1 339 ? 6.916 -3.663 -1.619 1.00 89.19 339 ILE A N 1
ATOM 2817 C CA . ILE A 1 339 ? 6.219 -4.371 -0.534 1.00 89.19 339 ILE A CA 1
ATOM 2818 C C . ILE A 1 339 ? 6.465 -5.898 -0.614 1.00 89.19 339 ILE A C 1
ATOM 2820 O O . ILE A 1 339 ? 7.564 -6.333 -0.276 1.00 89.19 339 ILE A O 1
ATOM 2824 N N . ASP A 1 340 ? 5.491 -6.693 -1.063 1.00 89.94 340 ASP A N 1
ATOM 2825 C CA . ASP A 1 340 ? 5.573 -8.159 -1.156 1.00 89.94 340 ASP A CA 1
ATOM 2826 C C . ASP A 1 340 ? 6.108 -8.626 -2.525 1.00 89.94 340 ASP A C 1
ATOM 2828 O O . ASP A 1 340 ? 6.561 -9.762 -2.654 1.00 89.94 340 ASP A O 1
ATOM 2832 N N . ASP A 1 341 ? 6.079 -7.749 -3.536 1.00 93.81 341 ASP A N 1
ATOM 2833 C CA . ASP A 1 341 ? 6.485 -8.034 -4.911 1.00 93.81 341 ASP A CA 1
ATOM 2834 C C . ASP A 1 341 ? 7.953 -7.618 -5.133 1.00 93.81 341 ASP A C 1
ATOM 2836 O O . ASP A 1 341 ? 8.323 -6.458 -4.939 1.00 93.81 341 ASP A O 1
ATOM 2840 N N . VAL A 1 342 ? 8.804 -8.531 -5.601 1.00 96.19 342 VAL A N 1
ATOM 2841 C CA . VAL A 1 342 ? 10.211 -8.256 -5.947 1.00 96.19 342 VAL A CA 1
ATOM 2842 C C . VAL A 1 342 ? 10.424 -8.357 -7.453 1.00 96.19 342 VAL A C 1
ATOM 2844 O O . VAL A 1 342 ? 9.857 -9.231 -8.109 1.00 96.19 342 VAL A O 1
ATOM 2847 N N . PHE A 1 343 ? 11.259 -7.471 -7.994 1.00 97.56 343 PHE A N 1
ATOM 2848 C CA . PHE A 1 343 ? 11.732 -7.479 -9.372 1.00 97.56 343 PHE A CA 1
ATOM 2849 C C . PHE A 1 343 ? 13.262 -7.549 -9.409 1.00 97.56 343 PHE A C 1
ATOM 2851 O O . PHE A 1 343 ? 13.939 -6.786 -8.716 1.00 97.56 343 PHE A O 1
ATOM 2858 N N . MET A 1 344 ? 13.808 -8.429 -10.250 1.00 97.06 344 MET A N 1
ATOM 2859 C CA . MET A 1 344 ? 15.247 -8.549 -10.489 1.00 97.06 344 MET A CA 1
ATOM 2860 C C . MET A 1 344 ? 15.576 -8.703 -11.977 1.00 97.06 344 MET A C 1
ATOM 2862 O O . MET A 1 344 ? 14.785 -9.269 -12.739 1.00 97.06 344 MET A O 1
ATOM 2866 N N . THR A 1 345 ? 16.770 -8.264 -12.380 1.00 97.19 345 THR A N 1
ATOM 2867 C CA . THR A 1 345 ? 17.373 -8.623 -13.675 1.00 97.19 345 THR A CA 1
ATOM 2868 C C . THR A 1 345 ? 18.450 -9.690 -13.506 1.00 97.19 345 THR A C 1
ATOM 2870 O O . THR A 1 345 ? 19.001 -9.893 -12.421 1.00 97.19 345 THR A O 1
ATOM 2873 N N . TRP A 1 346 ? 18.733 -10.423 -14.582 1.00 96.50 346 TRP A N 1
ATOM 2874 C CA . TRP A 1 346 ? 19.766 -11.451 -14.569 1.00 96.50 346 TRP A CA 1
ATOM 2875 C C . TRP A 1 346 ? 20.345 -11.717 -15.959 1.00 96.50 346 TRP A C 1
ATOM 2877 O O . TRP A 1 346 ? 19.609 -12.063 -16.881 1.00 96.50 346 TRP A O 1
ATOM 2887 N N . ASN A 1 347 ? 21.668 -11.617 -16.109 1.00 95.19 347 ASN A N 1
ATOM 2888 C CA . ASN A 1 347 ? 22.373 -11.887 -17.368 1.00 95.19 347 ASN A CA 1
ATOM 2889 C C . ASN A 1 347 ? 23.124 -13.226 -17.425 1.00 95.19 347 ASN A C 1
ATOM 2891 O O . ASN A 1 347 ? 23.816 -13.481 -18.413 1.00 95.19 347 ASN A O 1
ATOM 2895 N N . LYS A 1 348 ? 23.038 -14.073 -16.391 1.00 93.00 348 LYS A N 1
ATOM 2896 C CA . LYS A 1 348 ? 23.617 -15.431 -16.421 1.00 93.00 348 LYS A CA 1
ATOM 2897 C C . LYS A 1 348 ? 22.549 -16.462 -16.805 1.00 93.00 348 LYS A C 1
ATOM 2899 O O . LYS A 1 348 ? 21.449 -16.108 -17.223 1.00 93.00 348 LYS A O 1
ATOM 2904 N N . SER A 1 349 ? 22.867 -17.749 -16.675 1.00 94.06 349 SER A N 1
ATOM 2905 C CA . SER A 1 349 ? 21.925 -18.821 -17.001 1.00 94.06 349 SER A CA 1
ATOM 2906 C C . SER A 1 349 ? 20.685 -18.796 -16.100 1.00 94.06 349 SER A C 1
ATOM 2908 O O . SER A 1 349 ? 20.762 -18.473 -14.910 1.00 94.06 349 SER A O 1
ATOM 2910 N N . GLU A 1 350 ? 19.543 -19.184 -16.671 1.00 95.38 350 GLU A N 1
ATOM 2911 C CA . GLU A 1 350 ? 18.279 -19.334 -15.941 1.00 95.38 350 GLU A CA 1
ATOM 2912 C C . GLU A 1 350 ? 18.409 -20.344 -14.790 1.00 95.38 350 GLU A C 1
AT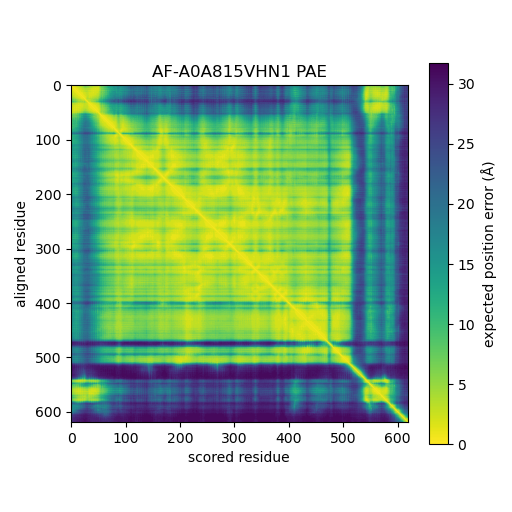OM 2914 O O . GLU A 1 350 ? 17.914 -20.097 -13.693 1.00 95.38 350 GLU A O 1
ATOM 2919 N N . ASN A 1 351 ? 19.140 -21.443 -15.000 1.00 96.19 351 ASN A N 1
ATOM 2920 C CA . ASN A 1 351 ? 19.365 -22.463 -13.971 1.00 96.19 351 ASN A CA 1
ATOM 2921 C C . ASN A 1 351 ? 20.120 -21.910 -12.755 1.00 96.19 351 ASN A C 1
ATOM 2923 O O . ASN A 1 351 ? 19.759 -22.225 -11.624 1.00 96.19 351 ASN A O 1
ATOM 2927 N N . ALA A 1 352 ? 21.120 -21.046 -12.965 1.00 94.38 352 ALA A N 1
ATOM 2928 C CA . ALA A 1 352 ? 21.828 -20.407 -11.857 1.00 94.38 352 ALA A CA 1
ATOM 2929 C C . ALA A 1 352 ? 20.898 -19.493 -11.043 1.00 94.38 352 ALA A C 1
ATOM 2931 O O . ALA A 1 352 ? 20.989 -19.449 -9.818 1.00 94.38 352 ALA A O 1
ATOM 2932 N N . LEU A 1 353 ? 19.975 -18.792 -11.710 1.00 94.62 353 LEU A N 1
ATOM 2933 C CA . LEU A 1 353 ? 18.972 -17.975 -11.029 1.00 94.62 353 LEU A CA 1
ATOM 2934 C C . LEU A 1 353 ? 17.988 -18.838 -10.229 1.00 94.62 353 LEU A C 1
ATOM 2936 O O . LEU A 1 353 ? 17.724 -18.525 -9.070 1.00 94.62 353 LEU A O 1
ATOM 2940 N N . LYS A 1 354 ? 17.491 -19.941 -10.805 1.00 96.06 354 LYS A N 1
ATOM 2941 C CA . LYS A 1 354 ? 16.603 -20.886 -10.103 1.00 96.06 354 LYS A CA 1
ATOM 2942 C C . LYS A 1 354 ? 17.248 -21.429 -8.834 1.00 96.06 354 LYS A C 1
ATOM 2944 O O . LYS A 1 354 ? 16.637 -21.338 -7.778 1.00 96.06 354 LYS A O 1
ATOM 2949 N N . GLN A 1 355 ? 18.505 -21.866 -8.906 1.00 95.38 355 GLN A N 1
ATOM 2950 C CA . GLN A 1 355 ? 19.249 -22.342 -7.736 1.00 95.38 355 GLN A CA 1
ATOM 2951 C C . GLN A 1 355 ? 19.357 -21.279 -6.634 1.00 95.38 355 GLN A C 1
ATOM 2953 O O . GLN A 1 355 ? 19.202 -21.591 -5.456 1.00 95.38 355 GLN A O 1
ATOM 2958 N N . ILE A 1 356 ? 19.589 -20.011 -6.997 1.00 94.44 356 ILE A N 1
ATOM 2959 C CA . ILE A 1 356 ? 19.634 -18.907 -6.025 1.00 94.44 356 ILE A CA 1
ATOM 2960 C C . ILE A 1 356 ? 18.272 -18.721 -5.344 1.00 94.44 356 ILE A C 1
ATOM 2962 O O . ILE A 1 356 ? 18.225 -18.560 -4.127 1.00 94.44 356 ILE A O 1
ATOM 2966 N N . LEU A 1 357 ? 17.176 -18.748 -6.106 1.00 94.94 357 LEU A N 1
ATOM 2967 C CA . LEU A 1 357 ? 15.820 -18.543 -5.581 1.00 94.94 357 LEU A CA 1
ATOM 2968 C C . LEU A 1 357 ? 15.324 -19.738 -4.755 1.00 94.94 357 LEU A C 1
ATOM 2970 O O . LEU A 1 357 ? 14.672 -19.556 -3.729 1.00 94.94 357 LEU A O 1
ATOM 2974 N N . GLU A 1 358 ? 15.655 -20.958 -5.170 1.00 95.31 358 GLU A N 1
ATOM 2975 C CA . GLU A 1 358 ? 15.370 -22.184 -4.420 1.00 95.31 358 GLU A CA 1
ATOM 2976 C C . GLU A 1 358 ? 16.142 -22.213 -3.104 1.00 95.31 358 GLU A C 1
ATOM 2978 O O . GLU A 1 358 ? 15.554 -22.498 -2.063 1.00 95.31 358 GLU A O 1
ATOM 2983 N N . ASN A 1 359 ? 17.415 -21.810 -3.117 1.00 95.06 359 ASN A N 1
ATOM 2984 C CA . ASN A 1 359 ? 18.179 -21.610 -1.892 1.00 95.06 359 ASN A CA 1
ATOM 2985 C C . ASN A 1 359 ? 17.539 -20.520 -1.010 1.00 95.06 359 ASN A C 1
ATOM 2987 O O . ASN A 1 359 ? 17.335 -20.740 0.181 1.00 95.06 359 ASN A O 1
ATOM 2991 N N . ALA A 1 360 ? 17.128 -19.383 -1.583 1.00 94.81 360 ALA A N 1
ATOM 2992 C CA . ALA A 1 360 ? 16.464 -18.314 -0.832 1.00 94.81 360 ALA A CA 1
ATOM 2993 C C . ALA A 1 360 ? 15.162 -18.766 -0.142 1.00 94.81 360 ALA A C 1
ATOM 2995 O O . ALA A 1 360 ? 14.857 -18.330 0.968 1.00 94.81 360 ALA A O 1
ATOM 2996 N N . ASN A 1 361 ? 14.434 -19.711 -0.744 1.00 94.50 361 ASN A N 1
ATOM 2997 C CA . ASN A 1 361 ? 13.242 -20.345 -0.169 1.00 94.50 361 ASN A CA 1
ATOM 2998 C C . ASN A 1 361 ? 13.507 -21.213 1.082 1.00 94.50 361 ASN A C 1
ATOM 3000 O O . ASN A 1 361 ? 12.554 -21.643 1.749 1.00 94.50 361 ASN A O 1
ATOM 3004 N N . THR A 1 362 ? 14.779 -21.477 1.398 1.00 95.38 362 THR A N 1
ATOM 3005 C CA . THR A 1 362 ? 15.216 -22.242 2.579 1.00 95.38 362 THR A CA 1
ATOM 3006 C C . THR A 1 362 ? 15.734 -21.356 3.713 1.00 95.38 362 THR A C 1
ATOM 3008 O O . THR A 1 362 ? 15.836 -21.829 4.840 1.00 95.38 362 THR A O 1
ATOM 3011 N N . TRP A 1 363 ? 16.011 -20.070 3.456 1.00 94.88 363 TRP A N 1
ATOM 3012 C CA . TRP A 1 363 ? 16.656 -19.177 4.431 1.00 94.88 363 TRP A CA 1
ATOM 3013 C C . TRP A 1 363 ? 15.823 -18.905 5.678 1.00 94.88 363 TRP A C 1
ATOM 3015 O O . TRP A 1 363 ? 16.380 -18.603 6.729 1.00 94.88 363 TRP A O 1
ATOM 3025 N N . HIS A 1 364 ? 14.497 -18.972 5.568 1.00 94.94 364 HIS A N 1
ATOM 3026 C CA . HIS A 1 364 ? 13.612 -18.737 6.697 1.00 94.94 364 HIS A CA 1
ATOM 3027 C C . HIS A 1 364 ? 12.352 -19.612 6.592 1.00 94.94 364 HIS A C 1
ATOM 3029 O O . HIS A 1 364 ? 11.722 -19.630 5.531 1.00 94.94 364 HIS A O 1
ATOM 3035 N N . PRO A 1 365 ? 11.927 -20.307 7.666 1.00 92.31 365 PRO A N 1
ATOM 3036 C CA . PRO A 1 365 ? 10.787 -21.228 7.620 1.00 92.31 365 PRO A CA 1
ATOM 3037 C C . PRO A 1 365 ? 9.476 -20.542 7.205 1.00 92.31 365 PRO A C 1
ATOM 3039 O O . PRO A 1 365 ? 8.692 -21.114 6.446 1.00 92.31 365 PRO A O 1
ATOM 3042 N N . ASN A 1 366 ? 9.275 -19.293 7.635 1.00 91.62 366 ASN A N 1
ATOM 3043 C CA . ASN A 1 366 ? 8.035 -18.547 7.407 1.00 91.62 366 ASN A CA 1
ATOM 3044 C C . ASN A 1 366 ? 8.022 -17.702 6.121 1.00 91.62 366 ASN A C 1
ATOM 3046 O O . ASN A 1 366 ? 6.996 -17.099 5.813 1.00 91.62 366 ASN A O 1
ATOM 3050 N N . ILE A 1 367 ? 9.135 -17.622 5.381 1.00 91.94 367 ILE A N 1
ATOM 3051 C CA . ILE A 1 367 ? 9.200 -16.857 4.128 1.00 91.94 367 ILE A CA 1
ATOM 3052 C C . ILE A 1 367 ? 9.184 -17.838 2.962 1.00 91.94 367 ILE A C 1
ATOM 3054 O O . ILE A 1 367 ? 10.030 -18.726 2.867 1.00 91.94 367 ILE A O 1
ATOM 3058 N N . LYS A 1 368 ? 8.197 -17.686 2.076 1.00 91.69 368 LYS A N 1
ATOM 3059 C CA . LYS A 1 368 ? 8.028 -18.523 0.883 1.00 91.69 368 LYS A CA 1
ATOM 3060 C C . LYS A 1 368 ? 7.805 -17.654 -0.344 1.00 91.69 368 LYS A C 1
ATOM 3062 O O . LYS A 1 368 ? 6.948 -16.772 -0.331 1.00 91.69 368 LYS A O 1
ATOM 3067 N N . LEU A 1 369 ? 8.569 -17.939 -1.391 1.00 92.88 369 LEU A N 1
ATOM 3068 C CA . LEU A 1 369 ? 8.623 -17.199 -2.643 1.00 92.88 369 LEU A CA 1
ATOM 3069 C C . LEU A 1 369 ? 7.869 -17.960 -3.734 1.00 92.88 369 LEU A C 1
ATOM 3071 O O . LEU A 1 369 ? 8.139 -19.137 -3.983 1.00 92.88 369 LEU A O 1
ATOM 3075 N N . GLU A 1 370 ? 6.973 -17.266 -4.428 1.00 91.88 370 GLU A N 1
ATOM 3076 C CA . GLU A 1 370 ? 6.422 -17.700 -5.714 1.00 91.88 370 GLU A CA 1
ATOM 3077 C C . GLU A 1 370 ? 7.072 -16.879 -6.824 1.00 91.88 370 GLU A C 1
ATOM 3079 O O . GLU A 1 370 ? 6.776 -15.692 -6.948 1.00 91.88 370 GLU A O 1
ATOM 3084 N N . TYR A 1 371 ? 7.945 -17.488 -7.629 1.00 95.38 371 TYR A N 1
ATOM 3085 C CA . TYR A 1 371 ? 8.713 -16.766 -8.642 1.00 95.38 371 TYR A CA 1
ATOM 3086 C C . TYR A 1 371 ? 8.324 -17.119 -10.081 1.00 95.38 371 TYR A C 1
ATOM 3088 O O . TYR A 1 371 ? 7.838 -18.209 -10.381 1.00 95.38 371 TYR A O 1
ATOM 3096 N N . LYS A 1 372 ? 8.567 -16.174 -10.990 1.00 96.12 372 LYS A N 1
ATOM 3097 C CA . LYS A 1 372 ? 8.473 -16.328 -12.445 1.00 96.12 372 LYS A CA 1
ATOM 3098 C C . LYS A 1 372 ? 9.724 -15.743 -13.080 1.00 96.12 372 LYS A C 1
ATOM 3100 O O . LYS A 1 372 ? 10.172 -14.674 -12.671 1.00 96.12 372 LYS A O 1
ATOM 3105 N N . ILE A 1 373 ? 10.256 -16.433 -14.083 1.00 97.38 373 ILE A N 1
ATOM 3106 C CA . ILE A 1 373 ? 11.432 -16.007 -14.843 1.00 97.38 373 ILE A CA 1
ATOM 3107 C C . ILE A 1 373 ? 11.049 -15.954 -16.319 1.00 97.38 373 ILE A C 1
ATOM 3109 O O . ILE A 1 373 ? 10.325 -16.820 -16.807 1.00 97.38 373 ILE A O 1
ATOM 3113 N N . GLY A 1 374 ? 11.513 -14.933 -17.030 1.00 96.75 374 GLY A N 1
ATOM 3114 C CA . GLY A 1 374 ? 11.290 -14.827 -18.465 1.00 96.75 374 GLY A CA 1
ATOM 3115 C C . GLY A 1 374 ? 11.807 -13.523 -19.048 1.00 96.75 374 GLY A C 1
ATOM 3116 O O . GLY A 1 374 ? 12.242 -12.627 -18.332 1.00 96.75 374 GLY A O 1
ATOM 3117 N N . LYS A 1 375 ? 11.739 -13.399 -20.374 1.00 96.56 375 LYS A N 1
ATOM 3118 C CA . LYS A 1 375 ? 12.062 -12.145 -21.077 1.00 96.56 375 LYS A CA 1
ATOM 3119 C C . LYS A 1 375 ? 10.893 -11.166 -21.134 1.00 96.56 375 LYS A C 1
ATOM 3121 O O . LYS A 1 375 ? 11.098 -10.013 -21.491 1.00 96.56 375 LYS A O 1
ATOM 3126 N N . SER A 1 376 ? 9.682 -11.617 -20.813 1.00 97.00 376 SER A N 1
ATOM 3127 C CA . SER A 1 376 ? 8.489 -10.781 -20.728 1.00 97.00 376 SER A CA 1
ATOM 3128 C C . SER A 1 376 ? 7.702 -11.163 -19.481 1.00 97.00 376 SER A C 1
ATOM 3130 O O . SER A 1 376 ? 7.255 -12.303 -19.371 1.00 97.00 376 SER A O 1
ATOM 3132 N N . LEU A 1 377 ? 7.591 -10.247 -18.518 1.00 96.88 377 LEU A N 1
ATOM 3133 C CA . LEU A 1 377 ? 6.904 -10.489 -17.251 1.00 96.88 377 LEU A CA 1
ATOM 3134 C C . LEU A 1 377 ? 6.107 -9.256 -16.807 1.00 96.88 377 LEU A C 1
ATOM 3136 O O . LEU A 1 377 ? 6.570 -8.122 -16.971 1.00 96.88 377 LEU A O 1
ATOM 3140 N N . PRO A 1 378 ? 4.918 -9.457 -16.217 1.00 95.69 378 PRO A N 1
ATOM 3141 C CA . PRO A 1 378 ? 4.198 -8.385 -15.560 1.00 95.69 378 PRO A CA 1
ATOM 3142 C C . PRO A 1 378 ? 4.802 -8.080 -14.184 1.00 95.69 378 PRO A C 1
ATOM 3144 O O . PRO A 1 378 ? 5.069 -8.991 -13.404 1.00 95.69 378 PRO A O 1
ATOM 3147 N N . PHE A 1 379 ? 4.940 -6.798 -13.855 1.00 95.06 379 PHE A N 1
ATOM 3148 C CA . PHE A 1 379 ? 5.264 -6.323 -12.511 1.00 95.06 379 PHE A CA 1
ATOM 3149 C C . PHE A 1 379 ? 4.432 -5.074 -12.200 1.00 95.06 379 PHE A C 1
ATOM 3151 O O . PHE A 1 379 ? 4.406 -4.125 -12.988 1.00 95.06 379 PHE A O 1
ATOM 3158 N N . LEU A 1 380 ? 3.726 -5.076 -11.064 1.00 90.94 380 LEU A N 1
ATOM 3159 C CA . LEU A 1 380 ? 2.672 -4.098 -10.758 1.00 90.94 380 LEU A CA 1
ATOM 3160 C C . LEU A 1 380 ? 1.628 -4.025 -11.895 1.00 90.94 380 LEU A C 1
ATOM 3162 O O . LEU A 1 380 ? 0.958 -5.016 -12.194 1.00 90.94 380 LEU A O 1
ATOM 3166 N N . ASP A 1 381 ? 1.526 -2.859 -12.531 1.00 91.00 381 ASP A N 1
ATOM 3167 C CA . ASP A 1 381 ? 0.608 -2.529 -13.624 1.00 91.00 381 ASP A CA 1
ATOM 3168 C C . ASP A 1 381 ? 1.355 -2.407 -14.976 1.00 91.00 381 ASP A C 1
ATOM 3170 O O . ASP A 1 381 ? 0.847 -1.793 -15.918 1.00 91.00 381 ASP A O 1
ATOM 3174 N N . ILE A 1 382 ? 2.581 -2.941 -15.078 1.00 95.62 382 ILE A N 1
ATOM 3175 C CA . ILE A 1 382 ? 3.447 -2.840 -16.264 1.00 95.62 382 ILE A CA 1
ATOM 3176 C C . ILE A 1 382 ? 3.771 -4.230 -16.797 1.00 95.62 382 ILE A C 1
ATOM 3178 O O . ILE A 1 382 ? 4.137 -5.122 -16.035 1.00 95.62 382 ILE A O 1
ATOM 3182 N N . LEU A 1 383 ? 3.705 -4.396 -18.116 1.00 97.38 383 LEU A N 1
ATOM 3183 C CA . LEU A 1 383 ? 4.298 -5.530 -18.812 1.00 97.38 383 LEU A CA 1
ATOM 3184 C C . LEU A 1 383 ? 5.684 -5.116 -19.306 1.00 97.38 383 LEU A C 1
ATOM 3186 O O . LEU A 1 383 ? 5.802 -4.244 -20.170 1.00 97.38 383 LEU A O 1
ATOM 3190 N N . LEU A 1 384 ? 6.720 -5.726 -18.737 1.00 97.88 384 LEU A N 1
ATOM 3191 C CA . LEU A 1 384 ? 8.121 -5.477 -19.068 1.00 97.88 384 LEU A CA 1
ATOM 3192 C C . LEU A 1 384 ? 8.584 -6.554 -20.040 1.00 97.88 384 LEU A C 1
ATOM 3194 O O . LEU A 1 384 ? 8.421 -7.733 -19.750 1.00 97.88 384 LEU A O 1
ATOM 3198 N N . SER A 1 385 ? 9.165 -6.163 -21.172 1.00 97.81 385 SER A N 1
ATOM 3199 C CA . SER A 1 385 ? 9.676 -7.083 -22.191 1.00 97.81 385 SER A CA 1
ATOM 3200 C C . SER A 1 385 ? 11.078 -6.690 -22.648 1.00 97.81 385 SER A C 1
ATOM 3202 O O . SER A 1 385 ? 11.341 -5.528 -22.945 1.00 97.81 385 SER A O 1
ATOM 3204 N N . ASN A 1 386 ? 11.978 -7.663 -22.736 1.00 97.12 386 ASN A N 1
ATOM 3205 C CA . ASN A 1 386 ? 13.278 -7.520 -23.373 1.00 97.12 386 ASN A CA 1
ATOM 3206 C C . ASN A 1 386 ? 13.160 -7.901 -24.854 1.00 97.12 386 ASN A C 1
ATOM 3208 O O . ASN A 1 386 ? 13.074 -9.083 -25.193 1.00 97.12 386 ASN A O 1
ATOM 3212 N N . ILE A 1 387 ? 13.168 -6.897 -25.730 1.00 95.75 387 ILE A N 1
ATOM 3213 C CA . ILE A 1 387 ? 13.166 -7.076 -27.181 1.00 95.75 387 ILE A CA 1
ATOM 3214 C C . ILE A 1 387 ? 14.602 -6.891 -27.671 1.00 95.75 387 ILE A C 1
ATOM 3216 O O . ILE A 1 387 ? 15.046 -5.771 -27.907 1.00 95.75 387 ILE A O 1
ATOM 3220 N N . ASN A 1 388 ? 15.343 -7.996 -27.783 1.00 92.69 388 ASN A N 1
ATOM 3221 C CA . ASN A 1 388 ? 16.710 -8.030 -28.319 1.00 92.69 388 ASN A CA 1
ATOM 3222 C C . ASN A 1 388 ? 17.675 -7.005 -27.684 1.00 92.69 388 ASN A C 1
ATOM 3224 O O . ASN A 1 388 ? 18.481 -6.394 -28.376 1.00 92.69 388 ASN A O 1
ATOM 3228 N N . GLY A 1 389 ? 17.613 -6.819 -26.362 1.00 92.50 389 GLY A N 1
ATOM 3229 C CA . GLY A 1 389 ? 18.464 -5.869 -25.636 1.00 92.50 389 GLY A CA 1
ATOM 3230 C C . GLY A 1 389 ? 17.868 -4.466 -25.525 1.00 92.50 389 GLY A C 1
ATOM 3231 O O . GLY A 1 389 ? 18.525 -3.558 -25.029 1.00 92.50 389 GLY A O 1
ATOM 3232 N N . THR A 1 390 ? 16.613 -4.286 -25.938 1.00 94.25 390 THR A N 1
ATOM 3233 C CA . THR A 1 390 ? 15.855 -3.049 -25.734 1.00 94.25 390 THR A CA 1
ATOM 3234 C C . THR A 1 390 ? 14.688 -3.301 -24.787 1.00 94.25 390 THR A C 1
ATOM 3236 O O . THR A 1 390 ? 13.904 -4.235 -24.975 1.00 94.25 390 THR A O 1
ATOM 3239 N N . LEU A 1 391 ? 14.552 -2.455 -23.765 1.00 96.06 391 LEU A N 1
ATOM 3240 C CA . LEU A 1 391 ? 13.411 -2.494 -22.857 1.00 96.06 391 LEU A CA 1
ATOM 3241 C C . LEU A 1 391 ? 12.151 -1.969 -23.559 1.00 96.06 391 LEU A C 1
ATOM 3243 O O . LEU A 1 391 ? 12.071 -0.792 -23.908 1.00 96.06 391 LEU A O 1
ATOM 3247 N N . SER A 1 392 ? 11.146 -2.828 -23.685 1.00 96.81 392 SER A N 1
ATOM 3248 C CA . SER A 1 392 ? 9.788 -2.473 -24.083 1.00 96.81 392 SER A CA 1
ATOM 3249 C C . SER A 1 392 ? 8.850 -2.578 -22.888 1.00 96.81 392 SER A C 1
ATOM 3251 O O . SER A 1 392 ? 8.866 -3.558 -22.142 1.00 96.81 392 SER A O 1
ATOM 3253 N N . THR A 1 393 ? 8.036 -1.548 -22.695 1.00 97.31 393 THR A N 1
ATOM 3254 C CA . THR A 1 393 ? 7.057 -1.460 -21.611 1.00 97.31 393 THR A CA 1
ATOM 3255 C C . THR A 1 393 ? 5.672 -1.139 -22.163 1.00 97.31 393 THR A C 1
ATOM 3257 O O . THR A 1 393 ? 5.545 -0.389 -23.136 1.00 97.31 393 THR A O 1
ATOM 3260 N N . SER A 1 394 ? 4.634 -1.703 -21.545 1.00 96.75 394 SER A N 1
ATOM 3261 C CA . SER A 1 394 ? 3.221 -1.393 -21.811 1.00 96.75 394 SER A CA 1
ATOM 3262 C C . SER A 1 394 ? 2.384 -1.534 -20.536 1.00 96.75 394 SER A C 1
ATOM 3264 O O . SER A 1 394 ? 2.869 -2.045 -19.525 1.00 96.75 394 SER A O 1
ATOM 3266 N N . VAL A 1 395 ? 1.136 -1.056 -20.552 1.00 95.75 395 VAL A N 1
ATOM 3267 C CA . VAL A 1 395 ? 0.211 -1.253 -19.425 1.00 95.75 395 VAL A CA 1
ATOM 3268 C C . VAL A 1 395 ? -0.202 -2.722 -19.364 1.00 95.75 395 VAL A C 1
ATOM 3270 O O . VAL A 1 395 ? -0.674 -3.280 -20.352 1.00 95.75 395 VAL A O 1
ATOM 3273 N N . TYR A 1 396 ? -0.047 -3.345 -18.198 1.00 93.25 396 TYR A N 1
ATOM 3274 C CA . TYR A 1 396 ? -0.504 -4.711 -17.975 1.00 93.25 396 TYR A CA 1
ATOM 3275 C C . TYR A 1 396 ? -1.923 -4.726 -17.407 1.00 93.25 396 TYR A C 1
ATOM 3277 O O . TYR A 1 396 ? -2.185 -4.173 -16.336 1.00 93.25 396 TYR A O 1
ATOM 3285 N N . HIS A 1 397 ? -2.825 -5.428 -18.092 1.00 87.88 397 HIS A N 1
ATOM 3286 C CA . HIS A 1 397 ? -4.165 -5.733 -17.594 1.00 87.88 397 HIS A CA 1
ATOM 3287 C C . HIS A 1 397 ? -4.221 -7.200 -17.195 1.00 87.88 397 HIS A C 1
ATOM 3289 O O . HIS A 1 397 ? -3.899 -8.088 -17.982 1.00 87.88 397 HIS A O 1
ATOM 3295 N N . LYS A 1 398 ? -4.624 -7.469 -15.953 1.00 80.38 398 LYS A N 1
ATOM 3296 C CA . LYS A 1 398 ? -4.763 -8.847 -15.472 1.00 80.38 398 LYS A CA 1
ATOM 3297 C C . LYS A 1 398 ? -5.887 -9.536 -16.254 1.00 80.38 398 LYS A C 1
ATOM 3299 O O . LYS A 1 398 ? -6.979 -8.978 -16.277 1.00 80.38 398 LYS A O 1
ATOM 3304 N N . PRO A 1 399 ? -5.686 -10.755 -16.787 1.00 77.50 399 PRO A N 1
ATOM 3305 C CA . PRO A 1 399 ? -6.710 -11.442 -17.582 1.00 77.50 399 PRO A CA 1
ATOM 3306 C C . PRO A 1 399 ? -8.066 -11.601 -16.877 1.00 77.50 399 PRO A C 1
ATOM 3308 O O . PRO A 1 399 ? -9.107 -11.527 -17.513 1.00 77.50 399 PRO A O 1
ATOM 3311 N N . ALA A 1 400 ? -8.056 -11.780 -15.551 1.00 66.25 400 ALA A N 1
ATOM 3312 C CA . ALA A 1 400 ? -9.264 -11.930 -14.735 1.00 66.25 400 ALA A CA 1
ATOM 3313 C C . ALA A 1 400 ? -9.867 -10.599 -14.236 1.00 66.25 400 ALA A C 1
ATOM 3315 O O . ALA A 1 400 ? -10.863 -10.613 -13.513 1.00 66.25 400 ALA A O 1
ATOM 3316 N N . ALA A 1 401 ? -9.244 -9.452 -14.531 1.00 68.69 401 ALA A N 1
ATOM 3317 C CA . ALA A 1 401 ? -9.778 -8.154 -14.142 1.00 68.69 401 ALA A CA 1
ATOM 3318 C C . ALA A 1 401 ? -10.770 -7.681 -15.203 1.00 68.69 401 ALA A C 1
ATOM 3320 O O . ALA A 1 401 ? -10.393 -7.387 -16.335 1.00 68.69 401 ALA A O 1
ATOM 3321 N N . GLU A 1 402 ? -12.040 -7.575 -14.824 1.00 72.38 402 GLU A N 1
ATOM 3322 C CA . GLU A 1 402 ? -13.009 -6.887 -15.667 1.00 72.38 402 GLU A CA 1
ATOM 3323 C C . GLU A 1 402 ? -12.606 -5.410 -15.807 1.00 72.38 402 GLU A C 1
ATOM 3325 O O . GLU A 1 402 ? -12.095 -4.818 -14.847 1.00 72.38 402 GLU A O 1
ATOM 3330 N N . PRO A 1 403 ? -12.852 -4.779 -16.969 1.00 79.00 403 PRO A N 1
ATOM 3331 C CA . PRO A 1 403 ? -12.589 -3.361 -17.196 1.00 79.00 403 PRO A CA 1
ATOM 3332 C C . PRO A 1 403 ? -13.636 -2.501 -16.470 1.00 79.00 403 PRO A C 1
ATOM 3334 O O . PRO A 1 403 ? -14.317 -1.672 -17.069 1.00 79.00 403 PRO A O 1
ATOM 3337 N N . TYR A 1 404 ? -13.829 -2.722 -15.173 1.00 81.31 404 TYR A N 1
ATOM 3338 C CA . TYR A 1 404 ? -14.772 -1.977 -14.362 1.00 81.31 404 TYR A CA 1
ATOM 3339 C C . TYR A 1 404 ? -14.117 -0.687 -13.874 1.00 81.31 404 TYR A C 1
ATOM 3341 O O . TYR A 1 404 ? -13.115 -0.691 -13.155 1.00 81.31 404 TYR A O 1
ATOM 3349 N N . VAL A 1 405 ? -14.714 0.438 -14.247 1.00 85.44 405 VAL A N 1
ATOM 3350 C CA . VAL A 1 405 ? -14.411 1.748 -13.668 1.00 85.44 405 VAL A CA 1
ATOM 3351 C C . VAL A 1 405 ? -15.679 2.294 -13.039 1.00 85.44 405 VAL A C 1
ATOM 3353 O O . VAL A 1 405 ? -16.771 1.788 -13.272 1.00 85.44 405 VAL A O 1
ATOM 3356 N N . VAL A 1 406 ? -15.556 3.343 -12.228 1.00 84.19 406 VAL A N 1
ATOM 3357 C CA . VAL A 1 406 ? -16.712 3.990 -11.598 1.00 84.19 406 VAL A CA 1
ATOM 3358 C C . VAL A 1 406 ? -17.773 4.316 -12.668 1.00 84.19 406 VAL A C 1
ATOM 3360 O O . VAL A 1 406 ? -17.514 5.178 -13.506 1.00 84.19 406 VAL A O 1
ATOM 3363 N N . PRO A 1 407 ? -18.964 3.683 -12.663 1.00 84.31 407 PRO A N 1
ATOM 3364 C CA . PRO A 1 407 ? -19.925 3.857 -13.749 1.00 84.31 407 PRO A CA 1
ATOM 3365 C C . PRO A 1 407 ? -20.368 5.313 -13.877 1.00 84.31 407 PRO A C 1
ATOM 3367 O O . PRO A 1 407 ? -20.584 5.986 -12.863 1.00 84.31 407 PRO A O 1
ATOM 3370 N N . PHE A 1 408 ? -20.582 5.807 -15.099 1.00 81.69 408 PHE A N 1
ATOM 3371 C CA . PHE A 1 408 ? -20.930 7.222 -15.323 1.00 81.69 408 PHE A CA 1
ATOM 3372 C C . PHE A 1 408 ? -22.277 7.629 -14.700 1.00 81.69 408 PHE A C 1
ATOM 3374 O O . PHE A 1 408 ? -22.550 8.806 -14.458 1.00 81.69 408 PHE A O 1
ATOM 3381 N N . ILE A 1 409 ? -23.129 6.641 -14.418 1.00 75.44 409 ILE A N 1
ATOM 3382 C CA . ILE A 1 409 ? -24.412 6.813 -13.728 1.00 75.44 409 ILE A CA 1
ATOM 3383 C C . ILE A 1 409 ? -24.277 6.968 -12.202 1.00 75.44 409 ILE A C 1
ATOM 3385 O O . ILE A 1 409 ? -25.281 7.204 -11.532 1.00 75.44 409 ILE A O 1
ATOM 3389 N N . SER A 1 410 ? -23.076 6.799 -11.643 1.00 70.94 410 SER A N 1
ATOM 3390 C CA . SER A 1 410 ? -22.831 6.836 -10.197 1.00 70.94 410 SER A CA 1
ATOM 3391 C C . SER A 1 410 ? -22.818 8.255 -9.597 1.00 70.94 410 SER A C 1
ATOM 3393 O O . SER A 1 410 ? -22.764 9.261 -10.305 1.00 70.94 410 SER A O 1
ATOM 3395 N N . ASP A 1 411 ? -22.842 8.317 -8.261 1.00 67.00 411 ASP A N 1
ATOM 3396 C CA . ASP A 1 411 ? -22.867 9.538 -7.432 1.00 67.00 411 ASP A CA 1
ATOM 3397 C C . ASP A 1 411 ? -21.488 10.135 -7.182 1.00 67.00 411 ASP A C 1
ATOM 3399 O O . ASP A 1 411 ? -21.083 10.345 -6.036 1.00 67.00 411 ASP A O 1
ATOM 3403 N N . HIS A 1 412 ? -20.762 10.428 -8.258 1.00 70.75 412 HIS A N 1
ATOM 3404 C CA . HIS A 1 412 ? -19.487 11.123 -8.151 1.00 70.75 412 HIS A CA 1
ATOM 3405 C C . HIS A 1 412 ? -19.509 12.488 -8.855 1.00 70.75 412 HIS A C 1
ATOM 3407 O O . HIS A 1 412 ? -20.104 12.624 -9.926 1.00 70.75 412 HIS A O 1
ATOM 3413 N N . PRO A 1 413 ? -18.848 13.526 -8.291 1.00 71.19 413 PRO A N 1
ATOM 3414 C CA . PRO A 1 413 ? -18.583 14.781 -8.994 1.00 71.19 413 PRO A CA 1
ATOM 3415 C C . PRO A 1 413 ? -18.053 14.581 -10.415 1.00 71.19 413 PRO A C 1
ATOM 3417 O O . PRO A 1 413 ? -17.188 13.741 -10.641 1.00 71.19 413 PRO A O 1
ATOM 3420 N N . ARG A 1 414 ? -18.441 15.462 -11.346 1.00 78.00 414 ARG A N 1
ATOM 3421 C CA . ARG A 1 414 ? -17.928 15.451 -12.727 1.00 78.00 414 ARG A CA 1
ATOM 3422 C C . ARG A 1 414 ? -16.402 15.431 -12.816 1.00 78.00 414 ARG A C 1
ATOM 3424 O O . ARG A 1 414 ? -15.857 14.733 -13.662 1.00 78.00 414 ARG A O 1
ATOM 3431 N N . HIS A 1 415 ? -15.723 16.144 -11.918 1.00 82.06 415 HIS A N 1
ATOM 3432 C CA . HIS A 1 415 ? -14.262 16.150 -11.876 1.00 82.06 415 HIS A CA 1
ATOM 3433 C C . HIS A 1 415 ? -13.671 14.776 -11.523 1.00 82.06 415 HIS A C 1
ATOM 3435 O O . HIS A 1 415 ? -12.572 14.483 -11.967 1.00 82.06 415 HIS A O 1
ATOM 3441 N N . VAL A 1 416 ? -14.375 13.917 -10.775 1.00 84.88 416 VAL A N 1
ATOM 3442 C CA . VAL A 1 416 ? -13.927 12.542 -10.496 1.00 84.88 416 VAL A CA 1
ATOM 3443 C C . VAL A 1 416 ? -13.915 11.740 -11.792 1.00 84.88 416 VAL A C 1
ATOM 3445 O O . VAL A 1 416 ? -12.897 11.142 -12.118 1.00 84.88 416 VAL A O 1
ATOM 3448 N N . PHE A 1 417 ? -14.989 11.801 -12.584 1.00 87.38 417 PHE A N 1
ATOM 3449 C CA . PHE A 1 417 ? -15.041 11.143 -13.893 1.00 87.38 417 PHE A CA 1
ATOM 3450 C C . PHE A 1 417 ? -13.956 11.661 -14.848 1.00 87.38 417 PHE A C 1
ATOM 3452 O O . PHE A 1 417 ? -13.291 10.857 -15.498 1.00 87.38 417 PHE A O 1
ATOM 3459 N N . GLU A 1 418 ? -13.739 12.983 -14.903 1.00 90.50 418 GLU A N 1
ATOM 3460 C CA . GLU A 1 418 ? -12.650 13.578 -15.696 1.00 90.50 418 GLU A CA 1
ATOM 3461 C C . GLU A 1 418 ? -11.276 13.091 -15.211 1.00 90.50 418 GLU A C 1
ATOM 3463 O O . GLU A 1 418 ? -10.427 12.728 -16.023 1.00 90.50 418 GLU A O 1
ATOM 3468 N N . ASN A 1 419 ? -11.065 13.040 -13.893 1.00 90.31 419 ASN A N 1
ATOM 3469 C CA . ASN A 1 419 ? -9.804 12.614 -13.298 1.00 90.31 419 ASN A CA 1
ATOM 3470 C C . ASN A 1 419 ? -9.506 11.142 -13.580 1.00 90.31 419 ASN A C 1
ATOM 3472 O O . ASN A 1 419 ? -8.374 10.856 -13.938 1.00 90.31 419 ASN A O 1
ATOM 3476 N N . ILE A 1 420 ? -10.487 10.235 -13.485 1.00 92.06 420 ILE A N 1
ATOM 3477 C CA . ILE A 1 420 ? -10.287 8.800 -13.771 1.00 92.06 420 ILE A CA 1
ATOM 3478 C C . ILE A 1 420 ? -9.818 8.603 -15.224 1.00 92.06 420 ILE A C 1
ATOM 3480 O O . ILE A 1 420 ? -8.886 7.837 -15.483 1.00 92.06 420 ILE A O 1
ATOM 3484 N N . VAL A 1 421 ? -10.409 9.337 -16.176 1.00 93.81 421 VAL A N 1
ATOM 3485 C CA . VAL A 1 421 ? -9.967 9.325 -17.581 1.00 93.81 421 VAL A CA 1
ATOM 3486 C C . VAL A 1 421 ? -8.537 9.855 -17.702 1.00 93.81 421 VAL A C 1
ATOM 3488 O O . VAL A 1 421 ? -7.676 9.190 -18.274 1.00 93.81 421 VAL A O 1
ATOM 3491 N N . GLN A 1 422 ? -8.251 11.022 -17.118 1.00 92.44 422 GLN A N 1
ATOM 3492 C CA . GLN A 1 422 ? -6.920 11.628 -17.192 1.00 92.44 422 GLN A CA 1
ATOM 3493 C C . GLN A 1 422 ? -5.837 10.776 -16.521 1.00 92.44 422 GLN A C 1
ATOM 3495 O O . GLN A 1 422 ? -4.724 10.704 -17.030 1.00 92.44 422 GLN A O 1
ATOM 3500 N N . THR A 1 423 ? -6.116 10.131 -15.387 1.00 91.56 423 THR A N 1
ATOM 3501 C CA . THR A 1 423 ? -5.150 9.246 -14.720 1.00 91.56 423 THR A CA 1
ATOM 3502 C C . THR A 1 423 ? -4.875 7.998 -15.547 1.00 91.56 423 THR A C 1
ATOM 3504 O O . THR A 1 423 ? -3.723 7.580 -15.616 1.00 91.56 423 THR A O 1
ATOM 3507 N N . SER A 1 424 ? -5.890 7.460 -16.233 1.00 93.25 424 SER A N 1
ATOM 3508 C CA . SER A 1 424 ? -5.719 6.334 -17.162 1.00 93.25 424 SER A CA 1
ATOM 3509 C C . SER A 1 424 ? -4.816 6.721 -18.337 1.00 93.25 424 SER A C 1
ATOM 3511 O O . SER A 1 424 ? -3.875 5.999 -18.649 1.00 93.25 424 SER A O 1
ATOM 3513 N N . LEU A 1 425 ? -5.018 7.911 -18.918 1.00 92.88 425 LEU A N 1
ATOM 3514 C CA . LEU A 1 425 ? -4.158 8.441 -19.984 1.00 92.88 425 LEU A CA 1
ATOM 3515 C C . LEU A 1 425 ? -2.726 8.722 -19.510 1.00 92.88 425 LEU A C 1
ATOM 3517 O O . LEU A 1 425 ? -1.772 8.370 -20.200 1.00 92.88 425 LEU A O 1
ATOM 3521 N N . ARG A 1 426 ? -2.547 9.312 -18.319 1.00 92.25 426 ARG A N 1
ATOM 3522 C CA . ARG A 1 426 ? -1.209 9.510 -17.731 1.00 92.25 426 ARG A CA 1
ATOM 3523 C C . ARG A 1 426 ? -0.481 8.180 -17.561 1.00 92.25 426 ARG A C 1
ATOM 3525 O O . ARG A 1 426 ? 0.695 8.103 -17.901 1.00 92.25 426 ARG A O 1
ATOM 3532 N N . ARG A 1 427 ? -1.171 7.148 -17.064 1.00 92.62 427 ARG A N 1
ATOM 3533 C CA . ARG A 1 427 ? -0.614 5.796 -16.927 1.00 92.62 427 ARG A CA 1
ATOM 3534 C C . ARG A 1 427 ? -0.224 5.219 -18.287 1.00 92.62 427 ARG A C 1
ATOM 3536 O O . ARG A 1 427 ? 0.909 4.774 -18.431 1.00 92.62 427 ARG A O 1
ATOM 3543 N N . ALA A 1 428 ? -1.113 5.301 -19.278 1.00 94.12 428 ALA A N 1
ATOM 3544 C CA . ALA A 1 428 ? -0.852 4.831 -20.638 1.00 94.12 428 ALA A CA 1
ATOM 3545 C C . ALA A 1 428 ? 0.429 5.440 -21.220 1.00 94.12 428 ALA A C 1
ATOM 3547 O O . ALA A 1 428 ? 1.260 4.717 -21.760 1.00 94.12 428 ALA A O 1
ATOM 3548 N N . ILE A 1 429 ? 0.629 6.749 -21.051 1.00 92.44 429 ILE A N 1
ATOM 3549 C CA . ILE A 1 429 ? 1.816 7.437 -21.573 1.00 92.44 429 ILE A CA 1
ATOM 3550 C C . ILE A 1 429 ? 3.076 7.070 -20.796 1.00 92.44 429 ILE A C 1
ATOM 3552 O O . ILE A 1 429 ? 4.108 6.800 -21.402 1.00 92.44 429 ILE A O 1
ATOM 3556 N N . LYS A 1 430 ? 3.008 7.054 -19.459 1.00 91.75 430 LYS A N 1
ATOM 3557 C CA . LYS A 1 430 ? 4.171 6.720 -18.624 1.00 91.75 430 LYS A CA 1
ATOM 3558 C C . LYS A 1 430 ? 4.659 5.292 -18.889 1.00 91.75 430 LYS A C 1
ATOM 3560 O O . LYS A 1 430 ? 5.865 5.059 -18.911 1.00 91.75 430 LYS A O 1
ATOM 3565 N N . TYR A 1 431 ? 3.739 4.347 -19.088 1.00 94.81 431 TYR A N 1
ATOM 3566 C CA . TYR A 1 431 ? 4.074 2.923 -19.169 1.00 94.81 431 TYR A CA 1
ATOM 3567 C C . TYR A 1 431 ? 4.274 2.409 -20.588 1.00 94.81 431 TYR A C 1
ATOM 3569 O O . TYR A 1 431 ? 4.965 1.412 -20.749 1.00 94.81 431 TYR A O 1
ATOM 3577 N N . SER A 1 432 ? 3.743 3.068 -21.616 1.00 95.62 432 SER A N 1
ATOM 3578 C CA . SER A 1 432 ? 3.990 2.652 -23.000 1.00 95.62 432 SER A CA 1
ATOM 3579 C C . SER A 1 432 ? 5.364 3.124 -23.465 1.00 95.62 432 SER A C 1
ATOM 3581 O O . SER A 1 432 ? 5.749 4.271 -23.241 1.00 95.62 432 SER A O 1
ATOM 3583 N N . SER A 1 433 ? 6.118 2.227 -24.088 1.00 94.25 433 SER A N 1
ATOM 3584 C CA . SER A 1 433 ? 7.451 2.514 -24.636 1.00 94.25 433 SER A CA 1
ATOM 3585 C C . SER A 1 433 ? 7.407 3.060 -26.063 1.00 94.25 433 SER A C 1
ATOM 3587 O O . SER A 1 433 ? 8.298 3.813 -26.441 1.00 94.25 433 SER A O 1
ATOM 3589 N N . THR A 1 434 ? 6.355 2.733 -26.816 1.00 93.81 434 THR A N 1
ATOM 3590 C CA . THR A 1 434 ? 6.124 3.190 -28.192 1.00 93.81 434 THR A CA 1
ATOM 3591 C C . THR A 1 434 ? 4.748 3.831 -28.324 1.00 93.81 434 THR A C 1
ATOM 3593 O O . THR A 1 434 ? 3.823 3.545 -27.551 1.00 93.81 434 THR A O 1
ATOM 3596 N N . PHE A 1 435 ? 4.595 4.678 -29.335 1.00 93.25 435 PHE A N 1
ATOM 3597 C CA . PHE A 1 435 ? 3.328 5.286 -29.713 1.00 93.25 435 PHE A CA 1
ATOM 3598 C C . PHE A 1 435 ? 2.282 4.239 -30.095 1.00 93.25 435 PHE A C 1
ATOM 3600 O O . PHE A 1 435 ? 1.116 4.398 -29.742 1.00 93.25 435 PHE A O 1
ATOM 3607 N N . GLN A 1 436 ? 2.682 3.143 -30.747 1.00 93.88 436 GLN A N 1
ATOM 3608 C CA . GLN A 1 436 ? 1.758 2.059 -31.084 1.00 93.88 436 GLN A CA 1
ATOM 3609 C C . GLN A 1 436 ? 1.156 1.413 -29.826 1.00 93.88 436 GLN A C 1
ATOM 3611 O O . GLN A 1 436 ? -0.065 1.323 -29.718 1.00 93.88 436 GLN A O 1
ATOM 36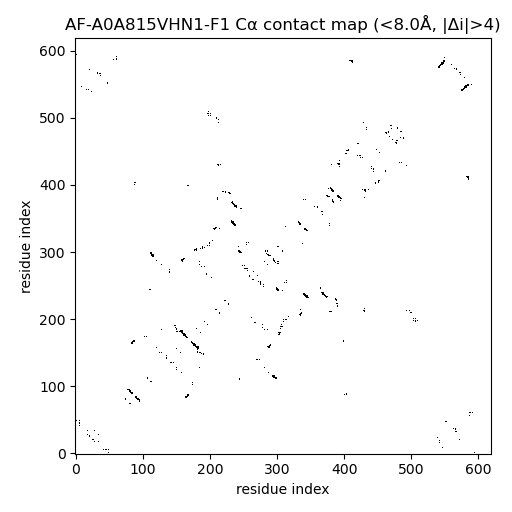16 N N . LEU A 1 437 ? 1.989 1.050 -28.842 1.00 95.00 437 LEU A N 1
ATOM 3617 C CA . LEU A 1 437 ? 1.526 0.475 -27.571 1.00 95.00 437 LEU A CA 1
ATOM 3618 C C . LEU A 1 437 ? 0.629 1.450 -26.801 1.00 95.00 437 LEU A C 1
ATOM 3620 O O . LEU A 1 437 ? -0.382 1.056 -26.220 1.00 95.00 437 LEU A O 1
ATOM 3624 N N . PHE A 1 438 ? 0.971 2.738 -26.835 1.00 94.62 438 PHE A N 1
ATOM 3625 C CA . PHE A 1 438 ? 0.127 3.784 -26.274 1.00 94.62 438 PHE A CA 1
ATOM 3626 C C . PHE A 1 438 ? -1.229 3.860 -26.983 1.00 94.62 438 PHE A C 1
ATOM 3628 O O . PHE A 1 438 ? -2.261 3.938 -26.319 1.00 94.62 438 PHE A O 1
ATOM 3635 N N . ASN A 1 439 ? -1.248 3.814 -28.314 1.00 92.94 439 ASN A N 1
ATOM 3636 C CA . ASN A 1 439 ? -2.471 3.874 -29.104 1.00 92.94 439 ASN A CA 1
ATOM 3637 C C . ASN A 1 439 ? -3.384 2.677 -28.793 1.00 92.94 439 ASN A C 1
ATOM 3639 O O . ASN A 1 439 ? -4.576 2.855 -28.536 1.00 92.94 439 ASN A O 1
ATOM 3643 N N . ASP A 1 440 ? -2.819 1.472 -28.709 1.00 93.94 440 ASP A N 1
ATOM 3644 C CA . ASP A 1 440 ? -3.542 0.262 -28.309 1.00 93.94 440 ASP A CA 1
ATOM 3645 C C . ASP A 1 440 ? -4.164 0.413 -26.910 1.00 93.94 440 ASP A C 1
ATOM 3647 O O . ASP A 1 440 ? -5.367 0.189 -26.740 1.00 93.94 440 ASP A O 1
ATOM 3651 N N . GLU A 1 441 ? -3.406 0.935 -25.941 1.00 95.44 441 GLU A N 1
ATOM 3652 C CA . GLU A 1 441 ? -3.927 1.236 -24.603 1.00 95.44 441 GLU A CA 1
ATOM 3653 C C . GLU A 1 441 ? -5.012 2.326 -24.630 1.00 95.44 441 GLU A C 1
ATOM 3655 O O . GLU A 1 441 ? -6.018 2.217 -23.932 1.00 95.44 441 GLU A O 1
ATOM 3660 N N . THR A 1 442 ? -4.892 3.371 -25.455 1.00 93.44 442 THR A N 1
ATOM 3661 C CA . THR A 1 442 ? -5.949 4.395 -25.548 1.00 93.44 442 THR A CA 1
ATOM 3662 C C . THR A 1 442 ? -7.254 3.850 -26.124 1.00 93.44 442 THR A C 1
ATOM 3664 O O . THR A 1 442 ? -8.330 4.248 -25.662 1.00 93.44 442 THR A O 1
ATOM 3667 N N . ARG A 1 443 ? -7.190 2.909 -27.078 1.00 93.12 443 ARG A N 1
ATOM 3668 C CA . ARG A 1 443 ? -8.377 2.205 -27.590 1.00 93.12 443 ARG A CA 1
ATOM 3669 C C . ARG A 1 443 ? -9.013 1.351 -26.501 1.00 93.12 443 ARG A C 1
ATOM 3671 O O . ARG A 1 443 ? -10.237 1.394 -26.336 1.00 93.12 443 ARG A O 1
ATOM 3678 N N . TYR A 1 444 ? -8.198 0.640 -25.723 1.00 93.88 444 TYR A N 1
ATOM 3679 C CA . TYR A 1 444 ? -8.664 -0.123 -24.567 1.00 93.88 444 TYR A CA 1
ATOM 3680 C C . TYR A 1 444 ? -9.341 0.780 -23.524 1.00 93.88 444 TYR A C 1
ATOM 3682 O O . TYR A 1 444 ? -10.463 0.506 -23.090 1.00 93.88 444 TYR A O 1
ATOM 3690 N N . ILE A 1 445 ? -8.717 1.911 -23.184 1.00 94.38 445 ILE A N 1
ATOM 3691 C CA . ILE A 1 445 ? -9.255 2.913 -22.257 1.00 94.38 445 ILE A CA 1
ATOM 3692 C C . ILE A 1 445 ? -10.601 3.450 -22.756 1.00 94.38 445 ILE A C 1
ATOM 3694 O O . ILE A 1 445 ? -11.577 3.470 -22.003 1.00 94.38 445 ILE A O 1
ATOM 3698 N N . LYS A 1 446 ? -10.687 3.879 -24.022 1.00 93.75 446 LYS A N 1
ATOM 3699 C CA . LYS A 1 446 ? -11.931 4.415 -24.596 1.00 93.75 446 LYS A CA 1
ATOM 3700 C C . LYS A 1 446 ? -13.050 3.375 -24.550 1.00 93.75 446 LYS A C 1
ATOM 3702 O O . LYS A 1 446 ? -14.148 3.697 -24.098 1.00 93.75 446 LYS A O 1
ATOM 3707 N N . SER A 1 447 ? -12.752 2.137 -24.936 1.00 93.06 447 SER A N 1
ATOM 3708 C CA . SER A 1 447 ? -13.702 1.021 -24.882 1.00 93.06 447 SER A CA 1
ATOM 3709 C C . SER A 1 447 ? -14.180 0.767 -23.452 1.00 93.06 447 SER A C 1
ATOM 3711 O O . SER A 1 447 ? -15.382 0.725 -23.203 1.00 93.06 447 SER A O 1
ATOM 3713 N N . THR A 1 448 ? -13.254 0.714 -22.491 1.00 92.12 448 THR A N 1
ATOM 3714 C CA . THR A 1 448 ? -13.544 0.559 -21.058 1.00 92.12 448 THR A CA 1
ATOM 3715 C C . THR A 1 448 ? -14.534 1.615 -20.562 1.00 92.12 448 THR A C 1
ATOM 3717 O O . THR A 1 448 ? -15.555 1.284 -19.960 1.00 92.12 448 THR A O 1
ATOM 3720 N N . PHE A 1 449 ? -14.297 2.897 -20.848 1.00 93.25 449 PHE A N 1
ATOM 3721 C CA . PHE A 1 449 ? -15.206 3.961 -20.413 1.00 93.25 449 PHE A CA 1
ATOM 3722 C C . PHE A 1 449 ? -16.583 3.885 -21.087 1.00 93.25 449 PHE A C 1
ATOM 3724 O O . PHE A 1 449 ? -17.594 4.098 -20.413 1.00 93.25 449 PHE A O 1
ATOM 3731 N N . LEU A 1 450 ? -16.645 3.539 -22.376 1.00 92.56 450 LEU A N 1
ATOM 3732 C CA . LEU A 1 450 ? -17.915 3.338 -23.083 1.00 92.56 450 LEU A CA 1
ATOM 3733 C C . LEU A 1 450 ? -18.734 2.202 -22.450 1.00 92.56 450 LEU A C 1
ATOM 3735 O O . LEU A 1 450 ? -19.911 2.405 -22.151 1.00 92.56 450 LEU A O 1
ATOM 3739 N N . TYR A 1 451 ? -18.106 1.060 -22.147 1.00 90.12 451 TYR A N 1
ATOM 3740 C CA . TYR A 1 451 ? -18.760 -0.062 -21.458 1.00 90.12 451 TYR A CA 1
ATOM 3741 C C . TYR A 1 451 ? -19.287 0.312 -20.065 1.00 90.12 451 TYR A C 1
ATOM 3743 O O . TYR A 1 451 ? -20.317 -0.200 -19.633 1.00 90.12 451 TYR A O 1
ATOM 3751 N N . ASN A 1 452 ? -18.645 1.264 -19.385 1.00 88.00 452 ASN A N 1
ATOM 3752 C CA . ASN A 1 452 ? -19.087 1.781 -18.085 1.00 88.00 452 ASN A CA 1
ATOM 3753 C C . ASN A 1 452 ? -20.067 2.973 -18.196 1.00 88.00 452 ASN A C 1
ATOM 3755 O O . ASN A 1 452 ? -20.326 3.681 -17.213 1.00 88.00 452 ASN A O 1
ATOM 3759 N N . GLY A 1 453 ? -20.633 3.205 -19.386 1.00 88.19 453 GLY A N 1
ATOM 3760 C CA . GLY A 1 453 ? -21.718 4.157 -19.636 1.00 88.19 453 GLY A CA 1
ATOM 3761 C C . GLY A 1 453 ? -21.284 5.613 -19.812 1.00 88.19 453 GLY A C 1
ATOM 3762 O O . GLY A 1 453 ? -22.125 6.512 -19.725 1.00 88.19 453 GLY A O 1
ATOM 3763 N N . TYR A 1 454 ? -19.994 5.883 -20.027 1.00 91.31 454 TYR A N 1
ATOM 3764 C CA . TYR A 1 454 ? -19.515 7.240 -20.285 1.00 91.31 454 TYR A CA 1
ATOM 3765 C C . TYR A 1 454 ? -19.901 7.671 -21.711 1.00 91.31 454 TYR A C 1
ATOM 3767 O O . TYR A 1 454 ? -19.614 6.947 -22.661 1.00 91.31 454 TYR A O 1
ATOM 3775 N N . PRO A 1 455 ? -20.496 8.863 -21.911 1.00 92.44 455 PRO A N 1
ATOM 3776 C CA . PRO A 1 455 ? -20.795 9.365 -23.249 1.00 92.44 455 PRO A CA 1
ATOM 3777 C C . PRO A 1 455 ? -19.515 9.569 -24.070 1.00 92.44 455 PRO A C 1
ATOM 3779 O O . PRO A 1 455 ? -18.575 10.189 -23.568 1.00 92.44 455 PRO A O 1
ATOM 3782 N N . SER A 1 456 ? -19.495 9.161 -25.348 1.00 92.62 456 SER A N 1
ATOM 3783 C CA . SER A 1 456 ? -18.318 9.378 -26.218 1.00 92.62 456 SER A CA 1
ATOM 3784 C C . SER A 1 456 ? -17.896 10.847 -26.242 1.00 92.62 456 SER A C 1
ATOM 3786 O O . SER A 1 456 ? -16.727 11.158 -26.048 1.00 92.62 456 SER A O 1
ATOM 3788 N N . SER A 1 457 ? -18.858 11.771 -26.339 1.00 92.56 457 SER A N 1
ATOM 3789 C CA . SER A 1 457 ? -18.588 13.214 -26.321 1.00 92.56 457 SER A CA 1
ATOM 3790 C C . SER A 1 457 ? -17.886 13.690 -25.043 1.00 92.56 457 SER A C 1
ATOM 3792 O O . SER A 1 457 ? -17.088 14.628 -25.091 1.00 92.56 457 SER A O 1
ATOM 3794 N N . PHE A 1 458 ? -18.145 13.047 -23.900 1.00 91.75 458 PHE A N 1
ATOM 3795 C CA . PHE A 1 458 ? -17.457 13.323 -22.641 1.00 91.75 458 PHE A CA 1
ATOM 3796 C C . PHE A 1 458 ? -16.020 12.793 -22.668 1.00 91.75 458 PHE A C 1
ATOM 3798 O O . PHE A 1 458 ? -15.102 13.526 -22.288 1.00 91.75 458 PHE A O 1
ATOM 3805 N N . ILE A 1 459 ? -15.825 11.558 -23.140 1.00 92.75 459 ILE A N 1
ATOM 3806 C CA . ILE A 1 459 ? -14.505 10.926 -23.268 1.00 92.75 459 ILE A CA 1
ATOM 3807 C C . ILE A 1 459 ? -13.635 11.761 -24.210 1.00 92.75 459 ILE A C 1
ATOM 3809 O O . ILE A 1 459 ? -12.590 12.256 -23.796 1.00 92.75 459 ILE A O 1
ATOM 3813 N N . ASP A 1 460 ? -14.118 12.026 -25.424 1.00 90.69 460 ASP A N 1
ATOM 3814 C CA . ASP A 1 460 ? -13.388 12.761 -26.458 1.00 90.69 460 ASP A CA 1
ATOM 3815 C C . ASP A 1 460 ? -13.059 14.194 -26.007 1.00 90.69 460 ASP A C 1
ATOM 3817 O O . ASP A 1 460 ? -11.946 14.679 -26.209 1.00 90.69 460 ASP A O 1
ATOM 3821 N N . LYS A 1 461 ? -13.988 14.874 -25.316 1.00 91.06 461 LYS A N 1
ATOM 3822 C CA . LYS A 1 461 ? -13.716 16.186 -24.705 1.00 91.06 461 LYS A CA 1
ATOM 3823 C C . LYS A 1 461 ? -12.614 16.109 -23.648 1.00 91.06 461 LYS A C 1
ATOM 3825 O O . LYS A 1 461 ? -11.793 17.021 -23.562 1.00 91.06 461 LYS A O 1
ATOM 3830 N N . THR A 1 462 ? -12.608 15.058 -22.835 1.00 91.69 462 THR A N 1
ATOM 3831 C CA . THR A 1 462 ? -11.616 14.885 -21.767 1.00 91.69 462 THR A CA 1
ATOM 3832 C C . THR A 1 462 ? -10.242 14.554 -22.334 1.00 91.69 462 THR A C 1
ATOM 3834 O O . THR A 1 462 ? -9.257 15.120 -21.870 1.00 91.69 462 THR A O 1
ATOM 3837 N N . PHE A 1 463 ? -10.181 13.722 -23.376 1.00 91.19 463 PHE A N 1
ATOM 3838 C CA . PHE A 1 463 ? -8.957 13.429 -24.122 1.00 91.19 463 PHE A CA 1
ATOM 3839 C C . PHE A 1 463 ? -8.381 14.714 -24.722 1.00 91.19 463 PHE A C 1
ATOM 3841 O O . PHE A 1 463 ? -7.237 15.055 -24.438 1.00 91.19 463 PHE A O 1
ATOM 3848 N N . ARG A 1 464 ? -9.196 15.495 -25.447 1.00 86.94 464 ARG A N 1
ATOM 3849 C CA . ARG A 1 464 ? -8.752 16.773 -26.029 1.00 86.94 464 ARG A CA 1
ATOM 3850 C C . ARG A 1 464 ? -8.215 17.739 -24.975 1.00 86.94 464 ARG A C 1
ATOM 3852 O O . ARG A 1 464 ? -7.137 18.286 -25.159 1.00 86.94 464 ARG A O 1
ATOM 3859 N N . LYS A 1 465 ? -8.936 17.906 -23.857 1.00 87.94 465 LYS A N 1
ATOM 3860 C CA . LYS A 1 465 ? -8.509 18.748 -22.722 1.00 87.94 465 LYS A CA 1
ATOM 3861 C C . LYS A 1 465 ? -7.192 18.265 -22.109 1.00 87.94 465 LYS A C 1
ATOM 3863 O O . LYS A 1 465 ? -6.399 19.079 -21.648 1.00 87.94 465 LYS A O 1
ATOM 3868 N N . PHE A 1 466 ? -6.987 16.952 -22.054 1.00 88.75 466 PHE A N 1
ATOM 3869 C CA . PHE A 1 466 ? -5.758 16.366 -21.544 1.00 88.75 466 PHE A CA 1
ATOM 3870 C C . PHE A 1 466 ? -4.584 16.674 -22.479 1.00 88.75 466 PHE A C 1
ATOM 3872 O O . PHE A 1 466 ? -3.616 17.276 -22.031 1.00 88.75 466 PHE A O 1
ATOM 3879 N N . PHE A 1 467 ? -4.693 16.357 -23.772 1.00 85.75 467 PHE A N 1
ATOM 3880 C CA . PHE A 1 467 ? -3.613 16.577 -24.742 1.00 85.75 467 PHE A CA 1
ATOM 3881 C C . PHE A 1 467 ? -3.320 18.058 -25.005 1.00 85.75 467 PHE A C 1
ATOM 3883 O O . PHE A 1 467 ? -2.154 18.424 -25.132 1.00 85.75 467 PHE A O 1
ATOM 3890 N N . SER A 1 468 ? -4.330 18.935 -24.993 1.00 82.12 468 SER A N 1
ATOM 3891 C CA . SER A 1 468 ? -4.127 20.385 -25.148 1.00 82.12 468 SER A CA 1
ATOM 3892 C C . SER A 1 468 ? -3.254 21.000 -24.051 1.00 82.12 468 SER A C 1
ATOM 3894 O O . SER A 1 468 ? -2.714 22.081 -24.239 1.00 82.12 468 SER A O 1
ATOM 3896 N N . GLY A 1 469 ? -3.129 20.342 -22.892 1.00 77.62 469 GLY A N 1
ATOM 3897 C CA . GLY A 1 469 ? -2.233 20.785 -21.822 1.00 77.62 469 GLY A CA 1
ATOM 3898 C C . GLY A 1 469 ? -0.749 20.518 -22.094 1.00 77.62 469 GLY A C 1
ATOM 3899 O O . GLY A 1 469 ? 0.087 21.062 -21.382 1.00 77.62 469 GLY A O 1
ATOM 3900 N N . TYR A 1 470 ? -0.425 19.687 -23.090 1.00 74.88 470 TYR A N 1
ATOM 3901 C CA . TYR A 1 470 ? 0.945 19.240 -23.378 1.00 74.88 470 TYR A CA 1
ATOM 3902 C C . TYR A 1 470 ? 1.379 19.498 -24.827 1.00 74.88 470 TYR A C 1
ATOM 3904 O O . TYR A 1 470 ? 2.576 19.559 -25.094 1.00 74.88 470 TYR A O 1
ATOM 3912 N N . ILE A 1 471 ? 0.434 19.659 -25.757 1.00 70.81 471 ILE A N 1
ATOM 3913 C CA . ILE A 1 471 ? 0.710 19.914 -27.172 1.00 70.81 471 ILE A CA 1
ATOM 3914 C C . ILE A 1 471 ? 0.359 21.370 -27.501 1.00 70.81 471 ILE A C 1
ATOM 3916 O O . ILE A 1 471 ? -0.811 21.752 -27.484 1.00 70.81 471 ILE A O 1
ATOM 3920 N N . SER A 1 472 ? 1.360 22.165 -27.881 1.00 59.00 472 SER A N 1
ATOM 3921 C CA . SER A 1 472 ? 1.170 23.491 -28.485 1.00 59.00 472 SER A CA 1
ATOM 3922 C C . SER A 1 472 ? 0.805 23.338 -29.966 1.00 59.00 472 SER A C 1
ATOM 3924 O O . SER A 1 472 ? 1.652 23.523 -30.834 1.00 59.00 472 SER A O 1
ATOM 3926 N N . SER A 1 473 ? -0.429 22.939 -30.284 1.00 53.03 473 SER A N 1
ATOM 3927 C CA . SER A 1 473 ? -0.875 22.783 -31.677 1.00 53.03 473 SER A CA 1
ATOM 3928 C C . SER A 1 473 ? -2.006 23.746 -32.041 1.00 53.03 473 SER A C 1
ATOM 3930 O O . SER A 1 473 ? -2.974 23.887 -31.299 1.00 53.03 473 SER A O 1
ATOM 3932 N N . ARG A 1 474 ? -1.893 24.357 -33.232 1.00 47.97 474 ARG A N 1
ATOM 3933 C CA . ARG A 1 474 ? -2.953 25.095 -33.950 1.00 47.97 474 ARG A CA 1
ATOM 3934 C C . ARG A 1 474 ? -3.962 24.159 -34.656 1.00 47.97 474 ARG A C 1
ATOM 3936 O O . ARG A 1 474 ? -4.801 24.642 -35.410 1.00 47.97 474 ARG A O 1
ATOM 3943 N N . SER A 1 475 ? -3.884 22.836 -34.465 1.00 47.84 475 SER A N 1
ATOM 3944 C CA . SER A 1 475 ? -4.795 21.861 -35.085 1.00 47.84 475 SER A CA 1
ATOM 3945 C C . SER A 1 475 ? -6.141 21.758 -34.357 1.00 47.84 475 SER A C 1
ATOM 3947 O O . SER A 1 475 ? -6.230 21.835 -33.132 1.00 47.84 475 SER A O 1
ATOM 3949 N N . PHE A 1 476 ? -7.206 21.535 -35.131 1.00 45.69 476 PHE A N 1
ATOM 3950 C CA . PHE A 1 476 ? -8.596 21.465 -34.657 1.00 45.69 476 PHE A CA 1
ATOM 3951 C C . PHE A 1 476 ? -8.891 20.241 -33.756 1.00 45.69 476 PHE A C 1
ATOM 3953 O O . PHE A 1 476 ? -9.941 20.181 -33.114 1.00 45.69 476 PHE A O 1
ATOM 3960 N N . LEU A 1 477 ? -7.967 19.272 -33.677 1.00 48.50 477 LEU A N 1
ATOM 3961 C CA . LEU A 1 477 ? -8.060 18.058 -32.860 1.00 48.50 477 LEU A CA 1
ATOM 3962 C C . LEU A 1 477 ? -6.671 17.702 -32.283 1.00 48.50 477 LEU A C 1
ATOM 3964 O O . LEU A 1 477 ? -5.823 17.215 -33.025 1.00 48.50 477 LEU A O 1
ATOM 3968 N N . PRO A 1 478 ? -6.401 17.931 -30.984 1.00 55.44 478 PRO A N 1
ATOM 3969 C CA . PRO A 1 478 ? -5.139 17.542 -30.361 1.00 55.44 478 PRO A CA 1
ATOM 3970 C C . PRO A 1 478 ? -5.194 16.054 -29.991 1.00 55.44 478 PRO A C 1
ATOM 3972 O O . PRO A 1 478 ? -5.547 15.699 -28.865 1.00 55.44 478 PRO A O 1
ATOM 3975 N N . PHE A 1 479 ? -4.892 15.184 -30.949 1.00 63.34 479 PHE A N 1
ATOM 3976 C CA . PHE A 1 479 ? -4.475 13.812 -30.672 1.00 63.34 479 PHE A CA 1
ATOM 3977 C C . PHE A 1 479 ? -2.970 13.696 -30.941 1.00 63.34 479 PHE A C 1
ATOM 3979 O O . PHE A 1 479 ? -2.390 14.521 -31.645 1.00 63.34 479 PHE A O 1
ATOM 3986 N N . LEU A 1 480 ? -2.319 12.744 -30.273 1.00 67.88 480 LEU A N 1
ATOM 3987 C CA . LEU A 1 480 ? -0.943 12.386 -30.600 1.00 67.88 480 LEU A CA 1
ATOM 3988 C C . LEU A 1 480 ? -0.991 11.561 -31.882 1.00 67.88 480 LEU A C 1
ATOM 3990 O O . LEU A 1 480 ? -1.682 10.545 -31.891 1.00 67.88 480 LEU A O 1
ATOM 3994 N N . ASP A 1 481 ? -0.252 11.975 -32.911 1.00 76.19 481 ASP A N 1
ATOM 3995 C CA . ASP A 1 481 ? -0.330 11.342 -34.237 1.00 76.19 481 ASP A CA 1
ATOM 3996 C C . ASP A 1 481 ? 0.982 10.656 -34.653 1.00 76.19 481 ASP A C 1
ATOM 3998 O O . ASP A 1 481 ? 1.043 9.978 -35.676 1.00 76.19 481 ASP A O 1
ATOM 4002 N N . ASN A 1 482 ? 2.060 10.837 -33.884 1.00 82.06 482 ASN A N 1
ATOM 4003 C CA . ASN A 1 482 ? 3.372 10.281 -34.208 1.00 82.06 482 ASN A CA 1
ATOM 4004 C C . ASN A 1 482 ? 4.249 10.031 -32.970 1.00 82.06 482 ASN A C 1
ATOM 4006 O O . ASN A 1 482 ? 4.049 10.609 -31.898 1.00 82.06 482 ASN A O 1
ATOM 4010 N N . GLU A 1 483 ? 5.285 9.210 -33.164 1.00 88.19 483 GLU A N 1
ATOM 4011 C CA . GLU A 1 483 ? 6.276 8.852 -32.138 1.00 88.19 483 GLU A CA 1
ATOM 4012 C C . GLU A 1 483 ? 6.995 10.057 -31.527 1.00 88.19 483 GLU A C 1
ATOM 4014 O O . GLU A 1 483 ? 7.300 10.066 -30.333 1.00 88.19 483 GLU A O 1
ATOM 4019 N N . ARG A 1 484 ? 7.248 11.111 -32.312 1.00 85.50 484 ARG A N 1
ATOM 4020 C CA . ARG A 1 484 ? 7.968 12.298 -31.833 1.00 85.50 484 ARG A CA 1
ATOM 4021 C C . ARG A 1 484 ? 7.157 13.051 -30.780 1.00 85.50 484 ARG A C 1
ATOM 4023 O O . ARG A 1 484 ? 7.681 13.356 -29.709 1.00 85.50 484 ARG A O 1
ATOM 4030 N N . GLN A 1 485 ? 5.885 13.326 -31.066 1.00 84.06 485 GLN A N 1
ATOM 4031 C CA . GLN A 1 485 ? 4.977 13.985 -30.126 1.00 84.06 485 GLN A CA 1
ATOM 4032 C C . GLN A 1 485 ? 4.758 13.127 -28.875 1.00 84.06 485 GLN A C 1
ATOM 4034 O O . GLN A 1 485 ? 4.805 13.640 -27.754 1.00 84.06 485 GLN A O 1
ATOM 4039 N N . PHE A 1 486 ? 4.568 11.815 -29.057 1.00 87.81 486 PHE A N 1
ATOM 4040 C CA . PHE A 1 486 ? 4.419 10.876 -27.947 1.00 87.81 486 PHE A CA 1
ATOM 4041 C C . PHE A 1 486 ? 5.648 10.883 -27.032 1.00 87.81 486 PHE A C 1
ATOM 4043 O O . PHE A 1 486 ? 5.514 11.047 -25.819 1.00 87.81 486 PHE A O 1
ATOM 4050 N N . SER A 1 487 ? 6.847 10.796 -27.610 1.00 85.88 487 SER A N 1
ATOM 4051 C CA . SER A 1 487 ? 8.111 10.796 -26.869 1.00 85.88 487 SER A CA 1
ATOM 4052 C C . SER A 1 487 ? 8.308 12.078 -26.059 1.00 85.88 487 SER A C 1
ATOM 4054 O O . SER A 1 487 ? 8.662 12.014 -24.881 1.00 85.88 487 SER A O 1
ATOM 4056 N N . GLN A 1 488 ? 8.016 13.246 -26.642 1.00 85.12 488 GLN A N 1
ATOM 4057 C CA . GLN A 1 488 ? 8.081 14.533 -25.936 1.00 85.12 488 GLN A CA 1
ATOM 4058 C C . GLN A 1 488 ? 7.135 14.569 -24.730 1.00 85.12 488 GLN A C 1
ATOM 4060 O O . GLN A 1 488 ? 7.535 14.949 -23.627 1.00 85.12 488 GLN A O 1
ATOM 4065 N N . MET A 1 489 ? 5.893 14.117 -24.915 1.00 86.38 489 MET A N 1
ATOM 4066 C CA . MET A 1 489 ? 4.905 14.068 -23.841 1.00 86.38 489 MET A CA 1
ATOM 4067 C C . MET A 1 489 ? 5.284 13.055 -22.754 1.00 86.38 489 MET A C 1
ATOM 4069 O O . MET A 1 489 ? 5.129 13.337 -21.562 1.00 86.38 489 MET A O 1
ATOM 4073 N N . ARG A 1 490 ? 5.823 11.893 -23.144 1.00 87.81 490 ARG A N 1
ATOM 4074 C CA . ARG A 1 490 ? 6.325 10.874 -22.218 1.00 87.81 490 ARG A CA 1
ATOM 4075 C C . ARG A 1 490 ? 7.459 11.420 -21.361 1.00 87.81 490 ARG A C 1
ATOM 4077 O O . ARG A 1 490 ? 7.425 11.214 -20.151 1.00 87.81 490 ARG A O 1
ATOM 4084 N N . ILE A 1 491 ? 8.406 12.156 -21.942 1.00 85.06 491 ILE A N 1
ATOM 4085 C CA . ILE A 1 491 ? 9.492 12.814 -21.198 1.00 85.06 491 ILE A CA 1
ATOM 4086 C C . ILE A 1 491 ? 8.919 13.835 -20.205 1.00 85.06 491 ILE A C 1
ATOM 4088 O O . ILE A 1 491 ? 9.227 13.762 -19.015 1.00 85.06 491 ILE A O 1
ATOM 4092 N N . ALA A 1 492 ? 8.025 14.719 -20.657 1.00 84.38 492 ALA A N 1
ATOM 4093 C CA . ALA A 1 492 ? 7.415 15.744 -19.807 1.00 84.38 492 ALA A CA 1
ATOM 4094 C C . ALA A 1 492 ? 6.645 15.148 -18.613 1.00 84.38 492 ALA A C 1
ATOM 4096 O O . ALA A 1 492 ? 6.750 15.641 -17.491 1.00 84.38 492 ALA A O 1
ATOM 4097 N N . LEU A 1 493 ? 5.890 14.066 -18.830 1.00 83.88 493 LEU A N 1
ATOM 4098 C CA . LEU A 1 493 ? 5.144 13.382 -17.770 1.00 83.88 493 LEU A CA 1
ATOM 4099 C C . LEU A 1 493 ? 6.031 12.528 -16.861 1.00 83.88 493 LEU A C 1
ATOM 4101 O O . LEU A 1 493 ? 5.723 12.389 -15.676 1.00 83.88 493 LEU A O 1
ATOM 4105 N N . SER A 1 494 ? 7.102 11.941 -17.395 1.00 80.31 494 SER A N 1
ATOM 4106 C CA . SER A 1 494 ? 8.036 11.122 -16.614 1.00 80.31 494 SER A CA 1
ATOM 4107 C C . SER A 1 494 ? 8.888 11.962 -15.666 1.00 80.31 494 SER A C 1
ATOM 4109 O O . SER A 1 494 ? 9.300 11.447 -14.634 1.00 80.31 494 SER A O 1
ATOM 4111 N N . GLY A 1 495 ? 9.107 13.245 -15.974 1.00 74.19 495 GLY A N 1
ATOM 4112 C CA . GLY A 1 495 ? 9.763 14.196 -15.070 1.00 74.19 495 GLY A CA 1
ATOM 4113 C C . GLY A 1 495 ? 8.886 14.681 -13.907 1.00 74.19 495 GLY A C 1
ATOM 4114 O O . GLY A 1 495 ? 9.392 15.341 -13.008 1.00 74.19 495 GLY A O 1
ATOM 4115 N N . GLN A 1 496 ? 7.583 14.375 -13.902 1.00 80.31 496 GLN A N 1
ATOM 4116 C CA . GLN A 1 496 ? 6.682 14.752 -12.809 1.00 80.31 496 GLN A CA 1
ATOM 4117 C C . GLN A 1 496 ? 6.602 13.633 -11.764 1.00 80.31 496 GLN A C 1
ATOM 4119 O O . GLN A 1 496 ? 6.208 12.511 -12.133 1.00 80.31 496 GLN A O 1
ATOM 4124 N N . PRO A 1 497 ? 6.883 13.927 -10.477 1.00 80.38 497 PRO A N 1
ATOM 4125 C CA . PRO A 1 497 ? 6.810 12.927 -9.427 1.00 80.38 497 PRO A CA 1
ATOM 4126 C C . PRO A 1 497 ? 5.383 12.397 -9.305 1.00 80.38 497 PRO A C 1
ATOM 4128 O O . PRO A 1 497 ? 4.388 13.114 -9.473 1.00 80.38 497 PRO A O 1
ATOM 4131 N N . SER A 1 498 ? 5.264 11.101 -9.046 1.00 84.88 498 SER A N 1
ATOM 4132 C CA . SER A 1 498 ? 3.983 10.512 -8.693 1.00 84.88 498 SER A CA 1
ATOM 4133 C C . SER A 1 498 ? 3.559 10.946 -7.293 1.00 84.88 498 SER A C 1
ATOM 4135 O O . SER A 1 498 ? 4.369 11.362 -6.468 1.00 84.88 498 SER A O 1
ATOM 4137 N N . ARG A 1 499 ? 2.270 10.783 -6.977 1.00 85.19 499 ARG A N 1
ATOM 4138 C CA . ARG A 1 499 ? 1.768 11.040 -5.621 1.00 85.19 499 ARG A CA 1
ATOM 4139 C C . ARG A 1 499 ? 2.523 10.225 -4.565 1.00 85.19 499 ARG A C 1
ATOM 4141 O O . ARG A 1 499 ? 2.720 10.723 -3.464 1.00 85.19 499 ARG A O 1
ATOM 4148 N N . GLN A 1 500 ? 2.901 8.987 -4.885 1.00 84.88 500 GLN A N 1
ATOM 4149 C CA . GLN A 1 500 ? 3.632 8.125 -3.957 1.00 84.88 500 GLN A CA 1
ATOM 4150 C C . GLN A 1 500 ? 5.072 8.609 -3.784 1.00 84.88 500 GLN A C 1
ATOM 4152 O O . GLN A 1 500 ? 5.523 8.708 -2.648 1.00 84.88 500 GLN A O 1
ATOM 4157 N N . GLN A 1 501 ? 5.743 9.002 -4.873 1.00 86.25 501 GLN A N 1
ATOM 4158 C CA . GLN A 1 501 ? 7.071 9.623 -4.815 1.00 86.25 501 GLN A CA 1
ATOM 4159 C C . GLN A 1 501 ? 7.050 10.890 -3.956 1.00 86.25 501 GLN A C 1
ATOM 4161 O O . GLN A 1 501 ? 7.781 10.962 -2.976 1.00 86.25 501 GLN A O 1
ATOM 4166 N N . SER A 1 502 ? 6.112 11.811 -4.201 1.00 89.06 502 SER A N 1
ATOM 4167 C CA . SER A 1 502 ? 5.982 13.020 -3.378 1.00 89.06 502 SER A CA 1
ATOM 4168 C C . SER A 1 502 ? 5.685 12.712 -1.907 1.00 89.06 502 SER A C 1
ATOM 4170 O O . SER A 1 502 ? 6.139 13.429 -1.024 1.00 89.06 502 SER A O 1
ATOM 4172 N N . GLN A 1 503 ? 4.924 11.654 -1.604 1.00 88.69 503 GLN A N 1
ATOM 4173 C CA . GLN A 1 503 ? 4.685 11.232 -0.219 1.00 88.69 503 GLN A CA 1
ATOM 4174 C C . GLN A 1 503 ? 5.947 10.695 0.459 1.00 88.69 503 GLN A C 1
ATOM 4176 O O . GLN A 1 503 ? 6.163 10.997 1.630 1.00 88.69 503 GLN A O 1
ATOM 4181 N N . VAL A 1 504 ? 6.753 9.908 -0.255 1.00 88.69 504 VAL A N 1
ATOM 4182 C CA . VAL A 1 504 ? 8.049 9.407 0.225 1.00 88.69 504 VAL A CA 1
ATOM 4183 C C . VAL A 1 504 ? 9.003 10.579 0.470 1.00 88.69 504 VAL A C 1
ATOM 4185 O O . VAL A 1 504 ? 9.532 10.710 1.569 1.00 88.69 504 VAL A O 1
ATOM 4188 N N . GLU A 1 505 ? 9.140 11.484 -0.501 1.00 89.44 505 GLU A N 1
ATOM 4189 C CA . GLU A 1 505 ? 9.976 12.690 -0.404 1.00 89.44 505 GLU A CA 1
ATOM 4190 C C . GLU A 1 505 ? 9.575 13.573 0.786 1.00 89.44 505 GLU A C 1
ATOM 4192 O O . GLU A 1 505 ? 10.426 13.952 1.589 1.00 89.44 505 GLU A O 1
ATOM 4197 N N . MET A 1 506 ? 8.273 13.838 0.964 1.00 89.88 506 MET A N 1
ATOM 4198 C CA . MET A 1 506 ? 7.772 14.584 2.124 1.00 89.88 506 MET A CA 1
ATOM 4199 C C . MET A 1 506 ? 8.101 13.879 3.441 1.00 89.88 506 MET A C 1
ATOM 4201 O O . MET A 1 506 ? 8.542 14.535 4.382 1.00 89.88 506 MET A O 1
ATOM 4205 N N . ARG A 1 507 ? 7.910 12.552 3.520 1.00 90.81 507 ARG A N 1
ATOM 4206 C CA . ARG A 1 507 ? 8.231 11.784 4.731 1.00 90.81 507 ARG A CA 1
ATOM 4207 C C . ARG A 1 507 ? 9.707 11.873 5.078 1.00 90.81 507 ARG A C 1
ATOM 4209 O O . ARG A 1 507 ? 10.001 12.022 6.254 1.00 90.81 507 ARG A O 1
ATOM 4216 N N . ILE A 1 508 ? 10.605 11.819 4.098 1.00 89.62 508 ILE A N 1
ATOM 4217 C CA . ILE A 1 508 ? 12.051 11.944 4.322 1.00 89.62 508 ILE A CA 1
ATOM 4218 C C . ILE A 1 508 ? 12.417 13.365 4.779 1.00 89.62 508 ILE A C 1
ATOM 4220 O O . ILE A 1 508 ? 13.192 13.502 5.721 1.00 89.62 508 ILE A O 1
ATOM 4224 N N . ALA A 1 509 ? 11.821 14.407 4.188 1.00 88.12 509 ALA A N 1
ATOM 4225 C CA . ALA A 1 509 ? 12.057 15.808 4.571 1.00 88.12 509 ALA A CA 1
ATOM 4226 C C . ALA A 1 509 ? 11.662 16.102 6.037 1.00 88.12 509 ALA A C 1
ATOM 4228 O O . ALA A 1 509 ? 12.412 16.730 6.778 1.00 88.12 509 ALA A O 1
ATOM 4229 N N . THR A 1 510 ? 10.538 15.533 6.479 1.00 83.81 510 THR A N 1
ATOM 4230 C CA . THR A 1 510 ? 10.418 14.829 7.767 1.00 83.81 510 THR A CA 1
ATOM 4231 C C . THR A 1 510 ? 11.544 14.877 8.798 1.00 83.81 510 THR A C 1
ATOM 4233 O O . THR A 1 510 ? 11.474 15.446 9.884 1.00 83.81 510 THR A O 1
ATOM 4236 N N . LEU A 1 511 ? 12.574 14.102 8.468 1.00 81.88 511 LEU A N 1
ATOM 4237 C CA . LEU A 1 511 ? 13.677 13.757 9.346 1.00 81.88 511 LEU A CA 1
ATOM 4238 C C . LEU A 1 511 ? 14.672 14.902 9.468 1.00 81.88 511 LEU A C 1
ATOM 4240 O O . LEU A 1 511 ? 15.305 15.031 10.509 1.00 81.88 511 LEU A O 1
ATOM 4244 N N . THR A 1 512 ? 14.812 15.713 8.419 1.00 64.25 512 THR A N 1
ATOM 4245 C CA . THR A 1 512 ? 15.764 16.823 8.391 1.00 64.25 512 THR A CA 1
ATOM 4246 C C . THR A 1 512 ? 15.253 18.024 9.179 1.00 64.25 512 THR A C 1
ATOM 4248 O O . THR A 1 512 ? 16.038 18.636 9.887 1.00 64.25 512 THR A O 1
ATOM 4251 N N . SER A 1 513 ? 13.943 18.306 9.154 1.00 59.91 513 SER A N 1
ATOM 4252 C CA . SER A 1 513 ? 13.361 19.425 9.918 1.00 59.91 513 SER A CA 1
ATOM 4253 C C . SER A 1 513 ? 13.388 19.225 11.435 1.00 59.91 513 SER A C 1
ATOM 4255 O O . SER A 1 513 ? 13.417 20.198 12.178 1.00 59.91 513 SER A O 1
ATOM 4257 N N . ASP A 1 514 ? 13.383 17.976 11.904 1.00 53.06 514 ASP A N 1
ATOM 4258 C CA . ASP A 1 514 ? 13.406 17.674 13.341 1.00 53.06 514 ASP A CA 1
ATOM 4259 C C . ASP A 1 514 ? 14.823 17.627 13.939 1.00 53.06 514 ASP A C 1
ATOM 4261 O O . ASP A 1 514 ? 14.960 17.590 15.160 1.00 53.06 514 ASP A O 1
ATOM 4265 N N . ASN A 1 515 ? 15.873 17.660 13.108 1.00 46.31 515 ASN A N 1
ATOM 4266 C CA . ASN A 1 515 ? 17.254 17.808 13.580 1.00 46.31 515 ASN A CA 1
ATOM 4267 C C . ASN A 1 515 ? 17.629 19.275 13.873 1.00 46.31 515 ASN A C 1
ATOM 4269 O O . ASN A 1 515 ? 18.525 19.498 14.679 1.00 46.31 515 ASN A O 1
ATOM 4273 N N . ASP A 1 516 ? 16.914 20.255 13.304 1.00 36.66 516 ASP A N 1
ATOM 4274 C CA . ASP A 1 516 ? 17.185 21.691 13.506 1.00 36.66 516 ASP A CA 1
ATOM 4275 C C . ASP A 1 516 ? 16.392 22.321 14.675 1.00 36.66 516 ASP A C 1
ATOM 4277 O O . ASP A 1 516 ? 16.540 23.508 14.970 1.00 36.66 516 ASP A O 1
ATOM 4281 N N . HIS A 1 517 ? 15.564 21.547 15.390 1.00 38.72 517 HIS A N 1
ATOM 4282 C CA . HIS A 1 517 ? 14.711 22.051 16.480 1.00 38.72 517 HIS A CA 1
ATOM 4283 C C . HIS A 1 517 ? 14.758 21.203 17.757 1.00 38.72 517 HIS A C 1
ATOM 4285 O O . HIS A 1 517 ? 13.732 20.871 18.352 1.00 38.72 517 HIS A O 1
ATOM 4291 N N . LEU A 1 518 ? 15.967 20.898 18.226 1.00 39.81 518 LEU A N 1
ATOM 4292 C CA . LEU A 1 518 ? 16.188 20.439 19.597 1.00 39.81 518 LEU A CA 1
ATOM 4293 C C . LEU A 1 518 ? 17.176 21.354 20.325 1.00 39.81 518 LEU A C 1
ATOM 4295 O O . LEU A 1 518 ? 18.282 20.911 20.580 1.00 39.81 518 LEU A O 1
ATOM 4299 N N . VAL A 1 519 ? 16.763 22.583 20.670 1.00 32.94 519 VAL A N 1
ATOM 4300 C CA . VAL A 1 519 ? 17.112 23.300 21.919 1.00 32.94 519 VAL A CA 1
ATOM 4301 C C . VAL A 1 519 ? 16.061 24.411 22.149 1.00 32.94 519 VAL A C 1
ATOM 4303 O O . VAL A 1 519 ? 15.854 25.256 21.287 1.00 32.94 519 VAL A O 1
ATOM 4306 N N . GLU A 1 520 ? 15.432 24.352 23.328 1.00 32.50 520 GLU A N 1
ATOM 4307 C CA . GLU A 1 520 ? 14.715 25.401 24.087 1.00 32.50 520 GLU A CA 1
ATOM 4308 C C . GLU A 1 520 ? 13.338 25.947 23.631 1.00 32.50 520 GLU A C 1
ATOM 4310 O O . GLU A 1 520 ? 13.098 26.354 22.499 1.00 32.50 520 GLU A O 1
ATOM 4315 N N . ASP A 1 521 ? 12.434 25.974 24.621 1.00 35.12 521 ASP A N 1
ATOM 4316 C CA . ASP A 1 521 ? 11.133 26.649 24.697 1.00 35.12 521 ASP A CA 1
ATOM 4317 C C . ASP A 1 521 ? 9.985 26.181 23.785 1.00 35.12 521 ASP A C 1
ATOM 4319 O O . ASP A 1 521 ? 9.562 26.845 22.836 1.00 35.12 521 ASP A O 1
ATOM 4323 N N . LEU A 1 522 ? 9.350 25.072 24.191 1.00 31.97 522 LEU A N 1
ATOM 4324 C CA . LEU A 1 522 ? 7.992 24.708 23.754 1.00 31.97 522 LEU A CA 1
ATOM 4325 C C . LEU A 1 522 ? 6.890 24.964 24.796 1.00 31.97 522 LEU A C 1
ATOM 4327 O O . LEU A 1 522 ? 5.727 24.735 24.483 1.00 31.97 522 LEU A O 1
ATOM 4331 N N . ASP A 1 523 ? 7.209 25.555 25.951 1.00 30.73 523 ASP A N 1
ATOM 4332 C CA . ASP A 1 523 ? 6.198 26.012 26.925 1.00 30.73 523 ASP A CA 1
ATOM 4333 C C . ASP A 1 523 ? 5.795 27.496 26.749 1.00 30.73 523 ASP A C 1
ATOM 4335 O O . ASP A 1 523 ? 5.086 28.054 27.582 1.00 30.73 523 ASP A O 1
ATOM 4339 N N . LYS A 1 524 ? 6.191 28.154 25.643 1.00 32.62 524 LYS A N 1
ATOM 4340 C CA . LYS A 1 524 ? 5.800 29.552 25.330 1.00 32.62 524 LYS A CA 1
ATOM 4341 C C . LYS A 1 524 ? 5.239 29.797 23.922 1.00 32.62 524 LYS A C 1
ATOM 4343 O O . LYS A 1 524 ? 5.009 30.942 23.542 1.00 32.62 524 LYS A O 1
ATOM 4348 N N . LYS A 1 525 ? 4.974 28.756 23.127 1.00 29.77 525 LYS A N 1
ATOM 4349 C CA . LYS A 1 525 ? 4.484 28.895 21.737 1.00 29.77 525 LYS A CA 1
ATOM 4350 C C . LYS A 1 525 ? 2.969 28.699 21.583 1.00 29.77 525 LYS A C 1
ATOM 4352 O O . LYS A 1 525 ? 2.529 28.043 20.643 1.00 29.77 525 LYS A O 1
ATOM 4357 N N . GLU A 1 526 ? 2.174 29.320 22.452 1.00 29.42 526 GLU A N 1
ATOM 4358 C CA . GLU A 1 526 ? 0.759 29.602 22.142 1.00 29.42 526 GLU A CA 1
ATOM 4359 C C . GLU A 1 526 ? 0.519 31.016 21.573 1.00 29.42 526 GLU A C 1
ATOM 4361 O O . GLU A 1 526 ? -0.539 31.239 20.998 1.00 29.42 526 GLU A O 1
ATOM 4366 N N . ASP A 1 527 ? 1.520 31.914 21.550 1.00 28.09 527 ASP A N 1
ATOM 4367 C CA . ASP A 1 527 ? 1.313 33.316 21.121 1.00 28.09 527 ASP A CA 1
ATOM 4368 C C . ASP A 1 527 ? 2.131 33.805 19.903 1.00 28.09 527 ASP A C 1
ATOM 4370 O O . ASP A 1 527 ? 2.072 34.979 19.548 1.00 28.09 527 ASP A O 1
ATOM 4374 N N . PHE A 1 528 ? 2.857 32.938 19.184 1.00 25.86 528 PHE A N 1
ATOM 4375 C CA . PHE A 1 528 ? 3.697 33.357 18.040 1.00 25.86 528 PHE A CA 1
ATOM 4376 C C . PHE A 1 528 ? 3.509 32.495 16.776 1.00 25.86 528 PHE A C 1
ATOM 4378 O O . PHE A 1 528 ? 4.449 31.907 16.251 1.00 25.86 528 PHE A O 1
ATOM 4385 N N . ILE A 1 529 ? 2.280 32.432 16.248 1.00 26.12 529 ILE A N 1
ATOM 4386 C CA . ILE A 1 529 ? 2.026 32.133 14.820 1.00 26.12 529 ILE A CA 1
ATOM 4387 C C . ILE A 1 529 ? 0.968 33.110 14.289 1.00 26.12 529 ILE A C 1
ATOM 4389 O O . ILE A 1 529 ? -0.115 32.737 13.849 1.00 26.12 529 ILE A O 1
ATOM 4393 N N . ILE A 1 530 ? 1.286 34.400 14.320 1.00 33.19 530 ILE A N 1
ATOM 4394 C CA . ILE A 1 530 ? 0.741 35.368 13.369 1.00 33.19 530 ILE A CA 1
ATOM 4395 C C . ILE A 1 530 ? 1.914 36.246 12.973 1.00 33.19 530 ILE A C 1
ATOM 4397 O O . ILE A 1 530 ? 2.239 37.169 13.703 1.00 33.19 530 ILE A O 1
ATOM 4401 N N . GLN A 1 531 ? 2.550 35.920 11.849 1.00 32.84 531 GLN A N 1
ATOM 4402 C CA . GLN A 1 531 ? 3.227 36.832 10.917 1.00 32.84 531 GLN A CA 1
ATOM 4403 C C . GLN A 1 531 ? 4.326 36.069 10.181 1.00 32.84 531 GLN A C 1
ATOM 4405 O O . GLN A 1 531 ? 5.472 36.076 10.594 1.00 32.84 531 GLN A O 1
ATOM 4410 N N . GLU A 1 532 ? 3.985 35.480 9.036 1.00 26.98 532 GLU A N 1
ATOM 4411 C CA . GLU A 1 532 ? 4.914 35.484 7.908 1.00 26.98 532 GLU A CA 1
ATOM 4412 C C . GLU A 1 532 ? 4.155 35.629 6.579 1.00 26.98 532 GLU A C 1
ATOM 4414 O O . GLU A 1 532 ? 3.296 34.831 6.204 1.00 26.98 532 GLU A O 1
ATOM 4419 N N . ASN A 1 533 ? 4.521 36.699 5.871 1.00 25.69 533 ASN A N 1
ATOM 4420 C CA . ASN A 1 533 ? 4.692 36.756 4.421 1.00 25.69 533 ASN A CA 1
ATOM 4421 C C . ASN A 1 533 ? 3.458 36.539 3.527 1.00 25.69 533 ASN A C 1
ATOM 4423 O O . ASN A 1 533 ? 3.410 35.662 2.661 1.00 25.69 533 ASN A O 1
ATOM 4427 N N . LYS A 1 534 ? 2.508 37.482 3.599 1.00 28.28 534 LYS A N 1
ATOM 4428 C CA . LYS A 1 534 ? 1.628 37.788 2.457 1.00 28.28 534 LYS A CA 1
ATOM 4429 C C . LYS A 1 534 ? 2.409 38.587 1.403 1.00 28.28 534 LYS A C 1
ATOM 4431 O O . LYS A 1 534 ? 2.521 39.804 1.496 1.00 28.28 534 LYS A O 1
ATOM 4436 N N . LYS A 1 535 ? 2.860 37.916 0.336 1.00 27.97 535 LYS A N 1
ATOM 4437 C CA . LYS A 1 535 ? 3.006 38.569 -0.982 1.00 27.97 535 LYS A CA 1
ATOM 4438 C C . LYS A 1 535 ? 1.676 39.278 -1.321 1.00 27.97 535 LYS A C 1
ATOM 4440 O O . LYS A 1 535 ? 0.627 38.690 -1.032 1.00 27.97 535 LYS A O 1
ATOM 4445 N N . PRO A 1 536 ? 1.663 40.479 -1.933 1.00 29.81 536 PRO A N 1
ATOM 4446 C CA . PRO A 1 536 ? 0.427 41.193 -2.249 1.00 29.81 536 PRO A CA 1
ATOM 4447 C C . PRO A 1 536 ? -0.314 40.440 -3.361 1.00 29.81 536 PRO A C 1
ATOM 4449 O O . PRO A 1 536 ? -0.060 40.592 -4.554 1.00 29.81 536 PRO A O 1
ATOM 4452 N N . ASN A 1 537 ? -1.186 39.524 -2.951 1.00 35.53 537 ASN A N 1
ATOM 4453 C CA . ASN A 1 537 ? -1.868 38.599 -3.838 1.00 35.53 537 ASN A CA 1
ATOM 4454 C C . ASN A 1 537 ? -3.183 39.228 -4.317 1.00 35.53 537 ASN A C 1
ATOM 4456 O O . ASN A 1 537 ? -4.015 39.625 -3.503 1.00 35.53 537 ASN A O 1
ATOM 4460 N N . LYS A 1 538 ? -3.409 39.209 -5.638 1.00 40.44 538 LYS A N 1
ATOM 4461 C CA . LYS A 1 538 ? -4.646 39.553 -6.385 1.00 40.44 538 LYS A CA 1
ATOM 4462 C C . LYS A 1 538 ? -5.899 38.716 -5.996 1.00 40.44 538 LYS A C 1
ATOM 4464 O O . LYS A 1 538 ? -6.761 38.434 -6.828 1.00 40.44 538 LYS A O 1
ATOM 4469 N N . LEU A 1 539 ? -5.990 38.239 -4.753 1.00 46.84 539 LEU A N 1
ATOM 4470 C CA . LEU A 1 539 ? -6.985 37.301 -4.218 1.00 46.84 539 LEU A CA 1
ATOM 4471 C C . LEU A 1 539 ?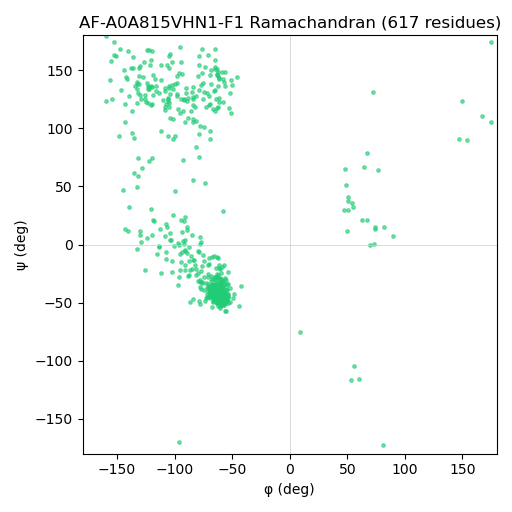 -7.923 37.921 -3.169 1.00 46.84 539 LEU A C 1
ATOM 4473 O O . LEU A 1 539 ? -8.829 37.226 -2.719 1.00 46.84 539 LEU A O 1
ATOM 4477 N N . GLN A 1 540 ? -7.751 39.197 -2.808 1.00 52.22 540 GLN A N 1
ATOM 4478 C CA . GLN A 1 540 ? -8.458 39.839 -1.687 1.00 52.22 540 GLN A CA 1
ATOM 4479 C C . GLN A 1 540 ? -9.994 39.930 -1.825 1.00 52.22 540 GLN A C 1
ATOM 4481 O O . GLN A 1 540 ? -10.656 40.154 -0.823 1.00 52.22 540 GLN A O 1
ATOM 4486 N N . HIS A 1 541 ? -10.575 39.644 -2.999 1.00 64.62 541 HIS A N 1
ATOM 4487 C CA . HIS A 1 541 ? -12.028 39.721 -3.236 1.00 64.62 541 HIS A CA 1
ATOM 4488 C C . HIS A 1 541 ? -12.677 38.394 -3.676 1.00 64.62 541 HIS A C 1
ATOM 4490 O O . HIS A 1 541 ? -13.621 38.414 -4.459 1.00 64.62 541 HIS A O 1
ATOM 4496 N N . LYS A 1 542 ? -12.186 37.212 -3.271 1.00 80.19 542 LYS A N 1
ATOM 4497 C CA . LYS A 1 542 ? -12.824 35.923 -3.637 1.00 80.19 542 LYS A CA 1
ATOM 4498 C C . LYS A 1 542 ? -13.286 35.136 -2.410 1.00 80.19 542 LYS A C 1
ATOM 4500 O O . LYS A 1 542 ? -12.460 34.692 -1.621 1.00 80.19 542 LYS A O 1
ATOM 4505 N N . LEU A 1 543 ? -14.586 34.846 -2.334 1.00 83.75 543 LEU A N 1
ATOM 4506 C CA . LEU A 1 543 ? -15.191 34.005 -1.296 1.00 83.75 543 LEU A CA 1
ATOM 4507 C C . LEU A 1 543 ? -15.623 32.660 -1.881 1.00 83.75 543 LEU A C 1
ATOM 4509 O O . LEU A 1 543 ? -16.489 32.611 -2.752 1.00 83.75 543 LEU A O 1
ATOM 4513 N N . ILE A 1 544 ? -15.053 31.552 -1.398 1.00 81.56 544 ILE A N 1
ATOM 4514 C CA . ILE A 1 544 ? -15.383 30.208 -1.893 1.00 81.56 544 ILE A CA 1
ATOM 4515 C C . ILE A 1 544 ? -16.332 29.488 -0.929 1.00 81.56 544 ILE A C 1
ATOM 4517 O O . ILE A 1 544 ? -15.937 28.995 0.134 1.00 81.56 544 ILE A O 1
ATOM 4521 N N . ILE A 1 545 ? -17.590 29.341 -1.343 1.00 79.75 545 ILE A N 1
ATOM 4522 C CA . ILE A 1 545 ? -18.599 28.570 -0.609 1.00 79.75 545 ILE A CA 1
ATOM 4523 C C . ILE A 1 545 ? -18.785 27.219 -1.278 1.00 79.75 545 ILE A C 1
ATOM 4525 O O . ILE A 1 545 ? -18.863 27.097 -2.496 1.00 79.75 545 ILE A O 1
ATOM 4529 N N . HIS A 1 546 ? -18.883 26.180 -0.458 1.00 70.56 546 HIS A N 1
ATOM 4530 C CA . HIS A 1 546 ? -19.067 24.821 -0.927 1.00 70.56 546 HIS A CA 1
ATOM 4531 C C . HIS A 1 546 ? -20.328 24.216 -0.314 1.00 70.56 546 HIS A C 1
ATOM 4533 O O . HIS A 1 546 ? -20.394 24.110 0.909 1.00 70.56 546 HIS A O 1
ATOM 4539 N N . TYR A 1 547 ? -21.287 23.777 -1.136 1.00 68.94 547 TYR A N 1
ATOM 4540 C CA . TYR A 1 547 ? -22.549 23.183 -0.664 1.00 68.94 547 TYR A CA 1
ATOM 4541 C C . TYR A 1 547 ? -22.787 21.759 -1.204 1.00 68.94 547 TYR A C 1
ATOM 4543 O O . TYR A 1 547 ? -22.073 21.276 -2.094 1.00 68.94 547 TYR A O 1
ATOM 4551 N N . THR A 1 548 ? -23.767 21.053 -0.623 1.00 58.28 548 THR A N 1
ATOM 4552 C CA . THR A 1 548 ? -24.181 19.707 -1.055 1.00 58.28 548 THR A CA 1
ATOM 4553 C C . THR A 1 548 ? -25.254 19.759 -2.152 1.00 58.28 548 THR A C 1
ATOM 4555 O O . THR A 1 548 ? -26.286 20.402 -1.995 1.00 58.28 548 THR A O 1
ATOM 4558 N N . HIS A 1 549 ? -25.008 19.078 -3.275 1.00 57.41 549 HIS A N 1
ATOM 4559 C CA . HIS A 1 549 ? -25.839 19.129 -4.482 1.00 57.41 549 HIS A CA 1
ATOM 4560 C C . HIS A 1 549 ? -26.752 17.896 -4.585 1.00 57.41 549 HIS A C 1
ATOM 4562 O O . HIS A 1 549 ? -26.381 16.879 -5.175 1.00 57.41 549 HIS A O 1
ATOM 4568 N N . GLU A 1 550 ? -27.959 17.983 -4.032 1.00 55.78 550 GLU A N 1
ATOM 4569 C CA . GLU A 1 550 ? -29.060 17.099 -4.448 1.00 55.78 550 GLU A CA 1
ATOM 4570 C C . GLU A 1 550 ? -29.587 17.599 -5.802 1.00 55.78 550 GLU A C 1
ATOM 4572 O O . GLU A 1 550 ? -29.523 18.798 -6.075 1.00 55.78 550 GLU A O 1
ATOM 4577 N N . LYS A 1 551 ? -30.075 16.718 -6.684 1.00 53.34 551 LYS A N 1
ATOM 4578 C CA . LYS A 1 551 ? -30.458 17.084 -8.068 1.00 53.34 551 LYS A CA 1
ATOM 4579 C C . LYS A 1 551 ? -31.558 18.153 -8.089 1.00 53.34 551 LYS A C 1
ATOM 4581 O O . LYS A 1 551 ? -31.605 18.992 -8.983 1.00 53.34 551 LYS A O 1
ATOM 4586 N N . ARG A 1 552 ? -32.406 18.160 -7.062 1.00 56.16 552 ARG A N 1
ATOM 4587 C CA . ARG A 1 552 ? -33.429 19.189 -6.828 1.00 56.16 552 ARG A CA 1
ATOM 4588 C C . ARG A 1 552 ? -32.881 20.558 -6.395 1.00 56.16 552 ARG A C 1
ATOM 4590 O O . ARG A 1 552 ? -33.586 21.548 -6.527 1.00 56.16 552 ARG A O 1
ATOM 4597 N N . PHE A 1 553 ? -31.632 20.646 -5.930 1.00 67.31 553 PHE A N 1
ATOM 4598 C CA . PHE A 1 553 ? -30.973 21.893 -5.512 1.00 67.31 553 PHE A CA 1
ATOM 4599 C C . PHE A 1 553 ? -30.132 22.526 -6.628 1.00 67.31 553 PHE A C 1
ATOM 4601 O O . PHE A 1 553 ? -29.261 23.342 -6.347 1.00 67.31 553 PHE A O 1
ATOM 4608 N N . ASN A 1 554 ? -30.391 22.202 -7.900 1.00 63.28 554 ASN A N 1
ATOM 4609 C CA . ASN A 1 554 ? -29.696 22.823 -9.038 1.00 63.28 554 ASN A CA 1
ATOM 4610 C C . ASN A 1 554 ? -29.811 24.360 -9.041 1.00 63.28 554 ASN A C 1
ATOM 4612 O O . ASN A 1 554 ? -28.918 25.042 -9.546 1.00 63.28 554 ASN A O 1
ATOM 4616 N N . LYS A 1 555 ? -30.899 24.902 -8.473 1.00 70.12 555 LYS A N 1
ATOM 4617 C CA . LYS A 1 555 ? -31.106 26.347 -8.317 1.00 70.12 555 LYS A CA 1
ATOM 4618 C C . LYS A 1 555 ? -30.299 26.951 -7.164 1.00 70.12 555 LYS A C 1
ATOM 4620 O O . LYS A 1 555 ? -29.882 28.090 -7.299 1.00 70.12 555 LYS A O 1
ATOM 4625 N N . ARG A 1 556 ? -29.884 26.162 -6.162 1.00 75.19 556 ARG A N 1
ATOM 4626 C CA . ARG A 1 556 ? -29.204 26.634 -4.938 1.00 75.19 556 ARG A CA 1
ATOM 4627 C C . ARG A 1 556 ? -27.930 27.421 -5.196 1.00 75.19 556 ARG A C 1
ATOM 4629 O O . ARG A 1 556 ? -27.582 28.302 -4.422 1.00 75.19 556 ARG A O 1
ATOM 4636 N N . LYS A 1 557 ? -27.211 27.131 -6.287 1.00 77.50 557 LYS A N 1
ATOM 4637 C CA . LYS A 1 557 ? -26.099 27.996 -6.698 1.00 77.50 557 LYS A CA 1
ATOM 4638 C C . LYS A 1 557 ? -26.605 29.418 -6.936 1.00 77.50 557 LYS A C 1
ATOM 4640 O O . LYS A 1 557 ? -26.019 30.337 -6.390 1.00 77.50 557 LYS A O 1
ATOM 4645 N N . ARG A 1 558 ? -27.647 29.584 -7.751 1.00 81.44 558 ARG A N 1
ATOM 4646 C CA . ARG A 1 558 ? -28.267 30.884 -8.033 1.00 81.44 558 ARG A CA 1
ATOM 4647 C C . ARG A 1 558 ? -28.852 31.480 -6.757 1.00 81.44 558 ARG A C 1
ATOM 4649 O O . ARG A 1 558 ? -28.531 32.621 -6.473 1.00 81.44 558 ARG A O 1
ATOM 4656 N N . ASP A 1 559 ? -29.561 30.685 -5.961 1.00 83.81 559 ASP A N 1
ATOM 4657 C CA . ASP A 1 559 ? -30.211 31.148 -4.727 1.00 83.81 559 ASP A CA 1
ATOM 4658 C C . ASP A 1 559 ? -29.180 31.691 -3.716 1.00 83.81 559 ASP A C 1
ATOM 4660 O O . ASP A 1 559 ? -29.339 32.781 -3.186 1.00 83.81 559 ASP A O 1
ATOM 4664 N N . LEU A 1 560 ? -28.030 31.023 -3.541 1.00 84.75 560 LEU A N 1
ATOM 4665 C CA . LEU A 1 560 ? -26.938 31.532 -2.698 1.00 84.75 560 LEU A CA 1
ATOM 4666 C C . LEU A 1 560 ? -26.283 32.807 -3.246 1.00 84.75 560 LEU A C 1
ATOM 4668 O O . LEU A 1 560 ? -25.843 33.637 -2.456 1.00 84.75 560 LEU A O 1
ATOM 4672 N N . HIS A 1 561 ? -26.184 32.963 -4.573 1.00 86.06 561 HIS A N 1
ATOM 4673 C CA . HIS A 1 561 ? -25.715 34.232 -5.145 1.00 86.06 561 HIS A CA 1
ATOM 4674 C C . HIS A 1 561 ? -26.750 35.332 -4.924 1.00 86.06 561 HIS A C 1
ATOM 4676 O O . HIS A 1 561 ? -26.358 36.435 -4.575 1.00 86.06 561 HIS A O 1
ATOM 4682 N N . HIS A 1 562 ? -28.036 35.019 -5.069 1.00 87.31 562 HIS A N 1
ATOM 4683 C CA . HIS A 1 562 ? -29.135 35.950 -4.852 1.00 87.31 562 HIS A CA 1
ATOM 4684 C C . HIS A 1 562 ? -29.178 36.437 -3.404 1.00 87.31 562 HIS A C 1
ATOM 4686 O O . HIS A 1 562 ? -29.068 37.631 -3.177 1.00 87.31 562 HIS A O 1
ATOM 4692 N N . ILE A 1 563 ? -29.195 35.525 -2.424 1.00 88.25 563 ILE A N 1
ATOM 4693 C CA . ILE A 1 563 ? -29.185 35.865 -0.990 1.00 88.25 563 ILE A CA 1
ATOM 4694 C C . ILE A 1 563 ? -27.969 36.733 -0.643 1.00 88.25 563 ILE A C 1
ATOM 4696 O O . ILE A 1 563 ? -28.089 37.707 0.097 1.00 88.25 563 ILE A O 1
ATOM 4700 N N . PHE A 1 564 ? -26.788 36.403 -1.183 1.00 88.00 564 PHE A N 1
ATOM 4701 C CA . PHE A 1 564 ? -25.580 37.202 -0.967 1.00 88.00 564 PHE A CA 1
ATOM 4702 C C . PHE A 1 564 ? -25.700 38.595 -1.602 1.00 88.00 564 PHE A C 1
ATOM 4704 O O . PHE A 1 564 ? -25.412 39.591 -0.947 1.00 88.00 564 PHE A O 1
ATOM 4711 N N . GLN A 1 565 ? -26.151 38.677 -2.854 1.00 87.38 565 GLN A N 1
ATOM 4712 C CA . GLN A 1 565 ? -26.324 39.945 -3.562 1.00 87.38 565 GLN A CA 1
ATOM 4713 C C . GLN A 1 565 ? -27.367 40.834 -2.889 1.00 87.38 565 GLN A C 1
ATOM 4715 O O . GLN A 1 565 ? -27.091 42.004 -2.672 1.00 87.38 565 GLN A O 1
ATOM 4720 N N . GLU A 1 566 ? -28.517 40.288 -2.501 1.00 89.31 566 GLU A N 1
ATOM 4721 C CA . GLU A 1 566 ? -29.573 41.030 -1.812 1.00 89.31 566 GLU A CA 1
ATOM 4722 C C . GLU A 1 566 ? -29.137 41.507 -0.430 1.00 89.31 566 GLU A C 1
ATOM 4724 O O . GLU A 1 566 ? -29.367 42.661 -0.079 1.00 89.31 566 GLU A O 1
ATOM 4729 N N . THR A 1 567 ? -28.488 40.644 0.359 1.00 88.19 567 THR A N 1
ATOM 4730 C CA . THR A 1 567 ? -28.097 41.017 1.726 1.00 88.19 567 THR A CA 1
ATOM 4731 C C . THR A 1 567 ? -27.013 42.094 1.733 1.00 88.19 567 THR A C 1
ATOM 4733 O O . THR A 1 567 ? -27.008 42.950 2.613 1.00 88.19 567 THR A O 1
ATOM 4736 N N . PHE A 1 568 ? -26.092 42.060 0.764 1.00 87.69 568 PHE A N 1
ATOM 4737 C CA . PHE A 1 568 ? -24.914 42.930 0.738 1.00 87.69 568 PHE A CA 1
ATOM 4738 C C . PHE A 1 568 ? -24.967 44.030 -0.334 1.00 87.69 568 PHE A C 1
ATOM 4740 O O . PHE A 1 568 ? -23.979 44.746 -0.480 1.00 87.69 568 PHE A O 1
ATOM 4747 N N . ALA A 1 569 ? -26.092 44.206 -1.041 1.00 85.00 569 ALA A N 1
ATOM 4748 C CA . ALA A 1 569 ? -26.244 45.109 -2.193 1.00 85.00 569 ALA A CA 1
ATOM 4749 C C . ALA A 1 569 ? -25.702 46.529 -1.956 1.00 85.00 569 ALA A C 1
ATOM 4751 O O . ALA A 1 569 ? -25.018 47.081 -2.811 1.00 85.00 569 ALA A O 1
ATOM 4752 N N . ASN A 1 570 ? -25.972 47.089 -0.775 1.00 83.19 570 ASN A N 1
ATOM 4753 C CA . ASN A 1 570 ? -25.636 48.470 -0.419 1.00 83.19 570 ASN A CA 1
ATOM 4754 C C . ASN A 1 570 ? -24.376 48.567 0.457 1.00 83.19 570 ASN A C 1
ATOM 4756 O O . ASN A 1 570 ? -24.242 49.487 1.261 1.00 83.19 570 ASN A O 1
ATOM 4760 N N . THR A 1 571 ? -23.477 47.586 0.366 1.00 82.19 571 THR A N 1
ATOM 4761 C CA . THR A 1 571 ? -22.262 47.530 1.187 1.00 82.19 571 THR A CA 1
ATOM 4762 C C . THR A 1 571 ? -21.024 47.292 0.323 1.00 82.19 571 THR A C 1
ATOM 4764 O O . THR A 1 571 ? -21.135 46.620 -0.702 1.00 82.19 571 THR A O 1
ATOM 4767 N N . PRO A 1 572 ? -19.822 47.721 0.758 1.00 78.00 572 PRO A N 1
ATOM 4768 C CA . PRO A 1 572 ? -18.563 47.432 0.053 1.00 78.00 572 PRO A CA 1
ATOM 4769 C C . PRO A 1 572 ? -18.291 45.929 -0.144 1.00 78.00 572 PRO A C 1
ATOM 4771 O O . PRO A 1 572 ? -17.501 45.523 -0.989 1.00 78.00 572 PRO A O 1
ATOM 4774 N N . ILE A 1 573 ? -18.981 45.077 0.622 1.00 82.81 573 ILE A N 1
ATOM 4775 C CA . ILE A 1 573 ? -18.895 43.616 0.554 1.00 82.81 573 ILE A CA 1
ATOM 4776 C C . ILE A 1 573 ? -19.363 43.080 -0.809 1.00 82.81 573 ILE A C 1
ATOM 4778 O O . ILE A 1 573 ? -18.906 42.007 -1.218 1.00 82.81 573 ILE A O 1
ATOM 4782 N N . ILE A 1 574 ? -20.230 43.807 -1.531 1.00 81.50 574 ILE A N 1
ATOM 4783 C CA . ILE A 1 574 ? -20.773 43.390 -2.836 1.00 81.50 574 ILE A CA 1
ATOM 4784 C C . ILE A 1 574 ? -19.687 43.170 -3.899 1.00 81.50 574 ILE A C 1
ATOM 4786 O O . ILE A 1 574 ? -19.864 42.360 -4.808 1.00 81.50 574 ILE A O 1
ATOM 4790 N N . GLU A 1 575 ? -18.529 43.819 -3.747 1.00 79.06 575 GLU A N 1
ATOM 4791 C CA . GLU A 1 575 ? -17.366 43.657 -4.626 1.00 79.06 575 GLU A CA 1
ATOM 4792 C C . GLU A 1 575 ? -16.690 42.280 -4.471 1.00 79.06 575 GLU A C 1
ATOM 4794 O O . GLU A 1 575 ? -15.877 41.862 -5.302 1.00 79.06 575 GLU A O 1
ATOM 4799 N N . THR A 1 576 ? -17.060 41.515 -3.437 1.00 82.75 576 THR A N 1
ATOM 4800 C CA . THR A 1 576 ? -16.602 40.137 -3.245 1.00 82.75 576 THR A CA 1
ATOM 4801 C C . THR A 1 576 ? -17.145 39.227 -4.343 1.00 82.75 576 THR A C 1
ATOM 4803 O O . THR A 1 576 ? -18.335 38.918 -4.419 1.00 82.75 576 THR A O 1
ATOM 4806 N N . LYS A 1 577 ? -16.246 38.654 -5.144 1.00 83.19 577 LYS A N 1
ATOM 4807 C CA . LYS A 1 577 ? -16.566 37.581 -6.084 1.00 83.19 577 LYS A CA 1
ATOM 4808 C C . LYS A 1 577 ? -16.892 36.294 -5.328 1.00 83.19 577 LYS A C 1
ATOM 4810 O O . LYS A 1 577 ? -16.003 35.510 -4.976 1.00 83.19 577 LYS A O 1
ATOM 4815 N N . LEU A 1 578 ? -18.184 36.041 -5.141 1.00 84.06 578 LEU A N 1
ATOM 4816 C CA . LEU A 1 578 ? -18.682 34.785 -4.597 1.00 84.06 578 LEU A CA 1
ATOM 4817 C C . LEU A 1 578 ? -18.493 33.640 -5.609 1.00 84.06 578 LEU A C 1
ATOM 4819 O O . LEU A 1 578 ? -19.027 33.645 -6.716 1.00 84.06 578 LEU A O 1
ATOM 4823 N N . ILE A 1 579 ? -17.736 32.620 -5.216 1.00 80.75 579 ILE A N 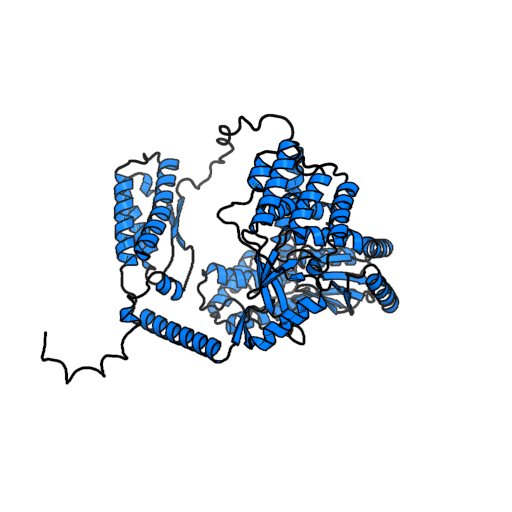1
ATOM 4824 C CA . ILE A 1 579 ? -17.525 31.389 -5.975 1.00 80.75 579 ILE A CA 1
ATOM 4825 C C . ILE A 1 579 ? -18.206 30.255 -5.218 1.00 80.75 579 ILE A C 1
ATOM 4827 O O . ILE A 1 579 ? -17.652 29.664 -4.292 1.00 80.75 579 ILE A O 1
ATOM 4831 N N . VAL A 1 580 ? -19.421 29.914 -5.638 1.00 75.69 580 VAL A N 1
ATOM 4832 C CA . VAL A 1 580 ? -20.133 28.761 -5.083 1.00 75.69 580 VAL A CA 1
ATOM 4833 C C . VAL A 1 580 ? -19.775 27.498 -5.874 1.00 75.69 580 VAL A C 1
ATOM 4835 O O . VAL A 1 580 ? -20.171 27.337 -7.035 1.00 75.69 580 VAL A O 1
ATOM 4838 N N . GLY A 1 581 ? -19.012 26.606 -5.241 1.00 62.38 581 GLY A N 1
ATOM 4839 C CA . GLY A 1 581 ? -18.611 25.299 -5.760 1.00 62.38 581 GLY A CA 1
ATOM 4840 C C . GLY A 1 581 ? -19.370 24.136 -5.110 1.00 62.38 581 GLY A C 1
ATOM 4841 O O . GLY A 1 581 ? -19.919 24.246 -4.018 1.00 62.38 581 GLY A O 1
ATOM 4842 N N . ASN A 1 582 ? -19.355 22.968 -5.746 1.00 61.97 582 ASN A N 1
ATOM 4843 C CA . ASN A 1 582 ? -20.125 21.806 -5.288 1.00 61.97 582 ASN A CA 1
ATOM 4844 C C . ASN A 1 582 ? -19.200 20.773 -4.633 1.00 61.97 582 ASN A C 1
ATOM 4846 O O . ASN A 1 582 ? -18.144 20.472 -5.188 1.00 61.97 582 ASN A O 1
ATOM 4850 N N . ARG A 1 583 ? -19.597 20.195 -3.487 1.00 53.44 583 ARG A N 1
ATOM 4851 C CA . ARG A 1 583 ? -18.789 19.154 -2.815 1.00 53.44 583 ARG A CA 1
ATOM 4852 C C . ARG A 1 583 ? -18.958 17.750 -3.412 1.00 53.44 583 ARG A C 1
ATOM 4854 O O . ARG A 1 583 ? -18.033 16.972 -3.273 1.00 53.44 583 ARG A O 1
ATOM 4861 N N . ASN A 1 584 ? -20.094 17.417 -4.043 1.00 52.16 584 ASN A N 1
ATOM 4862 C CA . ASN A 1 584 ? -20.466 16.054 -4.494 1.00 52.16 584 ASN A CA 1
ATOM 4863 C C . ASN A 1 584 ? -21.476 16.089 -5.683 1.00 52.16 584 ASN A C 1
ATOM 4865 O O . ASN A 1 584 ? -22.161 17.100 -5.815 1.00 52.16 584 ASN A O 1
ATOM 4869 N N . GLN A 1 585 ? -21.620 15.039 -6.520 1.00 49.28 585 GLN A N 1
ATOM 4870 C CA . GLN A 1 585 ? -22.723 14.888 -7.515 1.00 49.28 585 GLN A CA 1
ATOM 4871 C C . GLN A 1 585 ? -23.345 13.483 -7.508 1.00 49.28 585 GLN A C 1
ATOM 4873 O O . GLN A 1 585 ? -22.575 12.566 -7.710 1.00 49.28 585 GLN A O 1
ATOM 4878 N N . LYS A 1 586 ? -24.698 13.409 -7.558 1.00 50.16 586 LYS A N 1
ATOM 4879 C CA . LYS A 1 586 ? -25.618 12.353 -8.096 1.00 50.16 586 LYS A CA 1
ATOM 4880 C C . LYS A 1 586 ? -25.921 11.008 -7.364 1.00 50.16 586 LYS A C 1
ATOM 4882 O O . LYS A 1 586 ? -25.780 9.951 -7.971 1.00 50.16 586 LYS A O 1
ATOM 4887 N N . SER A 1 587 ? -26.541 10.978 -6.173 1.00 43.38 587 SER A N 1
ATOM 4888 C CA . SER A 1 587 ? -27.379 9.821 -5.780 1.00 43.38 587 SER A CA 1
ATOM 4889 C C . SER A 1 587 ? -28.740 10.243 -5.278 1.00 43.38 587 SER A C 1
ATOM 4891 O O . SER A 1 587 ? -28.902 10.969 -4.297 1.00 43.38 587 SER A O 1
ATOM 4893 N N . THR A 1 588 ? -29.722 9.601 -5.895 1.00 42.81 588 THR A N 1
ATOM 4894 C CA . THR A 1 588 ? -31.069 9.368 -5.381 1.00 42.81 588 THR A CA 1
ATOM 4895 C C . THR A 1 588 ? -31.035 8.704 -3.992 1.00 42.81 588 THR A C 1
ATOM 4897 O O . THR A 1 588 ? -31.963 8.836 -3.205 1.00 42.81 588 THR A O 1
ATOM 4900 N N . MET A 1 589 ? -29.944 8.010 -3.641 1.00 40.31 589 MET A N 1
ATOM 4901 C CA . MET A 1 589 ? -29.779 7.311 -2.364 1.00 40.31 589 MET A CA 1
ATOM 4902 C C . MET A 1 589 ? -29.514 8.260 -1.185 1.00 40.31 589 MET A C 1
ATOM 4904 O O . MET A 1 589 ? -30.099 8.066 -0.122 1.00 40.31 589 MET A O 1
ATOM 4908 N N . LYS A 1 590 ? -28.726 9.334 -1.350 1.00 44.75 590 LYS A N 1
ATOM 4909 C CA . LYS A 1 590 ? -28.641 10.405 -0.334 1.00 44.75 590 LYS A CA 1
ATOM 4910 C C . LYS A 1 590 ? -29.945 11.193 -0.222 1.00 44.75 590 LYS A C 1
ATOM 4912 O O . LYS A 1 590 ? -30.333 11.533 0.897 1.00 44.75 590 LYS A O 1
ATOM 4917 N N . GLU A 1 591 ? -30.641 11.409 -1.342 1.00 44.25 591 GLU A N 1
ATOM 4918 C CA . GLU A 1 591 ? -31.993 11.992 -1.353 1.00 44.25 591 GLU A CA 1
ATOM 4919 C C . GLU A 1 591 ? -32.980 11.132 -0.534 1.00 44.25 591 GLU A C 1
ATOM 4921 O O . GLU A 1 591 ? -33.796 11.676 0.210 1.00 44.25 591 GLU A O 1
ATOM 4926 N N . LEU A 1 592 ? -32.841 9.800 -0.569 1.00 40.12 592 LEU A N 1
ATOM 4927 C CA . LEU A 1 592 ? -33.634 8.849 0.223 1.00 40.12 592 LEU A CA 1
ATOM 4928 C C . LEU A 1 592 ? -33.220 8.744 1.697 1.00 40.12 592 LEU A C 1
ATOM 4930 O O . LEU A 1 592 ? -34.082 8.624 2.565 1.00 40.12 592 LEU A O 1
ATOM 4934 N N . ILE A 1 593 ? -31.921 8.791 2.010 1.00 42.97 593 ILE A N 1
ATOM 4935 C CA . ILE A 1 593 ? -31.423 8.689 3.394 1.00 42.97 593 ILE A CA 1
ATOM 4936 C C . ILE A 1 593 ? -31.802 9.937 4.203 1.00 42.97 593 ILE A C 1
ATOM 4938 O O . ILE A 1 593 ? -32.186 9.815 5.363 1.00 42.97 593 ILE A O 1
ATOM 4942 N N . ARG A 1 594 ? -31.760 11.131 3.594 1.00 43.69 594 ARG A N 1
ATOM 4943 C CA . ARG A 1 594 ? -32.195 12.388 4.237 1.00 43.69 594 ARG A CA 1
ATOM 4944 C C . ARG A 1 594 ? -33.716 12.534 4.309 1.00 43.69 594 ARG A C 1
ATOM 4946 O O . ARG A 1 594 ? -34.223 13.324 5.104 1.00 43.69 594 ARG A O 1
ATOM 4953 N N . LYS A 1 595 ? -34.457 11.780 3.498 1.00 47.28 595 LYS A N 1
ATOM 4954 C CA . LYS A 1 595 ? -35.920 11.767 3.472 1.00 47.28 595 LYS A CA 1
ATOM 4955 C C . LYS A 1 595 ? -36.445 10.335 3.579 1.00 47.28 595 LYS A C 1
ATOM 4957 O O . LYS A 1 595 ? -37.089 9.863 2.646 1.00 47.28 595 LYS A O 1
ATOM 4962 N N . ARG A 1 596 ? -36.240 9.649 4.716 1.00 39.72 596 ARG A N 1
ATOM 4963 C CA . ARG A 1 596 ? -37.081 8.477 5.024 1.00 39.72 596 ARG A CA 1
ATOM 4964 C C . ARG A 1 596 ? -38.545 8.931 4.907 1.00 39.72 596 ARG A C 1
ATOM 4966 O O . ARG A 1 596 ? -38.937 9.825 5.661 1.00 39.72 596 ARG A O 1
ATOM 4973 N N . PRO A 1 597 ? -39.352 8.378 3.984 1.00 37.16 597 PRO A N 1
ATOM 4974 C CA . PRO A 1 597 ? -40.789 8.586 4.030 1.00 37.16 597 PRO A CA 1
ATOM 4975 C C . PRO A 1 597 ? -41.287 8.126 5.403 1.00 37.16 597 PRO A C 1
ATOM 4977 O O . PRO A 1 597 ? -40.716 7.192 5.981 1.00 37.16 597 PRO A O 1
ATOM 4980 N N . ARG A 1 598 ? -42.345 8.753 5.935 1.00 37.00 598 ARG A N 1
ATOM 4981 C CA . ARG A 1 598 ? -43.015 8.226 7.133 1.00 37.00 598 ARG A CA 1
ATOM 4982 C C . ARG A 1 598 ? -43.304 6.737 6.888 1.00 37.00 598 ARG A C 1
ATOM 4984 O O . ARG A 1 598 ? -43.727 6.380 5.789 1.00 37.00 598 ARG A O 1
ATOM 4991 N N . LEU A 1 599 ? -43.074 5.879 7.889 1.00 35.81 599 LEU A N 1
ATOM 4992 C CA . LEU A 1 599 ? -43.277 4.422 7.796 1.00 35.81 599 LEU A CA 1
ATOM 4993 C C . LEU A 1 599 ? -44.571 3.994 7.058 1.00 35.81 599 LEU A C 1
ATOM 4995 O O . LEU A 1 599 ? -44.493 3.020 6.315 1.00 35.81 599 LEU A O 1
ATOM 4999 N N . PRO A 1 600 ? -45.713 4.708 7.170 1.00 41.44 600 PRO A N 1
ATOM 5000 C CA . PRO A 1 600 ? -46.941 4.395 6.431 1.00 41.44 600 PRO A CA 1
ATOM 5001 C C . PRO A 1 600 ? -46.834 4.495 4.898 1.00 41.44 600 PRO A C 1
ATOM 5003 O O . PRO A 1 600 ? -47.511 3.762 4.193 1.00 41.44 600 PRO A O 1
ATOM 5006 N N . VAL A 1 601 ? -45.949 5.336 4.349 1.00 39.31 601 VAL A N 1
ATOM 5007 C CA . VAL A 1 601 ? -45.736 5.446 2.888 1.00 39.31 601 VAL A CA 1
ATOM 5008 C C . VAL A 1 601 ? -44.943 4.245 2.350 1.00 39.31 601 VAL A C 1
ATOM 5010 O O . VAL A 1 601 ? -45.100 3.845 1.199 1.00 39.31 601 VAL A O 1
ATOM 5013 N N . LEU A 1 602 ? -44.100 3.637 3.193 1.00 36.84 602 LEU A N 1
ATOM 5014 C CA . LEU A 1 602 ? -43.347 2.415 2.877 1.00 36.84 602 LEU A CA 1
ATOM 5015 C C . LEU A 1 602 ? -44.101 1.133 3.270 1.00 36.84 602 LEU A C 1
ATOM 5017 O O . LEU A 1 602 ? -43.835 0.067 2.717 1.00 36.84 602 LEU A O 1
ATOM 5021 N N . LYS A 1 603 ? -45.048 1.241 4.206 1.00 40.44 603 LYS A N 1
ATOM 5022 C CA . LYS A 1 603 ? -45.963 0.192 4.653 1.00 40.44 603 LYS A CA 1
ATOM 5023 C C . LYS A 1 603 ? -47.407 0.638 4.401 1.00 40.44 603 LYS A C 1
ATOM 5025 O O . LYS A 1 603 ? -48.073 1.013 5.355 1.00 40.44 603 LYS A O 1
ATOM 5030 N N . ASN A 1 604 ? -47.871 0.627 3.148 1.00 35.44 604 ASN A N 1
ATOM 5031 C CA . ASN A 1 604 ? -49.203 0.114 2.775 1.00 35.44 604 ASN A CA 1
ATOM 5032 C C . ASN A 1 604 ? -49.632 0.488 1.347 1.00 35.44 604 ASN A C 1
ATOM 5034 O O . ASN A 1 604 ? -50.021 1.613 1.058 1.00 35.44 604 ASN A O 1
ATOM 5038 N N . LYS A 1 605 ? -49.681 -0.541 0.494 1.00 38.09 605 LYS A N 1
ATOM 5039 C CA . LYS A 1 605 ? -50.780 -0.804 -0.456 1.00 38.09 605 LYS A CA 1
ATOM 5040 C C . LYS A 1 605 ? -50.976 -2.326 -0.592 1.00 38.09 605 LYS A C 1
ATOM 5042 O O . LYS A 1 605 ? -50.999 -2.873 -1.683 1.00 38.09 605 LYS A O 1
ATOM 5047 N N . ALA A 1 606 ? -51.018 -3.019 0.549 1.00 38.34 606 ALA A N 1
ATOM 5048 C CA . ALA A 1 606 ? -51.315 -4.457 0.611 1.00 38.34 606 ALA A CA 1
ATOM 5049 C C . ALA A 1 606 ? -52.219 -4.848 1.800 1.00 38.34 606 ALA A C 1
ATOM 5051 O O . ALA A 1 606 ? -52.354 -6.025 2.097 1.00 38.34 606 ALA A O 1
ATOM 5052 N N . LYS A 1 607 ? -52.834 -3.880 2.495 1.00 34.84 607 LYS A N 1
ATOM 5053 C CA . LYS A 1 607 ? -53.741 -4.136 3.632 1.00 34.84 607 LYS A CA 1
ATOM 5054 C C . LYS A 1 607 ? -54.971 -3.214 3.648 1.00 34.84 607 LYS A C 1
ATOM 5056 O O . LYS A 1 607 ? -55.462 -2.852 4.703 1.00 34.84 607 LYS A O 1
ATOM 5061 N N . ALA A 1 608 ? -55.448 -2.816 2.470 1.00 32.03 608 ALA A N 1
ATOM 5062 C CA . ALA A 1 608 ? -56.698 -2.060 2.322 1.00 32.03 608 ALA A CA 1
ATOM 5063 C C . ALA A 1 608 ? -57.743 -2.814 1.476 1.00 32.03 608 ALA A C 1
ATOM 5065 O O . ALA A 1 608 ? -58.638 -2.198 0.917 1.00 32.03 608 ALA A O 1
ATOM 5066 N N . SER A 1 609 ? -57.617 -4.141 1.360 1.00 33.28 609 SER A N 1
ATOM 5067 C CA . SER A 1 609 ? -58.610 -5.000 0.694 1.00 33.28 609 SER A CA 1
ATOM 5068 C C . SER A 1 609 ? -59.029 -6.212 1.531 1.00 33.28 609 SER A C 1
ATOM 5070 O O . SER A 1 609 ? -59.664 -7.116 1.008 1.00 33.28 609 SER A O 1
ATOM 5072 N N . MET A 1 610 ? -58.666 -6.261 2.814 1.00 35.25 610 MET A N 1
ATOM 5073 C CA . MET A 1 610 ? -59.129 -7.292 3.745 1.00 35.25 610 MET A CA 1
ATOM 5074 C C . MET A 1 610 ? -59.218 -6.683 5.138 1.00 35.25 610 MET A C 1
ATOM 5076 O O . MET A 1 610 ? -58.197 -6.587 5.812 1.00 35.25 610 MET A O 1
ATOM 5080 N N . MET A 1 611 ? -60.416 -6.201 5.474 1.00 30.64 611 MET A N 1
ATOM 5081 C CA . MET A 1 611 ? -60.994 -5.945 6.806 1.00 30.64 611 MET A CA 1
ATOM 5082 C C . MET A 1 611 ? -61.919 -4.728 6.709 1.00 30.64 611 MET A C 1
ATOM 5084 O O . MET A 1 611 ? -61.463 -3.589 6.787 1.00 30.64 611 MET A O 1
ATOM 5088 N N . ASN A 1 612 ? -63.201 -4.987 6.432 1.00 29.75 612 ASN A N 1
ATOM 5089 C CA . ASN A 1 612 ? -64.321 -4.578 7.287 1.00 29.75 612 ASN A CA 1
ATOM 5090 C C . ASN A 1 612 ? -65.653 -4.925 6.613 1.00 29.75 612 ASN A C 1
ATOM 5092 O O . ASN A 1 612 ? -66.083 -4.206 5.717 1.00 29.75 612 ASN A O 1
ATOM 5096 N N . GLU A 1 613 ? -66.323 -5.973 7.102 1.00 32.66 613 GLU A N 1
ATOM 5097 C CA . GLU A 1 613 ? -67.789 -6.041 7.023 1.00 32.66 613 GLU A CA 1
ATOM 5098 C C . GLU A 1 613 ? -68.472 -6.676 8.251 1.00 32.66 613 GLU A C 1
ATOM 5100 O O . GLU A 1 613 ? -69.667 -6.928 8.202 1.00 32.66 613 GLU A O 1
ATOM 5105 N N . THR A 1 614 ? -67.790 -6.875 9.390 1.00 33.88 614 THR A N 1
ATOM 5106 C CA . THR A 1 614 ? -68.451 -7.507 10.557 1.00 33.88 614 THR A CA 1
ATOM 5107 C C . THR A 1 614 ? -68.292 -6.856 11.926 1.00 33.88 614 THR A C 1
ATOM 5109 O O . THR A 1 614 ? -68.988 -7.279 12.836 1.00 33.88 614 THR A O 1
ATOM 5112 N N . GLU A 1 615 ? -67.523 -5.785 12.121 1.00 34.16 615 GLU A N 1
ATOM 5113 C CA . GLU A 1 615 ? -67.446 -5.150 13.453 1.00 34.16 615 GLU A CA 1
ATOM 5114 C C . GLU A 1 615 ? -67.626 -3.638 13.354 1.00 34.16 615 GLU A C 1
ATOM 5116 O O . GLU A 1 615 ? -66.691 -2.844 13.426 1.00 34.16 615 GLU A O 1
ATOM 5121 N N . LYS A 1 616 ? -68.883 -3.243 13.132 1.00 32.81 616 LYS A N 1
ATOM 5122 C CA . LYS A 1 616 ? -69.362 -1.863 13.284 1.00 32.81 616 LYS A CA 1
ATOM 5123 C C . LYS A 1 616 ? -70.442 -1.732 14.365 1.00 32.81 616 LYS A C 1
ATOM 5125 O O . LYS A 1 616 ? -71.166 -0.747 14.365 1.00 32.81 616 LYS A O 1
ATOM 5130 N N . ASN A 1 617 ? -70.522 -2.694 15.286 1.00 34.00 617 ASN A N 1
ATOM 5131 C CA . ASN A 1 617 ? -71.402 -2.657 16.453 1.00 34.00 617 ASN A CA 1
ATOM 5132 C C . ASN A 1 617 ? -70.629 -3.104 17.700 1.00 34.00 617 ASN A C 1
ATOM 5134 O O . ASN A 1 617 ? -70.593 -4.296 17.971 1.00 34.00 617 ASN A O 1
ATOM 5138 N N . SER A 1 618 ? -70.026 -2.148 18.416 1.00 30.84 618 SER A N 1
ATOM 5139 C CA . SER A 1 618 ? -69.920 -2.065 19.888 1.00 30.84 618 SER A CA 1
ATOM 5140 C C . SER A 1 618 ? -68.633 -1.348 20.322 1.00 30.84 618 SER A C 1
ATOM 5142 O O . SER A 1 618 ? -67.548 -1.839 20.018 1.00 30.84 618 SER A O 1
ATOM 5144 N N . LEU A 1 619 ? -68.824 -0.283 21.115 1.00 30.44 619 LEU A N 1
ATOM 5145 C CA . LEU A 1 619 ? -67.860 0.487 21.928 1.00 30.44 619 LEU A CA 1
ATOM 5146 C C . LEU A 1 619 ? -66.949 1.489 21.204 1.00 30.44 619 LEU A C 1
ATOM 5148 O O . LEU A 1 619 ? -65.942 1.091 20.580 1.00 30.44 619 LEU A O 1
#

Sequence (619 aa):
HQQEIAIQKDHKSIYEKVRSHLNEHYFVPMTATILKQYSSQLLHDLNLSYFSPLSYNDQTLALKQAKKVVSIQRKIKKHHLILRVTD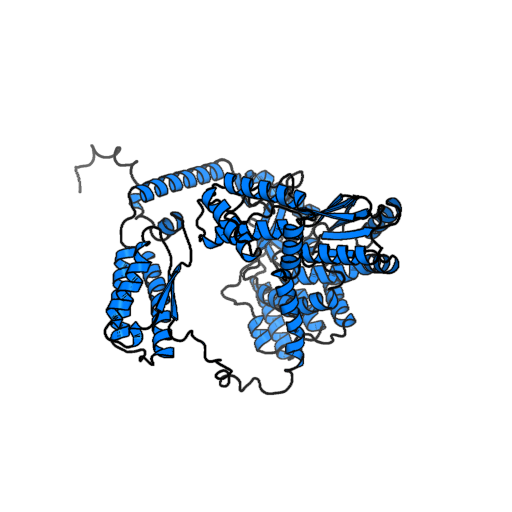KGYNFYIGTEKEFDKKAQNFFQDTNAFIELKENPFNKIQDNVIHLLNQIRTKNFIFQWQYNKMMPNRIKCQLAHLYFNPKTHKDGIPVRPIENTINAPTTNISNYLDEIIRPIFDKECQNTTIIDGTSLIQALHQYMRKGLFKSTTLFCTFDIRNLYTMLPQEEALNVLVEFLHVHAYTKVKGIPLETIRLLASIVLKENVFVYGKKIYQQVLGGAMGSSFTLTLANIFMWKWQKELVRRQDMTCEYYGRYIDDVFMTWNKSENALKQILENANTWHPNIKLEYKIGKSLPFLDILLSNINGTLSTSVYHKPAAEPYVVPFISDHPRHVFENIVQTSLRRAIKYSSTFQLFNDETRYIKSTFLYNGYPSSFIDKTFRKFFSGYISSRSFLPFLDNERQFSQMRIALSGQPSRQQSQVEMRIATLTSDNDHLVEDLDKKEDFIIQENKKPNKLQHKLIIHYTHEKRFNKRKRDLHHIFQETFANTPIIETKLIVGNRNQKSTMKELIRKRPRLPVLKNKAKASMMNETEKNSL

Organism: NCBI:txid392030

Solvent-accessible surface area (backbone atoms only — not comparable to full-atom values): 35114 Å² total; per-residue (Å²): 104,73,50,55,57,50,45,53,51,53,45,50,62,49,48,53,54,53,52,50,50,36,36,77,74,67,67,46,58,95,82,38,66,67,57,56,49,45,50,50,54,52,47,52,53,44,48,55,60,71,67,53,78,75,54,72,67,59,50,50,51,49,52,53,51,52,53,51,52,53,52,49,52,50,50,33,63,76,63,45,44,41,80,39,59,30,67,84,46,88,40,75,44,77,46,44,46,68,60,52,50,50,48,53,50,50,53,46,64,78,60,65,21,62,45,80,47,94,67,86,57,62,67,58,48,42,50,51,51,50,49,52,55,50,54,41,43,76,69,64,42,48,54,70,69,55,48,64,60,32,54,59,56,82,88,68,45,43,73,16,39,50,46,70,25,40,31,79,80,43,86,90,46,48,66,41,78,40,33,46,37,79,44,21,54,43,40,38,43,25,47,51,51,26,65,68,46,41,28,52,51,60,59,78,41,46,83,48,44,40,80,47,71,65,57,47,54,52,52,50,52,50,43,40,75,72,68,64,49,41,64,68,34,30,39,37,37,32,40,43,55,61,55,47,47,42,34,54,52,71,60,41,47,50,39,50,46,49,53,40,44,78,71,71,42,70,49,59,96,78,25,39,51,68,58,50,41,51,57,52,47,49,44,34,66,64,35,44,30,36,45,95,96,44,40,33,35,38,77,31,15,38,52,75,48,40,60,24,38,57,47,50,48,52,47,39,47,56,63,72,42,44,66,62,51,53,51,26,59,75,68,67,35,54,55,32,29,44,91,54,41,35,42,33,49,41,77,67,61,68,66,63,52,50,53,54,53,58,52,56,46,65,76,38,96,60,48,43,70,53,73,48,75,38,47,62,48,74,52,94,58,29,31,44,30,52,59,79,40,38,86,41,36,26,71,44,76,59,90,73,47,63,74,73,60,89,42,58,81,45,59,54,32,70,66,55,60,50,46,57,52,51,52,52,52,51,48,33,45,66,34,22,66,45,49,66,54,28,48,54,45,50,52,51,51,52,50,32,43,45,77,32,60,38,55,64,72,57,53,55,51,48,50,34,59,54,37,54,76,77,49,97,65,97,58,98,67,53,68,82,88,47,56,68,60,40,51,54,51,30,52,61,56,64,74,49,77,49,75,62,48,51,51,51,53,52,40,38,50,54,60,60,64,60,69,78,67,81,78,87,77,82,91,68,73,90,80,78,89,82,86,82,82,81,70,94,60,100,58,89,45,64,46,81,45,69,47,81,47,53,87,89,45,72,57,49,60,56,50,54,50,48,53,49,46,68,68,27,62,93,41,86,66,54,72,43,46,74,41,76,45,73,75,48,27,55,50,74,60,60,59,41,69,58,48,67,66,60,68,60,78,79,58,67,94,84,70,86,86,74,88,84,91,83,84,89,81,81,136

InterPro domains:
  IPR000477 Reverse transcriptase domain [PS50878] (146-391)
  IPR058912 Helix-turn-helix domain, animal [PF26215] (404-464)

pLDDT: mean 83.48, std 18.38, range [25.69, 98.69]

Nearest PDB structures (foldseek):
  8str-assembly1_A  TM=5.375E-01  e=8.527E-03  Human immunodeficiency virus 1
  6c0j-assembly1_A  TM=4.842E-01  e=5.774E-03  Human immunodeficiency virus type 1 BH10
  6cgf-assembly1_A  TM=4.731E-01  e=7.017E-03  Human immunodeficiency virus type 1 BH10
  6duh-assembly1_A  TM=4.783E-01  e=8.527E-03  Human immunodeficiency virus type 1 BH10
  6c0o-assembly1_A  TM=4.831E-01  e=2.049E-02  Human immunodeficiency virus type 1 BH10

Secondary structure (DSSP, 8-state):
-HHHHHHHHHHHHHHHHHHHHHHHHH---TT-HHHHHHHHHHHHHHHHHHHSPPPHHHHHHHHHHHHHHHHHHHHHHHTTEEEEE-SSSSPEEEEEHHHHHHHHHHHHHHH--EEEESS--HHHHHHHHHHHHHHHHHTTSS-HHHHHHH---TTT---EEEEEEE-TTSTT--EEEEEE-TT-TTHHHHHHHHHHHHHHHHHHTGGGB--SHHHHHHHHHHHHHTT---TTPEEEEEEETTHHHH--HHHHHHHHHHHHHHTT-SEETTEEHHHHHHHHHHHHHT-EEEETTEEEEE-SS--TT-HHHHHHHHHHHHHHTHHHHHHHHHTT--EEEETTEEEEEE-S-HHHHHHHHHHHTTS-TT--EEEEEESEEEETTEEEEEETTEEEEEE---TT-------TTSS--HHHHHHHHHHHHHHHHHH-SSHHHHHHHHHHHHHHHHHTT--HHHHHHHHHHHHTTT----SSS----SHHHHHHHHHHHHTSPPHHHHHHHHHHHHHHHTTS--SS-SSSTTS--S-------TTTTEEEEEE---GGGTTHHHHHHHHHHHHHTTSGGGGSEEEEEES----HHHHHHHTPPPHHHHS-SSSSSS--SS--S--

Mean predicted aligned error: 12.49 Å

Foldseek 3Di:
DLLVVVLVVQLCQFLVLVLVLCCVQVVQDSPDPLSVLLSVLSSVVSCCLSPDDDDPVLVVVVVVVVVVVVVVVCVCVVQQWDWAQADPFSDIDIDHPVLVVVLVVVVCVVLVFKDFDPDDCQVVLLCVLLVLLVVCVVVVLADPVLSVQQAADPVQADAKAWDWHFHLLDPPGHTDIAIRCVRHSLQSLLVSLLLQQVLVCLVPCVQAADLDPLSVVVVVVVCLVVVNQALQKKKKKKFKPPLQSLAQQVVLLVLSLVSCVVVPHCATNSHGSVSSSVSSNSQQQSRWYDDDNTIMTGNHGGHPNRSNSQSSSSSVVVVLCVVVVVVCVVSVKGWYDHRRMIMIMDNDDPVVVVVVQVVSCVSDPSIHMDMDMGQWDDDDQWIWHSDRRDTFIAGDDRPSHDLDDQAPQDWFPPVVVLVVLLVQLLRLLQGGPFPVRSVVSVVVSLVSNVVSPHDNVSSLVSQQVNQVVQDPDPDPHRDDDHRVSSVSVNVVSSPDDDPSRVVSVVSNVVVVVVVVPPDDDPPPPPPPPPDDDDDPDPCSQEREAEGEDDVSCPCVVVSSVVSQCVSCVPHPNNSRHYHYHYPIGDDSVVVCVSCVDDVVVVPDPPPPPDDDDPPPDDD